Protein AF-B3S723-F1 (afdb_monomer_lite)

Foldseek 3Di:
DQFAEEEECVQFFDDCCCPVNLPVPDCLLNCLCVVQVDCPGLLLCFLLQVDAPVVSQVVSVVSSVVSCVVVVNDDDPPDGSLQSVLVSVVPTDTDVLLLLLLQLCVVLNHQYEYEYSHGHYPDPSHPVVPVVVVLVVVVVSHNHYHRSNVVSHDDPDLVVVVVCCVVVVDDQASYEYEAQDPVRCVSNVVVVHHYHRCVPPVVVSVQSSQWHQDDPRWTKGKDKDADDAEEEEFEAPPDAQCVCVPVRVVVRVVHYTYMYIGFALFFSTDQDPDLQCLALVNRLSVAFAHAYEYEHVSLVNQLLNCLVPVVRHQAYEYEPDDDDQQDPVDQPQVVCVVPPDLCVVLVVLLDPPQPLVQCVVQVLLNCQLVPADPDPVQDQWDVNDRSDPSPPPPPPSHDPRDPPRDRGPVADPVNSVVSSVGC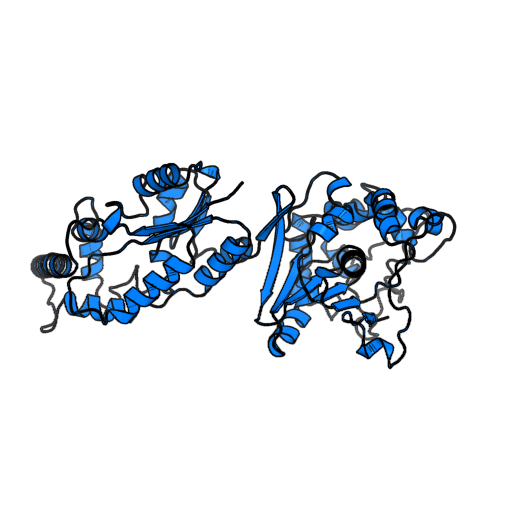VVRGRRSVSSNSNCRVVNSVVSCVSHPPDDPPDDDPVSCVVDSYDYHYDD

Structure (mmCIF, N/CA/C/O backbone):
data_AF-B3S723-F1
#
_entry.id   AF-B3S723-F1
#
loop_
_atom_site.group_PDB
_atom_site.id
_atom_site.type_symbol
_atom_site.label_atom_id
_atom_site.label_alt_id
_atom_site.label_comp_id
_atom_site.label_asym_id
_atom_site.label_entity_id
_atom_site.label_seq_id
_atom_site.pdbx_PDB_ins_code
_atom_site.Cartn_x
_atom_site.Cartn_y
_atom_site.Cartn_z
_atom_site.occupancy
_atom_site.B_iso_or_equiv
_atom_site.auth_seq_id
_atom_site.auth_comp_id
_atom_site.auth_asym_id
_atom_site.auth_atom_id
_atom_site.pdbx_PDB_model_num
ATOM 1 N N . MET A 1 1 ? 1.516 -16.031 5.832 1.00 43.66 1 MET A N 1
ATOM 2 C CA . MET A 1 1 ? 0.854 -16.349 7.128 1.00 43.66 1 MET A CA 1
ATOM 3 C C . MET A 1 1 ? -0.300 -15.375 7.297 1.00 43.66 1 MET A C 1
ATOM 5 O O . MET A 1 1 ? -0.187 -14.269 6.788 1.00 43.66 1 MET A O 1
ATOM 9 N N . SER A 1 2 ? -1.403 -15.735 7.956 1.00 53.44 2 SER A N 1
ATOM 10 C CA . SER A 1 2 ? -2.515 -14.787 8.145 1.00 53.44 2 SER A CA 1
ATOM 11 C C . SER A 1 2 ? -2.236 -13.851 9.320 1.00 53.44 2 SER A C 1
ATOM 13 O O . SER A 1 2 ? -2.659 -14.137 10.436 1.00 53.44 2 SER A O 1
ATOM 15 N N . ILE A 1 3 ? -1.547 -12.738 9.059 1.00 59.44 3 ILE A N 1
ATOM 16 C CA . ILE A 1 3 ? -1.266 -11.717 10.077 1.00 59.44 3 ILE A CA 1
ATOM 17 C C . ILE A 1 3 ? -2.595 -11.164 10.624 1.00 59.44 3 ILE A C 1
ATOM 19 O O . ILE A 1 3 ? -3.522 -10.847 9.866 1.00 59.44 3 ILE A O 1
ATOM 23 N N . LEU A 1 4 ? -2.692 -11.078 11.949 1.00 67.81 4 LEU A N 1
ATOM 24 C CA . LEU A 1 4 ? -3.857 -10.588 12.675 1.00 67.81 4 LEU A CA 1
ATOM 25 C C . LEU A 1 4 ? -3.709 -9.082 12.921 1.00 67.81 4 LEU A C 1
ATOM 27 O O . LEU A 1 4 ? -2.733 -8.652 13.530 1.00 67.81 4 LEU A O 1
ATOM 31 N N . ALA A 1 5 ? -4.682 -8.284 12.486 1.00 67.50 5 ALA A N 1
ATOM 32 C CA . ALA A 1 5 ? -4.771 -6.873 12.854 1.00 67.50 5 ALA A CA 1
ATOM 33 C C . ALA A 1 5 ? -5.721 -6.733 14.052 1.00 67.50 5 ALA A C 1
ATOM 35 O O . ALA A 1 5 ? -6.935 -6.888 13.888 1.00 67.50 5 ALA A O 1
ATOM 36 N N . LEU A 1 6 ? -5.177 -6.481 15.245 1.00 70.62 6 LEU A N 1
ATOM 37 C CA . LEU A 1 6 ? -5.951 -6.264 16.468 1.00 70.62 6 LEU A CA 1
ATOM 38 C C . LEU A 1 6 ? -6.277 -4.779 16.633 1.00 70.62 6 LEU A C 1
ATOM 40 O O . LEU A 1 6 ? -5.402 -3.936 16.465 1.00 70.62 6 LEU A O 1
ATOM 44 N N . ILE A 1 7 ? -7.531 -4.446 16.938 1.00 70.25 7 ILE A N 1
ATOM 45 C CA . ILE A 1 7 ? -7.974 -3.051 17.032 1.00 70.25 7 ILE A CA 1
ATOM 46 C C . ILE A 1 7 ? -8.907 -2.883 18.227 1.00 70.25 7 ILE A C 1
ATOM 48 O O . ILE A 1 7 ? -10.002 -3.451 18.261 1.00 70.25 7 ILE A O 1
ATOM 52 N N . HIS A 1 8 ? -8.497 -2.066 19.196 1.00 61.19 8 HIS A N 1
ATOM 53 C CA . HIS A 1 8 ? -9.355 -1.670 20.310 1.00 61.19 8 HIS A CA 1
ATOM 54 C C . HIS A 1 8 ? -10.360 -0.608 19.857 1.00 61.19 8 HIS A C 1
ATOM 56 O O . HIS A 1 8 ? -9.989 0.360 19.200 1.00 61.19 8 HIS A O 1
ATOM 62 N N . THR A 1 9 ? -11.640 -0.733 20.223 1.00 56.22 9 THR A N 1
ATOM 63 C CA . THR A 1 9 ? -12.676 0.211 19.753 1.00 56.22 9 THR A CA 1
ATOM 64 C C . THR A 1 9 ? -12.446 1.656 20.164 1.00 56.22 9 THR A C 1
ATOM 66 O O . THR A 1 9 ? -13.008 2.534 19.523 1.00 56.22 9 THR A O 1
ATOM 69 N N . ILE A 1 10 ? -11.625 1.922 21.182 1.00 54.22 10 ILE A N 1
ATOM 70 C CA . ILE A 1 10 ? -11.252 3.283 21.583 1.00 54.22 10 ILE A CA 1
ATOM 71 C C . ILE A 1 10 ? -10.525 4.035 20.449 1.00 54.22 10 ILE A C 1
ATOM 73 O O . ILE A 1 10 ? -10.768 5.221 20.246 1.00 54.22 10 ILE A O 1
ATOM 77 N N . THR A 1 11 ? -9.756 3.319 19.614 1.00 48.75 11 THR A N 1
ATOM 78 C CA . THR A 1 11 ?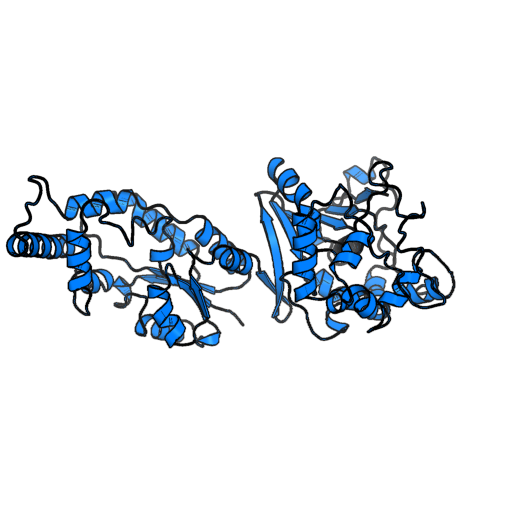 -9.082 3.884 18.433 1.00 48.75 11 THR A CA 1
ATOM 79 C C . THR A 1 11 ? -10.060 4.328 17.347 1.00 48.75 11 THR A C 1
ATOM 81 O O . THR A 1 11 ? -9.776 5.258 16.598 1.00 48.75 11 THR A O 1
ATOM 84 N N . LEU A 1 12 ? -11.238 3.699 17.265 1.00 51.88 12 LEU A N 1
ATOM 85 C CA . LEU A 1 12 ? -12.202 3.887 16.179 1.00 51.88 12 LEU A CA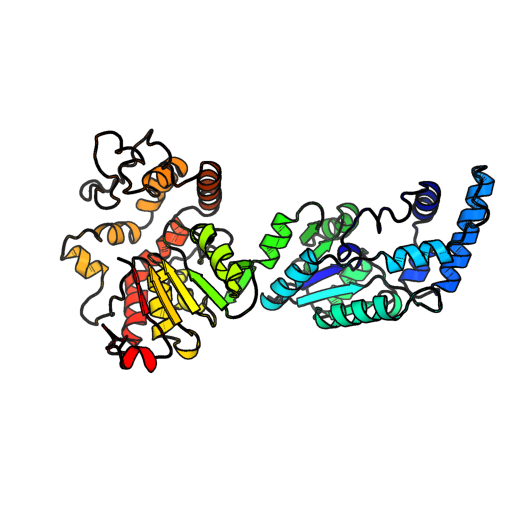 1
ATOM 86 C C . LEU A 1 12 ? -12.990 5.197 16.270 1.00 51.88 12 LEU A C 1
ATOM 88 O O . LEU A 1 12 ? -13.925 5.385 15.492 1.00 51.88 12 LEU A O 1
ATOM 92 N N . TRP A 1 13 ? -12.626 6.109 17.170 1.00 58.78 13 TRP A N 1
ATOM 93 C CA . TRP A 1 13 ? -13.288 7.397 17.366 1.00 58.78 13 TRP A CA 1
ATOM 94 C C . TRP A 1 13 ? -12.357 8.546 16.979 1.00 58.78 13 TRP A C 1
ATOM 96 O O . TRP A 1 13 ? -11.155 8.504 17.225 1.00 58.78 13 TRP A O 1
ATOM 106 N N . SER A 1 14 ? -12.898 9.561 16.304 1.00 46.31 14 SER A N 1
ATOM 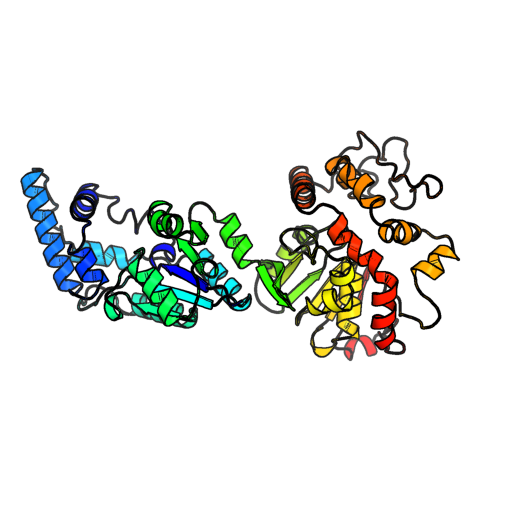107 C CA . SER A 1 14 ? -12.095 10.562 15.585 1.00 46.31 14 SER A CA 1
ATOM 108 C C . SER A 1 14 ? -11.432 11.632 16.459 1.00 46.31 14 SER A C 1
ATOM 110 O O . SER A 1 14 ? -10.780 12.511 15.905 1.00 46.31 14 SER A O 1
ATOM 112 N N . ASP A 1 15 ? -11.625 11.596 17.778 1.00 48.06 15 ASP A N 1
ATOM 113 C CA . ASP A 1 15 ? -11.165 12.629 18.707 1.00 48.06 15 ASP A CA 1
ATOM 114 C C . ASP A 1 15 ? -10.587 12.025 19.992 1.00 48.06 15 ASP A C 1
ATOM 116 O O . ASP A 1 15 ? -11.304 11.480 20.838 1.00 48.06 15 ASP A O 1
ATOM 120 N N . GLU A 1 16 ? -9.283 12.221 20.181 1.00 41.16 16 GLU A N 1
ATOM 121 C CA . GLU A 1 16 ? -8.624 12.105 21.487 1.00 41.16 16 GLU A CA 1
ATOM 122 C C . GLU A 1 16 ? -9.296 13.057 22.495 1.00 41.16 16 GLU A C 1
ATOM 124 O O . GLU A 1 16 ? -9.597 12.675 23.629 1.00 41.16 16 GLU A O 1
ATOM 129 N N . THR A 1 17 ? -9.682 14.240 21.992 1.00 37.03 17 THR A N 1
ATOM 130 C CA . THR A 1 17 ? -10.391 15.346 22.651 1.00 37.03 17 THR A CA 1
ATOM 131 C C . THR A 1 17 ? -11.756 14.990 23.243 1.00 37.03 17 THR A C 1
ATOM 133 O O . THR A 1 17 ? -12.369 15.840 23.888 1.00 37.03 17 THR A O 1
ATOM 136 N N . ARG A 1 18 ? -12.244 13.754 23.052 1.00 41.16 18 ARG A N 1
ATOM 137 C CA . ARG A 1 18 ? -13.484 13.281 23.677 1.00 41.16 18 ARG A CA 1
ATOM 138 C C . ARG A 1 18 ? -13.378 11.941 24.394 1.00 41.16 18 ARG A C 1
ATOM 140 O O . ARG A 1 18 ? -13.948 11.883 25.461 1.00 41.16 18 ARG A O 1
ATOM 147 N N . MET A 1 19 ? -12.626 10.920 23.961 1.00 37.66 19 MET A N 1
ATOM 148 C CA . MET A 1 19 ? -12.507 9.689 24.787 1.00 37.66 19 MET A CA 1
ATOM 149 C C . MET A 1 19 ? -11.405 9.728 25.858 1.00 37.66 19 MET A C 1
ATOM 151 O O . MET A 1 19 ? -11.612 9.197 26.947 1.00 37.66 19 MET A O 1
ATOM 155 N N . GLY A 1 20 ? -10.270 10.385 25.596 1.00 37.00 20 GLY A N 1
ATOM 156 C CA . GLY A 1 20 ? -9.279 10.715 26.635 1.00 37.00 20 GLY A CA 1
ATOM 157 C C . GLY A 1 20 ? -9.605 12.021 27.370 1.00 37.00 20 GLY A C 1
ATOM 158 O O . GLY A 1 20 ? -9.048 12.311 28.421 1.00 37.00 20 GLY A O 1
ATOM 159 N N . LEU A 1 21 ? -10.529 12.802 26.810 1.00 34.56 21 LEU A N 1
ATOM 160 C CA . LEU A 1 21 ? -10.865 14.169 27.201 1.00 34.56 21 LEU A CA 1
ATOM 161 C C . LEU A 1 21 ? -12.393 14.357 27.284 1.00 34.56 21 LEU A C 1
ATOM 163 O O . LEU A 1 21 ? -12.913 15.427 26.964 1.00 34.56 21 LEU A O 1
ATOM 167 N N . TRP A 1 22 ? -13.110 13.344 27.803 1.00 41.38 22 TRP A N 1
ATOM 168 C CA . TRP A 1 22 ? -14.571 13.334 28.075 1.00 41.38 22 TRP A CA 1
ATOM 169 C C . TRP A 1 22 ? -15.052 14.498 28.971 1.00 41.38 22 TRP A C 1
ATOM 171 O O . TRP A 1 22 ? -16.227 14.606 29.302 1.00 41.38 22 TRP A O 1
ATOM 181 N N . LEU A 1 23 ? -14.119 15.335 29.427 1.00 37.00 23 LEU A N 1
ATOM 182 C CA . LEU A 1 23 ? -14.174 16.159 30.622 1.00 37.00 23 LEU A CA 1
ATOM 183 C C . LEU A 1 23 ? -13.536 17.537 30.402 1.00 37.00 23 LEU A C 1
ATOM 185 O O . LEU A 1 23 ? -13.198 18.238 31.349 1.00 37.00 23 LEU A O 1
ATOM 189 N N . THR A 1 24 ? -13.455 17.990 29.150 1.00 34.09 24 THR A N 1
ATOM 190 C CA . THR A 1 24 ? -12.951 19.318 28.738 1.00 34.09 24 THR A CA 1
ATOM 191 C C . THR A 1 24 ? -13.839 20.508 29.148 1.00 34.09 24 THR A C 1
ATOM 193 O O . THR A 1 24 ? -13.714 21.609 28.615 1.00 34.09 24 THR A O 1
ATOM 196 N N . LYS A 1 25 ? -14.700 20.324 30.160 1.00 39.06 25 LYS A N 1
ATOM 197 C CA . LYS A 1 25 ? -15.250 21.413 30.983 1.00 39.06 25 LYS A CA 1
ATOM 198 C C . LYS A 1 25 ? -14.877 21.361 32.470 1.00 39.06 25 LYS A C 1
ATOM 200 O O . LYS A 1 25 ? -15.096 22.370 33.134 1.00 39.06 25 LYS A O 1
ATOM 205 N N . LYS A 1 26 ? -14.335 20.253 32.999 1.00 47.91 26 LYS A N 1
ATOM 206 C CA . LYS A 1 26 ? -13.812 20.139 34.375 1.00 47.91 26 LYS A CA 1
ATOM 207 C C . LYS A 1 26 ? -12.780 19.002 34.503 1.00 47.91 26 LYS A C 1
ATOM 209 O O . LYS A 1 26 ? -13.162 17.834 34.473 1.00 47.91 26 LYS A O 1
ATOM 214 N N . GLU A 1 27 ? -11.523 19.359 34.778 1.00 59.00 27 GLU A N 1
ATOM 215 C CA . GLU A 1 27 ? -10.421 18.446 35.163 1.00 59.00 27 GLU A CA 1
ATOM 216 C C . GLU A 1 27 ? -10.836 17.482 36.295 1.00 59.00 27 GLU A C 1
ATOM 218 O O . GLU A 1 27 ? -10.578 16.287 36.231 1.00 59.00 27 GLU A O 1
ATOM 223 N N . PHE A 1 28 ? -11.629 17.992 37.241 1.00 68.62 28 PHE A N 1
ATOM 224 C CA . PHE A 1 28 ? -12.303 17.293 38.341 1.00 68.62 28 PHE A CA 1
ATOM 225 C C . PHE A 1 28 ? -12.666 15.809 38.107 1.00 68.62 28 PHE A C 1
ATOM 227 O O . PHE A 1 28 ? -12.181 14.929 38.812 1.00 68.62 28 PHE A O 1
ATOM 234 N N . LEU A 1 29 ? -13.513 15.495 37.116 1.00 65.56 29 LEU A N 1
ATOM 235 C CA . LEU A 1 29 ? -13.950 14.108 36.873 1.00 65.56 29 LEU A CA 1
ATOM 236 C C . LEU A 1 29 ? -12.827 13.228 36.294 1.00 65.56 29 LEU A C 1
ATOM 238 O O . LEU A 1 29 ? -12.905 12.003 36.372 1.00 65.56 29 LEU A O 1
ATOM 242 N N . PHE A 1 30 ? -11.803 13.835 35.689 1.00 64.25 30 PHE A N 1
ATOM 243 C CA . PHE A 1 30 ? -10.705 13.126 35.040 1.00 64.25 30 PHE A CA 1
ATOM 244 C C . PHE A 1 30 ? -9.722 12.686 36.108 1.00 64.25 30 PHE A C 1
ATOM 246 O O . PHE A 1 30 ? -9.295 11.535 36.108 1.00 64.25 30 PHE A O 1
ATOM 253 N N . ASP A 1 31 ? -9.470 13.564 37.075 1.00 67.56 31 ASP A N 1
ATOM 254 C CA . ASP A 1 31 ? -8.735 13.240 38.286 1.00 67.56 31 ASP A CA 1
ATOM 255 C C . ASP A 1 31 ? -9.469 12.171 39.107 1.00 67.56 31 ASP A C 1
ATOM 257 O O . ASP A 1 31 ? -8.840 11.177 39.463 1.00 67.56 31 ASP A O 1
ATOM 261 N N . ILE A 1 32 ? -10.795 12.265 39.296 1.00 72.75 32 ILE A N 1
ATOM 262 C CA . ILE A 1 32 ? -11.591 11.200 39.945 1.00 72.75 32 ILE A CA 1
ATOM 263 C C . ILE A 1 32 ? -11.390 9.853 39.243 1.00 72.75 32 ILE A C 1
ATOM 265 O O . ILE A 1 32 ? -11.044 8.862 39.892 1.00 72.75 32 ILE A O 1
ATOM 269 N N . LEU A 1 33 ? -11.592 9.793 37.922 1.00 68.50 33 LEU A N 1
ATOM 270 C CA . LEU A 1 33 ? -11.446 8.549 37.164 1.00 68.50 33 LEU A CA 1
ATOM 271 C C . LEU A 1 33 ? -10.003 8.034 37.197 1.00 68.50 33 LEU A C 1
ATOM 273 O O . LEU A 1 33 ? -9.799 6.840 37.389 1.00 68.50 33 LEU A O 1
ATOM 277 N N . ARG A 1 34 ? -9.004 8.914 37.070 1.00 67.88 34 ARG A N 1
ATOM 278 C CA . ARG A 1 34 ? -7.575 8.570 37.070 1.00 67.88 34 ARG A CA 1
ATOM 279 C C . ARG A 1 34 ? -7.098 8.054 38.426 1.00 67.88 34 ARG A C 1
ATOM 281 O O . ARG A 1 34 ? -6.414 7.035 38.468 1.00 67.88 34 ARG A O 1
ATOM 288 N N . GLN A 1 35 ? -7.464 8.717 39.522 1.00 67.69 35 GLN A N 1
ATOM 289 C CA . GLN A 1 35 ? -7.129 8.290 40.886 1.00 67.69 35 GLN A CA 1
ATOM 290 C C . GLN A 1 35 ? -7.757 6.927 41.222 1.00 67.69 35 GLN A C 1
ATOM 292 O O . GLN A 1 35 ? -7.141 6.099 41.901 1.00 67.69 35 GLN A O 1
ATOM 297 N N . ASN A 1 36 ? -8.959 6.671 40.696 1.00 65.56 36 ASN A N 1
ATOM 298 C CA . ASN A 1 36 ? -9.699 5.428 40.891 1.00 65.56 36 ASN A CA 1
ATOM 299 C C . ASN A 1 36 ? -9.470 4.381 39.783 1.00 65.56 36 ASN A C 1
ATOM 301 O O . ASN A 1 36 ? -10.113 3.335 39.818 1.00 65.56 36 ASN A O 1
ATOM 305 N N . ASN A 1 37 ? -8.558 4.597 38.825 1.00 67.00 37 ASN A N 1
ATOM 306 C CA . ASN A 1 37 ? -8.317 3.664 37.717 1.00 67.00 37 ASN A CA 1
ATOM 307 C C . ASN A 1 37 ? -7.463 2.461 38.162 1.00 67.00 37 ASN A C 1
ATOM 309 O O . ASN A 1 37 ? -6.248 2.426 37.968 1.00 67.00 37 ASN A O 1
ATOM 313 N N . LYS A 1 38 ? -8.108 1.492 38.816 1.00 70.25 38 LYS A N 1
ATOM 314 C CA . LYS A 1 38 ? -7.511 0.239 39.308 1.00 70.25 38 LYS A CA 1
ATOM 315 C C . LYS A 1 38 ? -8.412 -0.954 38.991 1.00 70.25 38 LYS A C 1
ATOM 317 O O . LYS A 1 38 ? -9.604 -0.784 38.709 1.00 70.25 38 LYS A O 1
ATOM 322 N N . ASP A 1 39 ? -7.866 -2.162 39.105 1.00 65.88 39 ASP A N 1
ATOM 323 C CA . ASP A 1 39 ? -8.647 -3.397 39.030 1.00 65.88 39 ASP A CA 1
ATOM 324 C C . ASP A 1 39 ? -9.788 -3.377 40.054 1.00 65.88 39 ASP A C 1
ATOM 326 O O . ASP A 1 39 ? -9.590 -3.132 41.244 1.00 65.88 39 ASP A O 1
ATOM 330 N N . GLY A 1 40 ? -11.008 -3.613 39.573 1.00 72.50 40 GLY A N 1
ATOM 331 C CA . GLY A 1 40 ? -12.221 -3.555 40.397 1.00 72.50 40 GLY A CA 1
ATOM 332 C C . GLY A 1 40 ? -12.842 -2.160 40.557 1.00 72.50 40 GLY A C 1
ATOM 333 O O . GLY A 1 40 ? -13.892 -2.050 41.183 1.00 72.50 40 GLY A O 1
ATOM 334 N N . SER A 1 41 ? -12.275 -1.115 39.950 1.00 80.50 41 SER A N 1
ATOM 335 C CA . SER A 1 41 ? -12.933 0.197 39.823 1.00 80.50 41 SER A CA 1
ATOM 336 C C . SER A 1 41 ? -14.289 0.114 39.098 1.00 80.50 41 SER A C 1
ATOM 338 O O . SER A 1 41 ? -14.493 -0.820 38.317 1.00 80.50 41 SER A O 1
ATOM 340 N N . PRO A 1 42 ? -15.215 1.081 39.276 1.00 80.25 42 PRO A N 1
ATOM 341 C CA . PRO A 1 42 ? -16.511 1.059 38.591 1.00 80.25 42 PRO A CA 1
ATOM 342 C C . PRO A 1 42 ? -16.387 0.970 37.064 1.00 80.25 42 PRO A C 1
ATOM 344 O O . PRO A 1 42 ? -17.116 0.208 36.435 1.00 80.25 42 PRO A O 1
ATOM 347 N N . VAL A 1 43 ? -15.411 1.661 36.459 1.00 78.50 43 VAL A N 1
ATOM 348 C CA . VAL A 1 43 ? -15.162 1.579 35.008 1.00 78.50 43 VAL A CA 1
ATOM 349 C C . VAL A 1 43 ? -14.656 0.192 34.595 1.00 78.50 43 VAL A C 1
ATOM 351 O O . VAL A 1 43 ? -15.152 -0.378 33.626 1.00 78.50 43 VAL A O 1
ATOM 354 N N . HIS A 1 44 ? -13.751 -0.417 35.368 1.00 80.19 44 HIS A N 1
ATOM 355 C CA . HIS A 1 44 ? -13.293 -1.785 35.122 1.00 80.19 44 HIS A CA 1
ATOM 356 C C . HIS A 1 44 ? -14.419 -2.817 35.319 1.00 80.19 44 HIS A C 1
ATOM 358 O O . HIS A 1 44 ? -14.504 -3.801 34.587 1.00 80.19 44 HIS A O 1
ATOM 364 N N . GLN A 1 45 ? -15.316 -2.609 36.285 1.00 84.94 45 GLN A N 1
ATOM 365 C CA . GLN A 1 45 ? -16.488 -3.464 36.479 1.00 84.94 45 GLN A CA 1
ATOM 366 C C . GLN A 1 45 ? -17.494 -3.328 35.327 1.00 84.94 45 GLN A C 1
ATOM 368 O O . GLN A 1 45 ? -17.982 -4.347 34.838 1.00 84.94 45 GLN A O 1
ATOM 373 N N . LEU A 1 46 ? -17.757 -2.105 34.854 1.00 84.44 46 LEU A N 1
ATOM 374 C CA . LEU A 1 46 ? -18.639 -1.831 33.717 1.00 84.44 46 LEU A CA 1
ATOM 375 C C . LEU A 1 46 ? -18.118 -2.494 32.436 1.00 84.44 46 LEU A C 1
ATOM 377 O O . LEU A 1 46 ? -18.850 -3.232 31.776 1.00 84.44 46 LEU A O 1
ATOM 381 N N . LEU A 1 47 ? -16.843 -2.261 32.101 1.00 83.12 47 LEU A N 1
ATOM 382 C CA . LEU A 1 47 ? -16.248 -2.763 30.862 1.00 83.12 47 LEU A CA 1
ATOM 383 C C . LEU A 1 47 ? -16.164 -4.294 30.827 1.00 83.12 47 LEU A C 1
ATOM 385 O O . LEU A 1 47 ? -16.311 -4.888 29.762 1.00 83.12 47 LEU A O 1
ATOM 389 N N . ASN A 1 48 ? -16.001 -4.946 31.979 1.00 85.69 48 ASN A N 1
ATOM 390 C CA . ASN A 1 48 ? -16.025 -6.408 32.095 1.00 85.69 48 ASN A CA 1
ATOM 391 C C . ASN A 1 48 ? -17.435 -6.992 32.310 1.00 85.69 48 ASN A C 1
ATOM 393 O O . ASN A 1 48 ? -17.559 -8.172 32.629 1.00 85.69 48 ASN A O 1
ATOM 397 N N . GLY A 1 49 ? -18.500 -6.192 32.172 1.00 86.06 49 GLY A N 1
ATOM 398 C CA . GLY A 1 49 ? -19.890 -6.659 32.263 1.00 86.06 49 GLY A CA 1
ATOM 399 C C . GLY A 1 49 ? -20.356 -7.063 33.666 1.00 86.06 49 GLY A C 1
ATOM 400 O O . GLY A 1 49 ? -21.374 -7.737 33.793 1.00 86.06 49 GLY A O 1
ATOM 401 N N . LYS A 1 50 ? -19.633 -6.667 34.724 1.00 90.50 50 LYS A N 1
ATOM 402 C CA . LYS A 1 50 ? -19.990 -6.967 36.124 1.00 90.50 50 LYS A CA 1
ATOM 403 C C . LYS A 1 50 ? -21.089 -6.052 36.665 1.00 90.50 50 LYS A C 1
ATOM 405 O O . LYS A 1 50 ? -21.831 -6.464 37.551 1.00 90.50 50 LYS A O 1
ATOM 410 N N . ILE A 1 51 ? -21.187 -4.832 36.135 1.00 90.19 51 ILE A N 1
ATOM 411 C CA . ILE A 1 51 ? -22.246 -3.860 36.436 1.00 90.19 51 ILE A CA 1
ATOM 412 C C . ILE A 1 51 ? -22.816 -3.274 35.139 1.00 90.19 51 ILE A C 1
ATOM 414 O O . ILE A 1 51 ? -22.176 -3.325 34.087 1.00 90.19 51 ILE A O 1
ATOM 418 N N . THR A 1 52 ? -24.024 -2.721 35.215 1.00 89.38 52 THR A N 1
ATOM 419 C CA . THR A 1 52 ? -24.699 -2.058 34.092 1.00 89.38 52 THR A CA 1
ATOM 420 C C . THR A 1 52 ? -24.383 -0.564 34.032 1.00 89.38 52 THR A C 1
ATOM 422 O O . THR A 1 52 ? -23.842 0.006 34.984 1.00 89.38 52 THR A O 1
ATOM 425 N N . MET A 1 53 ? -24.743 0.093 32.925 1.00 84.25 53 MET A N 1
ATOM 426 C CA . MET A 1 53 ? -24.580 1.541 32.771 1.00 84.25 53 MET A CA 1
ATOM 427 C C . MET A 1 53 ? -25.351 2.323 33.850 1.00 84.25 53 MET A C 1
ATOM 429 O O . MET A 1 53 ? -24.786 3.241 34.442 1.00 84.25 53 MET A O 1
ATOM 433 N N . SER A 1 54 ? -26.578 1.915 34.201 1.00 86.69 54 SER A N 1
ATOM 434 C CA . SER A 1 54 ? -27.351 2.543 35.287 1.00 86.69 54 SER A CA 1
ATOM 435 C C . SER A 1 54 ? -26.641 2.470 36.637 1.00 86.69 54 SER A C 1
ATOM 437 O O . SER A 1 54 ? -26.730 3.404 37.435 1.00 86.69 54 SER A O 1
ATOM 439 N N . GLN A 1 55 ? -25.965 1.355 36.925 1.00 90.00 55 GLN A N 1
ATOM 440 C CA . GLN A 1 55 ? -25.223 1.194 38.173 1.00 90.00 55 GLN A CA 1
ATOM 441 C C . GLN A 1 55 ? -23.932 2.019 38.155 1.00 90.00 55 GLN A C 1
ATOM 443 O O . GLN A 1 55 ? -23.662 2.747 39.105 1.00 90.00 55 GLN A O 1
ATOM 448 N N . TYR A 1 56 ? -23.192 1.995 37.043 1.00 86.81 56 TYR A N 1
ATOM 449 C CA . TYR A 1 56 ? -21.985 2.800 36.870 1.00 86.81 56 TYR A CA 1
ATOM 450 C C . TYR A 1 56 ? -22.243 4.307 37.009 1.00 86.81 56 TYR A C 1
ATOM 452 O O . TYR A 1 56 ? -21.471 4.992 37.678 1.00 86.81 56 TYR A O 1
ATOM 460 N N . CYS A 1 57 ? -23.331 4.828 36.426 1.00 85.00 57 CYS A N 1
ATOM 461 C CA . CYS A 1 57 ? -23.687 6.240 36.568 1.00 85.00 57 CYS A CA 1
ATOM 462 C C . CYS A 1 57 ? -23.916 6.623 38.037 1.00 85.00 57 CYS A C 1
ATOM 464 O O . CYS A 1 57 ? -23.364 7.628 38.481 1.00 85.00 57 CYS A O 1
ATOM 466 N N . LYS A 1 58 ? -24.626 5.791 38.814 1.00 88.81 58 LYS A N 1
ATOM 467 C CA . LYS A 1 58 ? -24.832 6.002 40.259 1.00 88.81 58 LYS A CA 1
ATOM 468 C C . LYS A 1 58 ? -23.517 5.981 41.036 1.00 88.81 58 LYS A C 1
ATOM 470 O O . LYS A 1 58 ? -23.265 6.895 41.820 1.00 88.81 58 LYS A O 1
ATOM 475 N N . ASP A 1 59 ? -22.682 4.970 40.800 1.00 87.69 59 ASP A N 1
ATOM 476 C CA . ASP A 1 59 ? -21.405 4.794 41.497 1.00 87.69 59 ASP A CA 1
ATOM 477 C C . ASP A 1 59 ? -20.464 5.981 41.226 1.00 87.69 59 ASP A C 1
ATOM 479 O O . ASP A 1 59 ? -19.886 6.555 42.151 1.00 87.69 59 ASP A O 1
ATOM 483 N N . LEU A 1 60 ? -20.356 6.410 39.962 1.00 84.00 60 LEU A N 1
ATOM 484 C CA . LEU A 1 60 ? -19.541 7.561 39.573 1.00 84.00 60 LEU A CA 1
ATOM 485 C C . LEU A 1 60 ? -20.135 8.891 40.063 1.00 84.00 60 LEU A C 1
ATOM 487 O O . LEU A 1 60 ? -19.379 9.785 40.436 1.00 84.00 60 LEU A O 1
ATOM 491 N N . ASN A 1 61 ? -21.463 9.028 40.114 1.00 86.94 61 ASN A N 1
ATOM 492 C CA . ASN A 1 61 ? -22.109 10.218 40.667 1.00 86.94 61 ASN A CA 1
ATOM 493 C C . ASN A 1 61 ? -21.828 10.346 42.172 1.00 86.94 61 ASN A C 1
ATOM 495 O O . ASN A 1 61 ? -21.530 11.440 42.644 1.00 86.94 61 ASN A O 1
ATOM 499 N N . GLN A 1 62 ? -21.823 9.233 42.913 1.00 87.88 62 GLN A N 1
ATOM 500 C CA . GLN A 1 62 ? -21.430 9.233 44.323 1.00 87.88 62 GLN A CA 1
ATOM 501 C C . GLN A 1 62 ? -19.944 9.575 44.511 1.00 87.88 62 GLN A C 1
ATOM 503 O O . GLN A 1 62 ? -19.617 10.372 45.387 1.00 87.88 62 GLN A O 1
ATOM 508 N N . LEU A 1 63 ? -19.043 9.039 43.676 1.00 85.94 63 LEU A N 1
ATOM 509 C CA . LEU A 1 63 ? -17.623 9.423 43.698 1.00 85.94 63 LEU A CA 1
ATOM 510 C C . LEU A 1 63 ? -17.433 10.922 43.420 1.00 85.94 63 LEU A C 1
ATOM 512 O O . LEU A 1 63 ? -16.663 11.579 44.117 1.00 85.94 63 LEU A O 1
ATOM 516 N N . ALA A 1 64 ? -18.170 11.476 42.454 1.00 83.69 64 ALA A N 1
ATOM 517 C CA . ALA A 1 64 ? -18.133 12.899 42.133 1.00 83.69 64 ALA A CA 1
ATOM 518 C C . ALA A 1 64 ? -18.658 13.787 43.272 1.00 83.69 64 ALA A C 1
ATOM 520 O O . ALA A 1 64 ? -18.091 14.847 43.519 1.00 83.69 64 ALA A O 1
ATOM 521 N N . LEU A 1 65 ? -19.700 13.363 43.992 1.00 86.31 65 LEU A N 1
ATOM 522 C CA . LEU A 1 65 ? -20.187 14.078 45.177 1.00 86.31 65 LEU A CA 1
ATOM 523 C C . LEU A 1 65 ? -19.161 14.040 46.322 1.00 86.31 65 LEU A C 1
ATOM 525 O O . LEU A 1 65 ? -18.879 15.077 46.919 1.00 86.31 65 LEU A O 1
ATOM 529 N N . ASN A 1 66 ? -18.551 12.879 46.578 1.00 87.44 66 ASN A N 1
ATOM 530 C CA . ASN A 1 66 ? -17.551 12.714 47.636 1.00 87.44 66 ASN A CA 1
ATOM 531 C C . ASN A 1 66 ? -16.286 13.558 47.374 1.00 87.44 66 ASN A C 1
ATOM 533 O O . ASN A 1 66 ? -15.781 14.211 48.284 1.00 87.44 66 ASN A O 1
ATOM 537 N N . GLU A 1 67 ? -15.778 13.573 46.138 1.00 85.25 67 GLU A N 1
ATOM 538 C CA . GLU A 1 67 ? -14.620 14.400 45.766 1.00 85.25 67 GLU A CA 1
ATOM 539 C C . GLU A 1 67 ? -14.963 15.895 45.816 1.00 85.25 67 GLU A C 1
ATOM 541 O O . GLU A 1 67 ? -14.132 16.712 46.207 1.00 85.25 67 GLU A O 1
ATOM 546 N N . ALA A 1 68 ? -16.189 16.280 45.448 1.00 84.50 68 ALA A N 1
ATOM 547 C CA . ALA A 1 68 ? -16.640 17.668 45.520 1.00 84.50 68 ALA A CA 1
ATOM 548 C C . ALA A 1 68 ? -16.641 18.173 46.969 1.00 84.50 68 ALA A C 1
ATOM 550 O O . ALA A 1 68 ? -16.172 19.279 47.231 1.00 84.50 68 ALA A O 1
ATOM 551 N N . GLU A 1 69 ? -17.086 17.338 47.910 1.00 86.31 69 GLU A N 1
ATOM 552 C CA . GLU A 1 69 ? -17.031 17.624 49.345 1.00 86.31 69 GLU A CA 1
ATOM 553 C C . GLU A 1 69 ? -15.579 17.723 49.850 1.00 86.31 69 GLU A C 1
ATOM 555 O O . GLU A 1 69 ? -15.218 18.710 50.489 1.00 86.31 69 GLU A O 1
ATOM 560 N N . GLN A 1 70 ? -14.713 16.763 49.498 1.00 85.12 70 GLN A N 1
ATOM 561 C CA . GLN A 1 70 ? -13.305 16.746 49.935 1.00 85.12 70 GLN A CA 1
ATOM 562 C C . GLN A 1 70 ? -12.465 17.894 49.356 1.00 85.12 70 GLN A C 1
ATOM 564 O O . GLN A 1 70 ? -11.629 18.465 50.056 1.00 85.12 70 GLN A O 1
ATOM 569 N N . SER A 1 71 ? -12.693 18.259 48.094 1.00 81.62 71 SER A N 1
ATOM 570 C CA . SER A 1 71 ? -12.005 19.367 47.417 1.00 81.62 71 SER A CA 1
ATOM 571 C C . SER A 1 71 ? -12.645 20.740 47.670 1.00 81.62 71 SER A C 1
ATOM 573 O O . SER A 1 71 ? -12.123 21.748 47.193 1.00 81.62 71 SER A O 1
ATOM 575 N N . ASN A 1 72 ? -13.770 20.799 48.399 1.00 81.62 72 ASN A N 1
ATOM 576 C CA . ASN A 1 72 ? -14.605 21.994 48.577 1.00 81.62 72 ASN A CA 1
ATOM 577 C C . ASN A 1 72 ? -15.041 22.633 47.232 1.00 81.62 72 ASN A C 1
ATOM 579 O O . ASN A 1 72 ? -15.130 23.856 47.088 1.00 81.62 72 ASN A O 1
ATOM 583 N N . THR A 1 73 ? -15.296 21.792 46.223 1.00 80.25 73 THR A N 1
ATOM 584 C CA . THR A 1 73 ? -15.679 22.186 44.860 1.00 80.25 73 THR A CA 1
ATOM 585 C C . THR A 1 73 ? -17.196 22.207 44.703 1.00 80.25 73 THR A C 1
ATOM 587 O O . THR A 1 73 ? -17.859 21.179 44.801 1.00 80.25 73 THR A O 1
ATOM 590 N N . MET A 1 74 ? -17.767 23.355 44.334 1.00 80.25 74 MET A N 1
ATOM 591 C CA . MET A 1 74 ? -19.196 23.442 44.006 1.00 80.25 74 MET A CA 1
ATOM 592 C C . MET A 1 74 ? -19.519 22.760 42.661 1.00 80.25 74 MET A C 1
ATOM 594 O O . MET A 1 74 ? -18.979 23.101 41.595 1.00 80.25 74 MET A O 1
ATOM 598 N N . LEU A 1 75 ? -20.446 21.801 42.698 1.00 79.69 75 LEU A N 1
ATOM 599 C CA . LEU A 1 75 ? -21.067 21.218 41.508 1.00 79.69 75 LEU A CA 1
ATOM 600 C C . LEU A 1 75 ? -22.272 22.070 41.056 1.00 79.69 75 LEU A C 1
ATOM 602 O O . LEU A 1 75 ? -22.938 22.669 41.898 1.00 79.69 75 LEU A O 1
ATOM 606 N N . PRO A 1 76 ? -22.560 22.162 39.742 1.00 81.94 76 PRO A N 1
ATOM 607 C CA . PRO A 1 76 ? -23.764 22.834 39.248 1.00 81.94 76 PRO A CA 1
ATOM 608 C C . PRO A 1 76 ? -25.053 22.184 39.768 1.00 81.94 76 PRO A C 1
ATOM 610 O O . PRO A 1 76 ? -25.115 20.964 39.891 1.00 81.94 76 PRO A O 1
ATOM 613 N N . GLU A 1 77 ? -26.116 22.971 39.960 1.00 79.31 77 GLU A N 1
ATOM 614 C CA . GLU A 1 77 ? -27.437 22.476 40.403 1.00 79.31 77 GLU A CA 1
ATOM 615 C C . GLU A 1 77 ? -28.041 21.404 39.476 1.00 79.31 77 GLU A C 1
ATOM 617 O O . GLU A 1 77 ? -28.856 20.592 39.900 1.00 79.31 77 GLU A O 1
ATOM 622 N N . ASN A 1 78 ? -27.636 21.391 38.203 1.00 81.38 78 ASN A N 1
ATOM 623 C CA . ASN A 1 78 ? -28.070 20.439 37.181 1.00 81.38 78 ASN A CA 1
ATOM 624 C C . ASN A 1 78 ? -27.029 19.342 36.876 1.00 81.38 78 ASN A C 1
ATOM 626 O O . ASN A 1 78 ? -27.073 18.740 35.799 1.00 81.38 78 ASN A O 1
ATOM 630 N N . PHE A 1 79 ? -26.072 19.107 37.779 1.00 81.56 79 PHE A N 1
ATOM 631 C CA . PHE A 1 79 ? -25.069 18.057 37.630 1.00 81.56 79 PHE A CA 1
ATOM 632 C C . PHE A 1 79 ? -25.710 16.660 37.655 1.00 81.56 79 PHE A C 1
ATOM 634 O O . PHE A 1 79 ? -26.421 16.304 38.590 1.00 81.56 79 PHE A O 1
ATOM 641 N N . SER A 1 80 ? -25.434 15.864 36.624 1.00 83.19 80 SER A N 1
ATOM 642 C CA . SER A 1 80 ? -25.824 14.456 36.525 1.00 83.19 80 SER A CA 1
ATOM 643 C C . SER A 1 80 ? -24.826 13.734 35.628 1.00 83.19 80 SER A C 1
ATOM 645 O O . SER A 1 80 ? -24.577 14.158 34.494 1.00 83.19 80 SER A O 1
ATOM 647 N N . ILE A 1 81 ? -24.265 12.633 36.129 1.00 81.88 81 ILE A N 1
ATOM 648 C CA . ILE A 1 81 ? -23.388 11.757 35.345 1.00 81.88 81 ILE A CA 1
ATOM 649 C C . ILE A 1 81 ? -24.162 11.115 34.191 1.00 81.88 81 ILE A C 1
ATOM 651 O O . ILE A 1 81 ? -23.633 11.031 33.089 1.00 81.88 81 ILE A O 1
ATOM 655 N N . GLU A 1 82 ? -25.419 10.724 34.409 1.00 80.88 82 GLU A N 1
ATOM 656 C CA . GLU A 1 82 ? -26.311 10.157 33.391 1.00 80.88 82 GLU A CA 1
ATOM 657 C C . GLU A 1 82 ? -26.415 11.078 32.173 1.00 80.88 82 GLU A C 1
ATOM 659 O O . GLU A 1 82 ? -26.238 10.639 31.038 1.00 80.88 82 GLU A O 1
ATOM 664 N N . ARG A 1 83 ? -26.651 12.375 32.413 1.00 77.62 83 ARG A N 1
ATOM 665 C CA . ARG A 1 83 ? -26.749 13.382 31.355 1.00 77.62 83 ARG A CA 1
ATOM 666 C C . ARG A 1 83 ? -25.419 13.593 30.634 1.00 77.62 83 ARG A C 1
ATOM 668 O O . ARG A 1 83 ? -25.413 13.666 29.409 1.00 77.62 83 ARG A O 1
ATOM 675 N N . ILE A 1 84 ? -24.315 13.688 31.377 1.00 76.31 84 ILE A N 1
ATOM 676 C CA . ILE A 1 84 ? -22.975 13.844 30.791 1.00 76.31 84 ILE A CA 1
ATOM 677 C C . ILE A 1 84 ? -22.677 12.644 29.883 1.00 76.31 84 ILE A C 1
ATOM 679 O O . ILE A 1 84 ? -22.350 12.833 28.718 1.00 76.31 84 ILE A O 1
ATOM 683 N N . VAL A 1 85 ? -22.892 11.417 30.368 1.00 74.44 85 VAL A N 1
ATOM 684 C CA . VAL A 1 85 ? -22.708 10.177 29.595 1.00 74.44 85 VAL A CA 1
ATOM 685 C C . VAL A 1 85 ? -23.614 10.130 28.354 1.00 74.44 85 VAL A C 1
ATOM 687 O O . VAL A 1 85 ? -23.161 9.675 27.304 1.00 74.44 85 VAL A O 1
ATOM 690 N N . ALA A 1 86 ? -24.848 10.642 28.426 1.00 74.06 86 ALA A N 1
ATOM 691 C CA . ALA A 1 86 ? -25.748 10.752 27.273 1.00 74.06 86 ALA A CA 1
ATOM 692 C C . ALA A 1 86 ? -25.174 11.654 26.168 1.00 74.06 86 ALA A C 1
ATOM 694 O O . ALA A 1 86 ? -24.973 11.207 25.038 1.00 74.06 86 ALA A O 1
ATOM 695 N N . GLU A 1 87 ? -24.862 12.908 26.524 1.00 72.44 87 GLU A N 1
ATOM 696 C CA . GLU A 1 87 ? -24.302 13.916 25.614 1.00 72.44 87 GLU A CA 1
ATOM 697 C C . GLU A 1 87 ? -22.978 13.415 25.007 1.00 72.44 87 GLU A C 1
ATOM 699 O O . GLU A 1 87 ? -22.735 13.567 23.811 1.00 72.44 87 GLU A O 1
ATOM 704 N N . CYS A 1 88 ? -22.166 12.724 25.811 1.00 70.06 88 CYS A N 1
ATOM 705 C CA . CYS A 1 88 ? -20.940 12.053 25.398 1.00 70.06 88 CYS A CA 1
ATOM 706 C C . CYS A 1 88 ? -21.159 10.963 24.330 1.00 70.06 88 CYS A C 1
ATOM 708 O O . CYS A 1 88 ? -20.439 10.934 23.330 1.00 70.06 88 CYS A O 1
ATOM 710 N N . ILE A 1 89 ? -22.134 10.065 24.514 1.00 69.75 89 ILE A N 1
ATOM 711 C CA . ILE A 1 89 ? -22.392 8.955 23.581 1.00 69.75 89 ILE A CA 1
ATOM 712 C C . ILE A 1 89 ? -22.968 9.459 22.249 1.00 69.75 89 ILE A C 1
ATOM 714 O O . ILE A 1 89 ? -22.566 8.961 21.195 1.00 69.75 89 ILE A O 1
ATOM 718 N N . ASP A 1 90 ? -23.852 10.459 22.273 1.00 69.25 90 ASP A N 1
ATOM 719 C CA . ASP A 1 90 ? -24.425 11.053 21.055 1.00 69.25 90 ASP A CA 1
ATOM 720 C C . ASP A 1 90 ? -23.369 11.794 20.203 1.00 69.25 90 ASP A C 1
ATOM 722 O O . ASP A 1 90 ? -23.488 11.866 18.977 1.00 69.25 90 ASP A O 1
ATOM 726 N N . ASP A 1 91 ? -22.297 12.292 20.828 1.00 67.88 91 ASP A N 1
ATOM 727 C CA . ASP A 1 91 ? -21.189 12.990 20.165 1.00 67.88 91 ASP A CA 1
ATOM 728 C C . ASP A 1 91 ? -20.124 12.056 19.530 1.00 67.88 91 ASP A C 1
ATOM 730 O O . ASP A 1 91 ? -19.178 12.537 18.889 1.00 67.88 91 ASP A O 1
ATOM 734 N N . LEU A 1 92 ? -20.259 10.727 19.670 1.00 68.12 92 LEU A N 1
ATOM 735 C CA . LEU A 1 92 ? -19.303 9.739 19.150 1.00 68.12 92 LEU A CA 1
ATOM 736 C C . LEU A 1 92 ? -19.269 9.689 17.611 1.00 68.12 92 LEU A C 1
ATOM 738 O O . LEU A 1 92 ? -20.205 9.245 16.942 1.00 68.12 92 LEU A O 1
ATOM 742 N N . LYS A 1 93 ? -18.122 10.063 17.030 1.00 70.19 93 LYS A N 1
ATOM 743 C CA . LYS A 1 93 ? -17.879 10.039 15.578 1.00 70.19 93 LYS A CA 1
ATOM 744 C C . LYS A 1 93 ? -16.834 8.999 15.205 1.00 70.19 93 LYS A C 1
ATOM 746 O O . LYS A 1 93 ? -15.692 9.053 15.651 1.00 70.19 93 LYS A O 1
ATOM 751 N N . MET A 1 94 ? -17.234 8.059 14.354 1.00 73.56 94 MET A N 1
ATOM 752 C CA . MET A 1 94 ? -16.369 6.978 13.888 1.00 73.56 94 MET A CA 1
ATOM 753 C C . MET A 1 94 ? -15.222 7.514 13.016 1.00 73.56 94 MET A C 1
ATOM 755 O O . MET A 1 94 ? -15.446 8.256 12.054 1.00 73.56 94 MET A O 1
ATOM 759 N N . ASN A 1 95 ? -13.998 7.092 13.322 1.00 74.88 95 ASN A N 1
ATOM 760 C CA . ASN A 1 95 ? -12.791 7.419 12.582 1.00 74.88 95 ASN A CA 1
ATOM 761 C C . ASN A 1 95 ? -12.790 6.699 11.220 1.00 74.88 95 ASN A C 1
ATOM 763 O O . ASN A 1 95 ? -12.411 5.533 11.090 1.00 74.88 95 ASN A O 1
ATOM 767 N N . LYS A 1 96 ? -13.230 7.424 10.185 1.00 77.31 96 LYS A N 1
ATOM 768 C CA . LYS A 1 96 ? -13.322 6.931 8.801 1.00 77.31 96 LYS A CA 1
ATOM 769 C C . LYS A 1 96 ? -11.971 6.492 8.223 1.00 77.31 96 LYS A C 1
ATOM 771 O O . LYS A 1 96 ? -11.954 5.668 7.314 1.00 77.31 96 LYS A O 1
ATOM 776 N N . GLU A 1 97 ? -10.865 7.038 8.725 1.00 75.31 97 GLU A N 1
ATOM 777 C CA . GLU A 1 97 ? -9.507 6.759 8.252 1.00 75.31 97 GLU A CA 1
ATOM 778 C C . GLU A 1 97 ? -9.068 5.353 8.690 1.00 75.31 97 GLU A C 1
ATOM 780 O O . GLU A 1 97 ? -8.741 4.522 7.843 1.00 75.31 97 GLU A O 1
ATOM 785 N N . ILE A 1 98 ? -9.218 5.026 9.980 1.00 77.81 98 ILE A N 1
ATOM 786 C CA . ILE A 1 98 ? -8.948 3.676 10.509 1.00 77.81 98 ILE A CA 1
ATOM 787 C C . ILE A 1 98 ? -9.909 2.648 9.897 1.00 77.81 98 ILE A C 1
ATOM 789 O O . ILE A 1 98 ? -9.474 1.584 9.469 1.00 77.81 98 ILE A O 1
ATOM 793 N N . VAL A 1 99 ? -11.197 2.979 9.758 1.00 80.69 99 VAL A N 1
ATOM 794 C CA . VAL A 1 99 ? -12.185 2.108 9.090 1.00 80.69 99 VAL A CA 1
ATOM 795 C C . VAL A 1 99 ? -11.817 1.819 7.628 1.00 80.69 99 VAL A C 1
ATOM 797 O O . VAL A 1 99 ? -11.982 0.691 7.159 1.00 80.69 99 VAL A O 1
ATOM 800 N N . SER A 1 100 ? -11.283 2.809 6.907 1.00 79.75 100 SER A N 1
ATOM 801 C CA . SER A 1 100 ? -10.756 2.620 5.551 1.00 79.75 100 SER A CA 1
ATOM 802 C C . SER A 1 100 ? -9.556 1.670 5.558 1.00 79.75 100 SER A C 1
ATOM 804 O O . SER A 1 100 ? -9.543 0.692 4.811 1.00 79.75 100 SER A O 1
ATOM 806 N N . VAL A 1 101 ? -8.591 1.887 6.457 1.00 80.81 101 VAL A N 1
ATOM 807 C CA . VAL A 1 101 ? -7.398 1.035 6.606 1.00 80.81 101 VAL A CA 1
ATOM 808 C C . VAL A 1 101 ? -7.769 -0.404 6.973 1.00 80.81 101 VAL A C 1
ATOM 810 O O . VAL A 1 101 ? -7.258 -1.327 6.349 1.00 80.81 101 VAL A O 1
ATOM 813 N N . MET A 1 102 ? -8.726 -0.619 7.880 1.00 82.06 102 MET A N 1
ATOM 814 C CA . MET A 1 102 ? -9.293 -1.940 8.191 1.00 82.06 102 MET A CA 1
ATOM 815 C C . MET A 1 102 ? -9.876 -2.630 6.960 1.00 82.06 102 MET A C 1
ATOM 817 O O . MET A 1 102 ? -9.608 -3.805 6.711 1.00 82.06 102 MET A O 1
ATOM 821 N N . ALA A 1 103 ? -10.681 -1.901 6.182 1.00 80.75 103 ALA A N 1
ATOM 822 C CA . ALA A 1 103 ? -11.298 -2.435 4.977 1.00 80.75 103 ALA A CA 1
ATOM 823 C C . ALA A 1 103 ? -10.252 -2.794 3.912 1.00 80.75 103 ALA A C 1
ATOM 825 O O . ALA A 1 103 ? -10.450 -3.770 3.188 1.00 80.75 103 ALA A O 1
ATOM 826 N N . LYS A 1 104 ? -9.141 -2.050 3.822 1.00 78.88 104 LYS A N 1
ATOM 827 C CA . LYS A 1 104 ? -8.020 -2.408 2.948 1.00 78.88 104 LYS A CA 1
ATOM 828 C C . LYS A 1 104 ? -7.237 -3.607 3.484 1.00 78.88 104 LYS A C 1
ATOM 830 O O . LYS A 1 104 ? -7.153 -4.594 2.768 1.00 78.88 104 LYS A O 1
ATOM 835 N N . LEU A 1 105 ? -6.802 -3.595 4.747 1.00 80.31 105 LEU A N 1
ATOM 836 C CA . LEU A 1 105 ? -6.117 -4.718 5.409 1.00 80.31 105 LEU A CA 1
ATOM 837 C C . LEU A 1 105 ? -6.873 -6.048 5.235 1.00 80.31 105 LEU A C 1
ATOM 839 O O . LEU A 1 105 ? -6.270 -7.067 4.900 1.00 80.31 105 LEU A O 1
ATOM 843 N N . LYS A 1 106 ? -8.205 -6.036 5.374 1.00 80.88 106 LYS A N 1
ATOM 844 C CA . LYS A 1 106 ? -9.050 -7.221 5.147 1.00 80.88 106 LYS A CA 1
ATOM 845 C C . LYS A 1 106 ? -8.990 -7.730 3.702 1.00 80.88 106 LYS A C 1
ATOM 847 O O . LYS A 1 106 ? -8.962 -8.938 3.484 1.00 80.88 106 LYS A O 1
ATOM 852 N N . ARG A 1 107 ? -8.964 -6.828 2.710 1.00 73.69 107 ARG A N 1
ATOM 853 C CA . ARG A 1 107 ? -8.757 -7.181 1.287 1.00 73.69 107 ARG A CA 1
ATOM 854 C C . ARG A 1 107 ? -7.336 -7.696 1.044 1.00 73.69 107 ARG A C 1
ATOM 856 O O . ARG A 1 107 ? -7.157 -8.593 0.235 1.00 73.69 107 ARG A O 1
ATOM 863 N N . SER A 1 108 ? -6.363 -7.174 1.787 1.00 69.44 108 SER A N 1
ATOM 864 C CA . SER A 1 108 ? -4.955 -7.579 1.783 1.00 69.44 108 SER A CA 1
ATOM 865 C C . SER A 1 108 ? -4.664 -8.935 2.437 1.00 69.44 108 SER A C 1
ATOM 867 O O . SER A 1 108 ? -3.497 -9.294 2.579 1.00 69.44 108 SER A O 1
ATOM 869 N N . GLY A 1 109 ? -5.692 -9.675 2.870 1.00 73.25 109 GLY A N 1
ATOM 870 C CA . GLY A 1 109 ? -5.560 -10.999 3.484 1.00 73.25 109 GLY A CA 1
ATOM 871 C C . GLY A 1 109 ? -5.331 -11.003 5.001 1.00 73.25 109 GLY A C 1
ATOM 872 O O . GLY A 1 109 ? -5.236 -12.082 5.590 1.00 73.25 109 GLY A O 1
ATOM 873 N N . TYR A 1 110 ? -5.283 -9.836 5.654 1.00 82.56 110 TYR A N 1
ATOM 874 C CA . TYR A 1 110 ? -5.191 -9.763 7.114 1.00 82.56 110 TYR A CA 1
ATOM 875 C C . TYR A 1 110 ? -6.518 -10.185 7.750 1.00 82.56 110 TYR A C 1
ATOM 877 O O . TYR A 1 110 ? -7.602 -9.794 7.307 1.00 82.56 110 TYR A O 1
ATOM 885 N N . LYS A 1 111 ? -6.437 -10.942 8.846 1.00 87.19 111 LYS A N 1
ATOM 886 C CA . LYS A 1 111 ? -7.599 -11.226 9.694 1.00 87.19 111 LYS A CA 1
ATOM 887 C C . LYS A 1 111 ? -7.816 -10.019 10.610 1.00 87.19 111 LYS A C 1
ATOM 889 O O . LYS A 1 111 ? -6.952 -9.705 11.423 1.00 87.19 111 LYS A O 1
ATOM 894 N N . ILE A 1 112 ? -8.951 -9.332 10.484 1.00 90.25 112 ILE A N 1
ATOM 895 C CA . ILE A 1 112 ? -9.287 -8.181 11.335 1.00 90.25 112 ILE A CA 1
ATOM 896 C C . ILE A 1 112 ? -9.960 -8.670 12.619 1.00 90.25 112 ILE A C 1
ATOM 898 O O . ILE A 1 112 ? -11.047 -9.251 12.558 1.00 90.25 112 ILE A O 1
ATOM 902 N N . THR A 1 113 ? -9.365 -8.380 13.772 1.00 90.31 113 THR A N 1
ATOM 903 C CA . THR A 1 113 ? -9.950 -8.663 15.086 1.00 90.31 113 THR A CA 1
ATOM 904 C C . THR A 1 113 ? -10.231 -7.360 15.818 1.00 90.31 113 THR A C 1
ATOM 906 O O . THR A 1 113 ? -9.326 -6.567 16.066 1.00 90.31 113 THR A O 1
ATOM 909 N N . ILE A 1 114 ? -11.492 -7.135 16.182 1.00 88.81 114 ILE A N 1
ATOM 910 C CA . ILE A 1 114 ? -11.910 -5.953 16.942 1.00 88.81 114 ILE A CA 1
ATOM 911 C C . ILE A 1 114 ? -12.175 -6.362 18.389 1.00 88.81 114 ILE A C 1
ATOM 913 O O . ILE A 1 114 ? -13.019 -7.225 18.643 1.00 88.81 114 ILE A O 1
ATOM 917 N N . ILE A 1 115 ? -11.503 -5.698 19.329 1.00 85.62 115 ILE A N 1
ATOM 918 C CA . ILE A 1 115 ? -11.839 -5.750 20.754 1.00 85.62 115 ILE A CA 1
ATOM 919 C C . ILE A 1 115 ? -12.727 -4.555 21.072 1.00 85.62 115 ILE A C 1
ATOM 921 O O . ILE A 1 115 ? -12.266 -3.413 21.141 1.00 85.62 115 ILE A O 1
ATOM 925 N N . CYS A 1 116 ? -14.012 -4.821 21.275 1.00 83.38 116 CYS A N 1
ATOM 926 C CA . CYS A 1 116 ? -14.958 -3.827 21.738 1.00 83.38 116 CYS A CA 1
ATOM 927 C C . CYS A 1 116 ? -14.987 -3.784 23.261 1.00 83.38 116 CYS A C 1
ATOM 929 O O . CYS A 1 116 ? -15.701 -4.561 23.894 1.00 83.38 116 CYS A O 1
ATOM 931 N N . ASN A 1 117 ? -14.269 -2.815 23.832 1.00 79.94 117 ASN A N 1
ATOM 932 C CA . ASN A 1 117 ? -14.585 -2.339 25.173 1.00 79.94 117 ASN A CA 1
ATOM 933 C C . ASN A 1 117 ? -16.002 -1.757 25.122 1.00 79.94 117 ASN A C 1
ATOM 935 O O . ASN A 1 117 ? -16.244 -0.757 24.440 1.00 79.94 117 ASN A O 1
ATOM 939 N N . SER A 1 118 ? -16.941 -2.425 25.781 1.00 76.44 118 SER A N 1
ATOM 940 C CA . SER A 1 118 ? -18.362 -2.092 25.752 1.00 76.44 118 SER A CA 1
ATOM 941 C C . SER A 1 118 ? -18.971 -2.152 27.148 1.00 76.44 118 SER A C 1
ATOM 943 O O . SER A 1 118 ? -18.277 -2.414 28.122 1.00 76.44 118 SER A O 1
ATOM 945 N N . TRP A 1 119 ? -20.271 -1.902 27.242 1.00 80.25 119 TRP A N 1
ATOM 946 C CA . TRP A 1 119 ? -21.034 -1.911 28.485 1.00 80.25 119 TRP A CA 1
ATOM 947 C C . TRP A 1 119 ? -22.388 -2.593 28.278 1.00 80.25 119 TRP A C 1
ATOM 949 O O . TRP A 1 119 ? -22.857 -2.751 27.146 1.00 80.25 119 TRP A O 1
ATOM 959 N N . ILE A 1 120 ? -23.009 -3.000 29.384 1.00 82.94 120 ILE A N 1
ATOM 960 C CA . ILE A 1 120 ? -24.404 -3.442 29.405 1.00 82.94 120 ILE A CA 1
ATOM 961 C C . ILE A 1 120 ? -25.264 -2.185 29.548 1.00 82.94 120 ILE A C 1
ATOM 963 O O . ILE A 1 120 ? -25.268 -1.547 30.600 1.00 82.94 120 ILE A O 1
ATOM 967 N N . ASP A 1 121 ? -25.937 -1.809 28.464 1.00 77.56 121 ASP A N 1
ATOM 968 C CA . ASP A 1 121 ? -26.811 -0.639 28.408 1.00 77.56 121 ASP A CA 1
ATOM 969 C C . ASP A 1 121 ? -28.231 -1.035 28.837 1.00 77.56 121 ASP A C 1
ATOM 971 O O . ASP A 1 121 ? -28.975 -1.651 28.073 1.00 77.56 121 ASP A O 1
ATOM 975 N N . ASP A 1 122 ? -28.573 -0.744 30.091 1.00 82.38 122 ASP A N 1
ATOM 976 C CA . ASP A 1 122 ? -29.907 -0.923 30.680 1.00 82.38 122 ASP A CA 1
ATOM 977 C C . ASP A 1 122 ? -30.679 0.406 30.786 1.00 82.38 122 ASP A C 1
ATOM 979 O O . ASP A 1 122 ? -31.745 0.480 31.399 1.00 82.38 122 ASP A O 1
ATOM 983 N N . CYS A 1 123 ? -30.143 1.461 30.172 1.00 67.56 123 CYS A N 1
ATOM 984 C CA . CYS A 1 123 ? -30.632 2.821 30.276 1.00 67.56 123 CYS A CA 1
ATOM 985 C C . CYS A 1 123 ? -31.470 3.220 29.053 1.00 67.56 123 CYS A C 1
ATOM 987 O O . CYS A 1 123 ? -31.029 3.088 27.915 1.00 67.56 123 CYS A O 1
ATOM 989 N N . ASN A 1 124 ? -32.587 3.924 29.265 1.00 62.25 124 ASN A N 1
ATOM 990 C CA . ASN A 1 124 ? -33.225 4.731 28.205 1.00 62.25 124 ASN A CA 1
ATOM 991 C C . ASN A 1 124 ? -32.458 6.048 27.914 1.00 62.25 124 ASN A C 1
ATOM 993 O O . ASN A 1 124 ? -33.020 6.981 27.348 1.00 62.25 124 ASN A O 1
ATOM 997 N N . ILE A 1 125 ? -31.198 6.149 28.353 1.00 54.28 125 ILE A N 1
ATOM 998 C CA . ILE A 1 125 ? -30.356 7.352 28.257 1.00 54.28 125 ILE A CA 1
ATOM 999 C C . ILE A 1 125 ? -29.799 7.516 26.839 1.00 54.28 125 ILE A C 1
ATOM 1001 O O . ILE A 1 125 ? -29.703 8.633 26.339 1.00 54.28 125 ILE A O 1
ATOM 1005 N N . VAL A 1 126 ? -29.444 6.409 26.183 1.00 52.50 126 VAL A N 1
ATOM 1006 C CA . VAL A 1 126 ? -28.888 6.422 24.828 1.00 52.50 126 VAL A CA 1
ATOM 1007 C C . VAL A 1 126 ? -30.017 6.308 23.812 1.00 52.50 126 VAL A C 1
ATOM 1009 O O . VAL A 1 126 ? -30.899 5.454 23.934 1.00 52.50 126 VAL A O 1
ATOM 1012 N N . ASN A 1 127 ? -29.949 7.096 22.737 1.00 53.34 127 ASN A N 1
ATOM 1013 C CA . ASN A 1 127 ? -30.793 6.898 21.563 1.00 53.34 127 ASN A CA 1
ATOM 1014 C C . ASN A 1 127 ? -30.330 5.624 20.817 1.00 53.34 127 ASN A C 1
ATOM 1016 O O . ASN A 1 127 ? -29.576 5.673 19.838 1.00 53.34 127 ASN A O 1
ATOM 1020 N N . SER A 1 128 ? -30.748 4.467 21.349 1.00 51.72 128 SER A N 1
ATOM 1021 C CA . SER A 1 128 ? -30.164 3.114 21.205 1.00 51.72 128 SER A CA 1
ATOM 1022 C C . SER A 1 128 ? -29.902 2.626 19.777 1.00 51.72 128 SER A C 1
ATOM 1024 O O . SER A 1 128 ? -29.143 1.676 19.554 1.00 51.72 128 SER A O 1
ATOM 1026 N N . SER A 1 129 ? -30.485 3.299 18.785 1.00 53.69 129 SER A N 1
ATOM 1027 C CA . SER A 1 129 ? -30.234 3.043 17.375 1.00 53.69 129 SER A CA 1
ATOM 1028 C C . SER A 1 129 ? -28.787 3.332 16.943 1.00 53.69 129 SER A C 1
ATOM 1030 O O . SER A 1 129 ? -28.301 2.630 16.061 1.00 53.69 129 SER A O 1
ATOM 1032 N N . ILE A 1 130 ? -28.084 4.322 17.516 1.00 53.75 130 ILE A N 1
ATOM 1033 C CA . ILE A 1 130 ? -26.744 4.719 17.032 1.00 53.75 130 ILE A CA 1
ATOM 1034 C C . ILE A 1 130 ? -25.678 3.697 17.447 1.00 53.75 130 ILE A C 1
ATOM 1036 O O . ILE A 1 130 ? -25.001 3.137 16.580 1.00 53.75 130 ILE A O 1
ATOM 1040 N N . SER A 1 131 ? -25.575 3.387 18.743 1.00 62.19 131 SER A N 1
ATOM 1041 C CA . SER A 1 131 ? -24.601 2.417 19.268 1.00 62.19 131 SER A CA 1
ATOM 1042 C C . SER A 1 131 ? -24.784 1.035 18.628 1.00 62.19 131 SER A C 1
ATOM 1044 O O . SER A 1 131 ? -23.816 0.411 18.193 1.00 62.19 131 SER A O 1
ATOM 1046 N N . SER A 1 132 ? -26.036 0.601 18.460 1.00 68.50 132 SER A N 1
ATOM 1047 C CA . SER A 1 132 ? -26.390 -0.683 17.849 1.00 68.50 132 SER A CA 1
ATOM 1048 C C . SER A 1 132 ? -26.065 -0.744 16.348 1.00 68.50 132 SER A C 1
ATOM 1050 O O . SER A 1 132 ? -25.525 -1.750 15.884 1.00 68.50 132 SER A O 1
ATOM 1052 N N . LYS A 1 133 ? -26.306 0.334 15.581 1.00 69.94 133 LYS A N 1
ATOM 1053 C CA . LYS A 1 133 ? -25.897 0.429 14.163 1.00 69.94 133 LYS A CA 1
ATOM 1054 C C . LYS A 1 133 ? -24.377 0.368 14.009 1.00 69.94 133 LYS A C 1
ATOM 1056 O O . LYS A 1 133 ? -23.894 -0.338 13.125 1.00 69.94 133 LYS A O 1
ATOM 1061 N N . ILE A 1 134 ? -23.623 1.055 14.872 1.00 70.00 134 ILE A N 1
ATOM 1062 C CA . ILE A 1 134 ? -22.153 1.037 14.823 1.00 70.00 134 ILE A CA 1
ATOM 1063 C C . ILE A 1 134 ? -21.617 -0.347 15.214 1.00 70.00 134 ILE A C 1
ATOM 1065 O O . ILE A 1 134 ? -20.795 -0.893 14.482 1.00 70.00 134 ILE A O 1
ATOM 1069 N N . LYS A 1 135 ? -22.129 -0.976 16.285 1.00 74.31 135 LYS A N 1
ATOM 1070 C CA . LYS A 1 135 ? -21.773 -2.364 16.641 1.00 74.31 135 LYS A CA 1
ATOM 1071 C C . LYS A 1 135 ? -22.012 -3.332 15.477 1.00 74.31 135 LYS A C 1
ATOM 1073 O O . LYS A 1 135 ? -21.132 -4.129 15.159 1.00 74.31 135 LYS A O 1
ATOM 1078 N N . LEU A 1 136 ? -23.168 -3.246 14.811 1.00 79.69 136 LEU A N 1
ATOM 1079 C CA . LEU A 1 136 ? -23.499 -4.097 13.662 1.00 79.69 136 LEU A CA 1
ATOM 1080 C C . LEU A 1 136 ? -22.555 -3.855 12.470 1.00 79.69 136 LEU A C 1
ATOM 1082 O O . LEU A 1 136 ? -22.078 -4.808 11.856 1.00 79.69 136 LEU A O 1
ATOM 1086 N N . TYR A 1 137 ? -22.237 -2.591 12.180 1.00 81.25 137 TYR A N 1
ATOM 1087 C CA . TYR A 1 137 ? -21.291 -2.211 11.129 1.00 81.25 137 TYR A CA 1
ATOM 1088 C C . TYR A 1 137 ? -19.874 -2.747 11.400 1.00 81.25 137 TYR A C 1
ATOM 1090 O O . TYR A 1 137 ? -19.267 -3.367 10.525 1.00 81.25 137 TYR A O 1
ATOM 1098 N N . LEU A 1 138 ? -19.371 -2.590 12.629 1.00 80.25 138 LEU A N 1
ATOM 1099 C CA . LEU A 1 138 ? -18.058 -3.101 13.029 1.00 80.25 138 LEU A CA 1
ATOM 1100 C C . LEU A 1 138 ? -17.998 -4.636 13.013 1.00 80.25 138 LEU A C 1
ATOM 1102 O O . LEU A 1 138 ? -16.997 -5.190 12.562 1.00 80.25 138 LEU A O 1
ATOM 1106 N N . LYS A 1 139 ? -19.077 -5.330 13.406 1.00 84.31 139 LYS A N 1
ATOM 1107 C CA . LYS A 1 139 ? -19.193 -6.794 13.264 1.00 84.31 139 LYS A CA 1
ATOM 1108 C C . LYS A 1 139 ? -19.099 -7.251 11.803 1.00 84.31 139 LYS A C 1
ATOM 1110 O O . LYS A 1 139 ? -18.469 -8.268 11.540 1.00 84.31 139 LYS A O 1
ATOM 1115 N N . GLY A 1 140 ? -19.654 -6.494 10.851 1.00 82.44 140 GLY A N 1
ATOM 1116 C CA . GLY A 1 140 ? -19.506 -6.777 9.415 1.00 82.44 140 GLY A CA 1
ATOM 1117 C C . GLY A 1 140 ? -18.093 -6.515 8.867 1.00 82.44 140 GLY A C 1
ATOM 1118 O O . GLY A 1 140 ? -17.624 -7.215 7.963 1.00 82.44 140 GLY A O 1
ATOM 1119 N N . LEU A 1 141 ? -17.383 -5.527 9.422 1.00 81.06 141 LEU A N 1
ATOM 1120 C CA . LEU A 1 141 ? -15.996 -5.233 9.050 1.00 81.06 141 LEU A CA 1
ATOM 1121 C C . LEU A 1 141 ? -14.992 -6.221 9.641 1.00 81.06 141 LEU A C 1
ATOM 1123 O O . LEU A 1 141 ? -14.023 -6.555 8.965 1.00 81.06 141 LEU A O 1
ATOM 1127 N N . ALA A 1 142 ? -15.214 -6.735 10.845 1.00 87.31 142 ALA A N 1
ATOM 1128 C CA . ALA A 1 142 ? -14.321 -7.704 11.467 1.00 87.31 142 ALA A CA 1
ATOM 1129 C C . ALA A 1 142 ? -14.309 -9.073 10.753 1.00 87.31 142 ALA A C 1
ATOM 1131 O O . ALA A 1 142 ? -15.229 -9.438 10.019 1.00 87.31 142 ALA A O 1
ATOM 1132 N N . ASN A 1 143 ? -13.250 -9.849 10.973 1.00 90.44 143 ASN A N 1
ATOM 1133 C CA . ASN A 1 143 ? -13.285 -11.310 10.888 1.00 90.44 143 ASN A CA 1
ATOM 1134 C C . ASN A 1 143 ? -13.695 -11.897 12.247 1.00 90.44 143 ASN A C 1
ATOM 1136 O O . ASN A 1 143 ? -14.458 -12.857 12.285 1.00 90.44 143 ASN A O 1
ATOM 1140 N N . TYR A 1 144 ? -13.236 -11.279 13.341 1.00 89.94 144 TYR A N 1
ATOM 1141 C CA . TYR A 1 144 ? -13.555 -11.662 14.715 1.00 89.94 144 TYR A CA 1
ATOM 1142 C C . TYR A 1 144 ? -13.870 -10.422 15.553 1.00 89.94 144 TYR A C 1
ATOM 1144 O O . TYR A 1 144 ? -13.158 -9.420 15.493 1.00 89.94 144 TYR A O 1
ATOM 1152 N N . TYR A 1 145 ? -14.949 -10.473 16.325 1.00 89.06 145 TYR A N 1
ATOM 1153 C CA . TYR A 1 145 ? -15.426 -9.342 17.114 1.00 89.06 145 TYR A CA 1
ATOM 1154 C C . TYR A 1 145 ? -15.716 -9.814 18.533 1.00 89.06 145 TYR A C 1
ATOM 1156 O O . TYR A 1 145 ? -16.621 -10.623 18.739 1.00 89.06 145 TYR A O 1
ATOM 1164 N N . PHE A 1 146 ? -14.955 -9.306 19.497 1.00 88.50 146 PHE A N 1
ATOM 1165 C CA . PHE A 1 146 ? -15.071 -9.676 20.902 1.00 88.50 146 PHE A CA 1
ATOM 1166 C C . PHE A 1 146 ? -15.599 -8.486 21.708 1.00 88.50 146 PHE A C 1
ATOM 1168 O O . PHE A 1 146 ? -15.023 -7.402 21.655 1.00 88.50 146 PHE A O 1
ATOM 1175 N N . GLU A 1 147 ? -16.696 -8.670 22.445 1.00 87.06 147 GLU A N 1
ATOM 1176 C CA . GLU A 1 147 ? -17.221 -7.662 23.378 1.00 87.06 147 GLU A CA 1
ATOM 1177 C C . GLU A 1 147 ? -16.692 -7.951 24.784 1.00 87.06 147 GLU A C 1
ATOM 1179 O O . GLU A 1 147 ? -16.903 -9.046 25.306 1.00 87.06 147 GLU A O 1
ATOM 1184 N N . SER A 1 148 ? -16.039 -6.971 25.412 1.00 87.19 148 SER A N 1
ATOM 1185 C CA . SER A 1 148 ? -15.412 -7.107 26.736 1.00 87.19 148 SER A CA 1
ATOM 1186 C C . SER A 1 148 ? -16.387 -7.581 27.820 1.00 87.19 148 SER A C 1
ATOM 1188 O O . SER A 1 148 ? -16.014 -8.357 28.694 1.00 87.19 148 SER A O 1
ATOM 1190 N N . THR A 1 149 ? -17.660 -7.192 27.712 1.00 85.06 149 THR A N 1
ATOM 1191 C CA . THR A 1 149 ? -18.755 -7.609 28.602 1.00 85.06 149 THR A CA 1
ATOM 1192 C C . THR A 1 149 ? -19.193 -9.061 28.420 1.00 85.06 149 THR A C 1
ATOM 1194 O O . THR A 1 149 ? -19.786 -9.625 29.332 1.00 85.06 149 THR A O 1
ATOM 1197 N N . GLN A 1 150 ? -18.927 -9.670 27.260 1.00 87.38 150 GLN A N 1
ATOM 1198 C CA . GLN A 1 150 ? -19.258 -11.072 26.974 1.00 87.38 150 GLN A CA 1
ATOM 1199 C C . GLN A 1 150 ? -18.115 -12.010 27.371 1.00 87.38 150 GLN A C 1
ATOM 1201 O O . GLN A 1 150 ? -18.368 -13.117 27.835 1.00 87.38 150 GLN A O 1
ATOM 1206 N N . ILE A 1 151 ? -16.864 -11.567 27.199 1.00 90.00 151 ILE A N 1
ATOM 1207 C CA . ILE A 1 151 ? -15.669 -12.356 27.545 1.00 90.00 151 ILE A CA 1
ATOM 1208 C C . ILE A 1 151 ? -15.158 -12.094 28.972 1.00 90.00 151 ILE A C 1
ATOM 1210 O O . ILE A 1 151 ? -14.347 -12.865 29.472 1.00 90.00 151 ILE A O 1
ATOM 1214 N N . GLY A 1 152 ? -15.616 -11.021 29.627 1.00 87.12 152 GL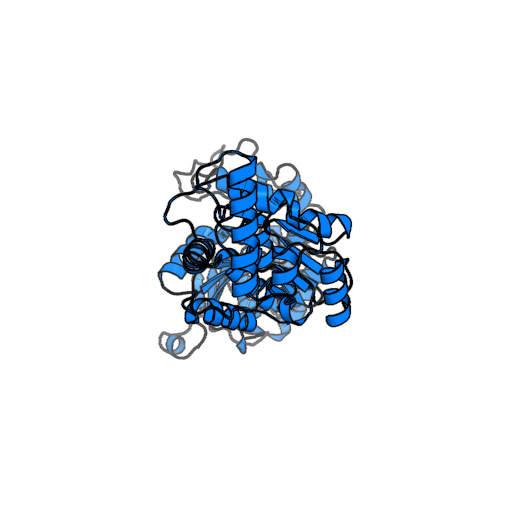Y A N 1
ATOM 1215 C CA . GLY A 1 152 ? -15.181 -10.613 30.968 1.00 87.12 152 GLY A CA 1
ATOM 1216 C C . GLY A 1 152 ? -13.772 -10.006 31.027 1.00 87.12 152 GLY A C 1
ATOM 1217 O O . GLY A 1 152 ? -13.170 -10.007 32.100 1.00 87.12 152 GLY A O 1
ATOM 1218 N N . ILE A 1 153 ? -13.246 -9.537 29.887 1.00 86.38 153 ILE A N 1
ATOM 1219 C CA . ILE A 1 153 ? -11.884 -9.006 29.720 1.00 86.38 153 ILE A CA 1
ATOM 1220 C C . ILE A 1 153 ? -11.929 -7.716 28.885 1.00 86.38 153 ILE A C 1
ATOM 1222 O O . ILE A 1 153 ? -12.259 -7.734 27.698 1.00 86.38 153 ILE A O 1
ATOM 1226 N N . SER A 1 154 ? -11.553 -6.593 29.492 1.00 81.56 154 SER A N 1
ATOM 1227 C CA . SER A 1 154 ? -11.328 -5.300 28.843 1.00 81.56 154 SER A CA 1
ATOM 1228 C C . SER A 1 154 ? -9.869 -5.139 28.416 1.00 81.56 154 SER A C 1
ATOM 1230 O O . SER A 1 154 ? -8.965 -5.626 29.096 1.00 81.56 154 SER A O 1
ATOM 1232 N N . GLY A 1 155 ? -9.631 -4.431 27.310 1.00 74.19 155 GLY A N 1
ATOM 1233 C CA . GLY A 1 155 ? -8.284 -4.114 26.822 1.00 74.19 155 GLY A CA 1
ATOM 1234 C C . GLY A 1 155 ? -7.950 -2.612 26.826 1.00 74.19 155 GLY A C 1
ATOM 1235 O O . GLY A 1 155 ? -8.847 -1.798 27.046 1.00 74.19 155 GLY A O 1
ATOM 1236 N N . PRO A 1 156 ? -6.697 -2.228 26.535 1.00 74.94 156 PRO A N 1
ATOM 1237 C CA . PRO A 1 156 ? -5.542 -3.112 26.383 1.00 74.94 156 PRO A CA 1
ATOM 1238 C C . PRO A 1 156 ? -5.135 -3.711 27.742 1.00 74.94 156 PRO A C 1
ATOM 1240 O O . PRO A 1 156 ? -5.170 -3.043 28.770 1.00 74.94 156 PRO A O 1
ATOM 1243 N N . SER A 1 157 ? -4.804 -5.000 27.752 1.00 81.81 157 SER A N 1
ATOM 1244 C CA . SER A 1 157 ? -4.448 -5.792 28.942 1.00 81.81 157 SER A CA 1
ATOM 1245 C C . SER A 1 157 ? -3.616 -6.997 28.501 1.00 81.81 157 SER A C 1
ATOM 1247 O O . SER A 1 157 ? -3.643 -7.362 27.327 1.00 81.81 157 SER A O 1
ATOM 1249 N N . LYS A 1 158 ? -2.854 -7.647 29.382 1.00 86.62 158 LYS A N 1
ATOM 1250 C CA . LYS A 1 158 ? -2.088 -8.842 28.971 1.00 86.62 158 LYS A CA 1
ATOM 1251 C C . LYS A 1 158 ? -3.026 -10.011 28.649 1.00 86.62 158 LYS A C 1
ATOM 1253 O O . LYS A 1 158 ? -2.782 -10.803 27.739 1.00 86.62 158 LYS A O 1
ATOM 1258 N N . GLU A 1 159 ? -4.122 -10.061 29.386 1.00 89.25 159 GLU A N 1
ATOM 1259 C CA . GLU A 1 159 ? -5.169 -11.065 29.380 1.00 89.25 159 GLU A CA 1
ATOM 1260 C C . GLU A 1 159 ? -5.910 -11.068 28.037 1.00 89.25 159 GLU A C 1
ATOM 1262 O O . GLU A 1 159 ? -6.148 -12.141 27.483 1.00 89.25 159 GLU A O 1
ATOM 1267 N N . ILE A 1 160 ? -6.204 -9.893 27.452 1.00 87.50 160 ILE A N 1
ATOM 1268 C CA . ILE A 1 160 ? -6.865 -9.837 26.139 1.00 87.50 160 ILE A CA 1
ATOM 1269 C C . ILE A 1 160 ? -5.954 -10.337 25.013 1.00 87.50 160 ILE A C 1
ATOM 1271 O O . ILE A 1 160 ? -6.423 -11.059 24.134 1.00 87.50 160 ILE A O 1
ATOM 1275 N N . TYR A 1 161 ? -4.649 -10.041 25.061 1.00 86.44 161 TYR A N 1
ATOM 1276 C CA . TYR A 1 161 ? -3.687 -10.571 24.089 1.00 86.44 161 TYR A CA 1
ATOM 1277 C C . TYR A 1 161 ? -3.581 -12.098 24.180 1.00 86.44 161 TYR A C 1
ATOM 1279 O O . TYR A 1 161 ? -3.662 -12.781 23.160 1.00 86.44 161 TYR A O 1
ATOM 1287 N N . GLN A 1 162 ? -3.488 -12.649 25.395 1.00 89.06 162 GLN A N 1
ATOM 1288 C CA . GLN A 1 162 ? -3.475 -14.099 25.617 1.00 89.06 162 GLN A CA 1
ATOM 1289 C C . GLN A 1 162 ? -4.771 -14.775 25.146 1.00 89.06 162 GLN A C 1
ATOM 1291 O O . GLN A 1 162 ? -4.714 -15.816 24.490 1.00 89.06 162 GLN A O 1
ATOM 1296 N N . TYR A 1 163 ? -5.929 -14.171 25.429 1.00 90.62 163 TYR A N 1
ATOM 1297 C CA . TYR A 1 163 ? -7.227 -14.655 24.964 1.00 90.62 163 TYR A CA 1
ATOM 1298 C C . TYR A 1 163 ? -7.297 -14.691 23.430 1.00 90.62 163 TYR A C 1
ATOM 1300 O O . TYR A 1 163 ? -7.647 -15.717 22.850 1.00 90.62 163 TYR A O 1
ATOM 1308 N N . VAL A 1 164 ? -6.893 -13.608 22.756 1.00 88.56 164 VAL A N 1
ATOM 1309 C CA . VAL A 1 164 ? -6.868 -13.532 21.287 1.00 88.56 164 VAL A CA 1
ATOM 1310 C C . VAL A 1 164 ? -5.932 -14.581 20.683 1.00 88.56 164 VAL A C 1
ATOM 1312 O O . VAL A 1 164 ? -6.341 -15.274 19.755 1.00 88.56 164 VAL A O 1
ATOM 1315 N N . MET A 1 165 ? -4.719 -14.756 21.220 1.00 87.94 165 MET A N 1
ATOM 1316 C CA . MET A 1 165 ? -3.787 -15.793 20.752 1.00 87.94 165 MET A CA 1
ATOM 1317 C C . MET A 1 165 ? -4.403 -17.196 20.824 1.00 87.94 165 MET A C 1
ATOM 1319 O O . MET A 1 165 ? -4.331 -17.945 19.852 1.00 87.94 165 MET A O 1
ATOM 1323 N N . GLN A 1 166 ? -5.049 -17.533 21.946 1.00 89.81 166 GLN A N 1
ATOM 1324 C CA . GLN A 1 166 ? -5.686 -18.839 22.149 1.00 89.81 166 GLN A CA 1
ATOM 1325 C C . GLN A 1 166 ? -6.896 -19.062 21.237 1.00 89.81 166 GLN A C 1
ATOM 1327 O O . GLN A 1 166 ? -7.055 -20.151 20.696 1.00 89.81 166 GLN A O 1
ATOM 1332 N N . GLN A 1 167 ? -7.756 -18.054 21.060 1.00 89.06 167 GLN A N 1
ATOM 1333 C CA . GLN A 1 167 ? -8.950 -18.192 20.218 1.00 89.06 167 GLN A CA 1
ATOM 1334 C C . GLN A 1 167 ? -8.616 -18.253 18.720 1.00 89.06 167 GLN A C 1
ATOM 1336 O O . GLN A 1 167 ? -9.368 -18.852 17.953 1.00 89.06 167 GLN A O 1
ATOM 1341 N N . MET A 1 168 ? -7.530 -17.603 18.289 1.00 86.06 168 MET A N 1
ATOM 1342 C CA . MET A 1 168 ? -7.173 -17.450 16.871 1.00 86.06 168 MET A CA 1
ATOM 1343 C C . MET A 1 168 ? -6.092 -18.425 16.381 1.00 86.06 168 MET A C 1
ATOM 1345 O O . MET A 1 168 ? -5.886 -18.490 15.168 1.00 86.06 168 MET A O 1
ATOM 1349 N N . ASP A 1 169 ? -5.432 -19.144 17.296 1.00 85.88 169 ASP A N 1
ATOM 1350 C CA . ASP A 1 169 ? -4.253 -19.992 17.054 1.00 85.88 169 ASP A CA 1
ATOM 1351 C C . ASP A 1 169 ? -3.117 -19.228 16.344 1.00 85.88 169 ASP A C 1
ATOM 1353 O O . ASP A 1 169 ? -2.688 -19.570 15.244 1.00 85.88 169 ASP A O 1
ATOM 1357 N N . VAL A 1 170 ? -2.676 -18.120 16.960 1.00 84.06 170 VAL A N 1
ATOM 1358 C CA . VAL A 1 170 ? -1.611 -17.241 16.433 1.00 84.06 170 VAL A CA 1
ATOM 1359 C C . VAL A 1 170 ? -0.550 -16.916 17.482 1.00 84.06 170 VAL A C 1
ATOM 1361 O O . VAL A 1 170 ? -0.827 -16.843 18.682 1.00 84.06 170 VAL A O 1
ATOM 1364 N N . GLN A 1 171 ? 0.673 -16.664 17.019 1.00 80.88 171 GLN A N 1
ATOM 1365 C CA . GLN A 1 171 ? 1.798 -16.244 17.857 1.00 80.88 171 GLN A CA 1
ATOM 1366 C C . GLN A 1 171 ? 1.904 -14.713 17.967 1.00 80.88 171 GLN A C 1
ATOM 1368 O O . GLN A 1 171 ? 1.426 -13.980 17.105 1.00 80.88 171 GLN A O 1
ATOM 1373 N N . LEU A 1 172 ? 2.597 -14.208 18.999 1.00 76.69 172 LEU A N 1
ATOM 1374 C CA . LEU A 1 172 ? 2.775 -12.760 19.244 1.00 76.69 172 LEU A CA 1
ATOM 1375 C C . LEU A 1 172 ? 3.335 -11.995 18.029 1.00 76.69 172 LEU A C 1
ATOM 1377 O O . LEU A 1 172 ? 2.913 -10.877 17.756 1.00 76.69 172 LEU A O 1
ATOM 1381 N N . HIS A 1 173 ? 4.254 -12.613 17.279 1.00 77.31 173 HIS A N 1
ATOM 1382 C CA . HIS A 1 173 ? 4.881 -12.019 16.092 1.00 77.31 173 HIS A CA 1
ATOM 1383 C C . HIS A 1 173 ? 3.976 -12.011 14.844 1.00 77.31 173 HIS A C 1
ATOM 1385 O O . HIS A 1 173 ? 4.325 -11.398 13.838 1.00 77.31 173 HIS A O 1
ATOM 1391 N N . GLU A 1 174 ? 2.826 -12.687 14.894 1.00 79.19 174 GLU A N 1
ATOM 1392 C CA . GLU A 1 174 ? 1.802 -12.684 13.842 1.00 79.19 174 GLU A CA 1
ATOM 1393 C C . GLU A 1 174 ? 0.690 -11.658 14.120 1.00 79.19 174 GLU A C 1
ATOM 1395 O O . GLU A 1 174 ? -0.252 -11.545 13.335 1.00 79.19 174 GLU A O 1
ATOM 1400 N N . ILE A 1 175 ? 0.786 -10.905 15.222 1.00 82.12 175 ILE A N 1
ATOM 1401 C CA . ILE A 1 175 ? -0.164 -9.861 15.610 1.00 82.12 175 ILE A CA 1
ATOM 1402 C C . ILE A 1 175 ? 0.452 -8.484 15.335 1.00 82.12 175 ILE A C 1
ATOM 1404 O O . ILE A 1 175 ? 1.569 -8.188 15.759 1.00 82.12 175 ILE A O 1
ATOM 1408 N N . ILE A 1 176 ? -0.319 -7.621 14.673 1.00 85.88 176 ILE A N 1
ATOM 1409 C CA . ILE A 1 176 ? -0.112 -6.172 14.667 1.00 85.88 176 ILE A CA 1
ATOM 1410 C C . ILE A 1 176 ? -1.299 -5.545 15.398 1.00 85.88 176 ILE A C 1
ATOM 1412 O O . ILE A 1 176 ? -2.435 -5.703 14.950 1.00 85.88 176 ILE A O 1
ATOM 1416 N N . THR A 1 177 ? -1.068 -4.838 16.505 1.00 86.31 177 THR A N 1
ATOM 1417 C CA . THR A 1 177 ? -2.121 -4.040 17.155 1.00 86.31 177 THR A CA 1
ATOM 1418 C C . THR A 1 177 ? -2.143 -2.609 16.612 1.00 86.31 177 THR A C 1
ATOM 1420 O O . THR A 1 177 ? -1.106 -2.029 16.283 1.00 86.31 177 THR A O 1
ATOM 1423 N N . ILE A 1 178 ? -3.332 -2.027 16.501 1.00 85.31 178 ILE A N 1
ATOM 1424 C CA . ILE A 1 178 ? -3.537 -0.613 16.193 1.00 85.31 178 ILE A CA 1
ATOM 1425 C C . ILE A 1 178 ? -4.136 0.018 17.447 1.00 85.31 178 ILE A C 1
ATOM 1427 O O . ILE A 1 178 ? -5.263 -0.300 17.836 1.00 85.31 178 ILE A O 1
ATOM 1431 N N . GLU A 1 179 ? -3.362 0.908 18.060 1.00 80.88 179 GLU A N 1
ATOM 1432 C CA . GLU A 1 179 ? -3.635 1.557 19.344 1.00 80.88 179 GLU A CA 1
ATOM 1433 C C . GLU A 1 179 ? -3.867 3.058 19.149 1.00 80.88 179 GLU A C 1
ATOM 1435 O O . GLU A 1 179 ? -3.480 3.630 18.127 1.00 80.88 179 GLU A O 1
ATOM 1440 N N . GLN A 1 180 ? -4.530 3.719 20.101 1.00 72.62 180 GLN A N 1
ATOM 1441 C CA . GLN A 1 180 ? -4.864 5.140 19.944 1.00 72.62 180 GLN A CA 1
ATOM 1442 C C . GLN A 1 180 ? -3.705 6.042 20.364 1.00 72.62 180 GLN A C 1
ATOM 1444 O O . GLN A 1 180 ? -3.388 6.992 19.652 1.00 72.62 180 GLN A O 1
ATOM 1449 N N . SER A 1 181 ? -3.076 5.713 21.494 1.00 70.81 181 SER A N 1
ATOM 1450 C CA . SER A 1 181 ? -1.987 6.468 22.112 1.00 70.81 181 SER A CA 1
ATOM 1451 C C . SER A 1 181 ? -0.842 5.556 22.556 1.00 70.81 181 SER A C 1
ATOM 1453 O O . SER A 1 181 ? -1.004 4.340 22.721 1.00 70.81 181 SER A O 1
ATOM 1455 N N . GLU A 1 182 ? 0.314 6.159 22.815 1.00 77.50 182 GLU A N 1
ATOM 1456 C CA . GLU A 1 182 ? 1.489 5.460 23.339 1.00 77.50 182 GLU A CA 1
ATOM 1457 C C . GLU A 1 182 ? 1.252 4.755 24.689 1.00 77.50 182 GLU A C 1
ATOM 1459 O O . GLU A 1 182 ? 1.785 3.670 24.926 1.00 77.50 182 GLU A O 1
ATOM 1464 N N . LEU A 1 183 ? 0.370 5.296 25.539 1.00 72.44 183 LEU A N 1
ATOM 1465 C CA . LEU A 1 183 ? -0.014 4.664 26.808 1.00 72.44 183 LEU A CA 1
ATOM 1466 C C . LEU A 1 183 ? -0.751 3.330 26.587 1.00 72.44 183 LEU A C 1
ATOM 1468 O O . LEU A 1 183 ? -0.482 2.352 27.279 1.00 72.44 183 LEU A O 1
ATOM 1472 N N . SER A 1 184 ? -1.654 3.261 25.601 1.00 71.69 184 SER A N 1
ATOM 1473 C CA . SER A 1 184 ? -2.304 1.994 25.222 1.00 71.69 184 SER A CA 1
ATOM 1474 C C . SER A 1 184 ? -1.327 0.995 24.585 1.00 71.69 184 SER A C 1
ATOM 1476 O O . SER A 1 184 ? -1.439 -0.211 24.809 1.00 71.69 184 SER A O 1
ATOM 1478 N N . ALA A 1 185 ? -0.333 1.491 23.842 1.00 80.12 185 ALA A N 1
ATOM 1479 C CA . ALA A 1 185 ? 0.665 0.669 23.161 1.00 80.12 185 ALA A CA 1
ATOM 1480 C C . ALA A 1 185 ? 1.748 0.083 24.083 1.00 80.12 185 ALA A C 1
ATOM 1482 O O . ALA A 1 185 ? 2.404 -0.890 23.705 1.00 80.12 185 ALA A O 1
ATOM 1483 N N . GLU A 1 186 ? 1.928 0.613 25.297 1.00 81.81 186 GLU A N 1
ATOM 1484 C CA . GLU A 1 186 ? 2.951 0.146 26.241 1.00 81.81 186 GLU A CA 1
ATOM 1485 C C . GLU A 1 186 ? 2.833 -1.358 26.553 1.00 81.81 186 GLU A C 1
ATOM 1487 O O . GLU A 1 186 ? 3.838 -2.067 26.614 1.00 81.81 186 GLU A O 1
ATOM 1492 N N . ILE A 1 187 ? 1.608 -1.881 26.663 1.00 84.00 187 ILE A N 1
ATOM 1493 C CA . ILE A 1 187 ? 1.363 -3.309 26.919 1.00 84.00 187 ILE A CA 1
ATOM 1494 C C . ILE A 1 187 ? 1.809 -4.162 25.722 1.00 84.00 187 ILE A C 1
ATOM 1496 O O . ILE A 1 187 ? 2.483 -5.175 25.909 1.00 84.00 187 ILE A O 1
ATOM 1500 N N . ALA A 1 188 ? 1.496 -3.738 24.495 1.00 81.31 188 ALA A N 1
ATOM 1501 C CA . ALA A 1 188 ? 1.919 -4.426 23.276 1.00 81.31 188 ALA A CA 1
ATOM 1502 C C . ALA A 1 188 ? 3.449 -4.415 23.121 1.00 81.31 188 ALA A C 1
ATOM 1504 O O . ALA A 1 188 ? 4.056 -5.463 22.891 1.00 81.31 188 ALA A O 1
ATOM 1505 N N . ARG A 1 189 ? 4.075 -3.253 23.354 1.00 83.81 189 ARG A N 1
ATOM 1506 C CA . ARG A 1 189 ? 5.533 -3.065 23.398 1.00 83.81 189 ARG A CA 1
ATOM 1507 C C . ARG A 1 189 ? 6.196 -4.017 24.396 1.00 83.81 189 ARG A C 1
ATOM 1509 O O . ARG A 1 189 ? 7.131 -4.723 24.027 1.00 83.81 189 ARG A O 1
ATOM 1516 N N . ASN A 1 190 ? 5.693 -4.080 25.629 1.00 84.38 190 ASN A N 1
ATOM 1517 C CA . ASN A 1 190 ? 6.236 -4.937 26.690 1.00 84.38 190 ASN A CA 1
ATOM 1518 C C . ASN A 1 190 ? 6.062 -6.442 26.403 1.00 84.38 190 ASN A C 1
ATOM 1520 O O . ASN A 1 190 ? 6.808 -7.261 26.938 1.00 84.38 190 ASN A O 1
ATOM 1524 N N . LEU A 1 191 ? 5.105 -6.812 25.546 1.00 81.12 191 LEU A N 1
ATOM 1525 C CA . LEU A 1 191 ? 4.898 -8.181 25.059 1.00 81.12 191 LEU A CA 1
ATOM 1526 C C . LEU A 1 191 ? 5.656 -8.493 23.753 1.00 81.12 191 LEU A C 1
ATOM 1528 O O . LEU A 1 191 ? 5.591 -9.626 23.279 1.00 81.12 191 LEU A O 1
ATOM 1532 N N . GLY A 1 192 ? 6.369 -7.526 23.164 1.00 77.94 192 GLY A N 1
ATOM 1533 C CA . GLY A 1 192 ? 7.061 -7.692 21.880 1.00 77.94 192 GLY A CA 1
ATOM 1534 C C . GLY A 1 192 ? 6.125 -7.803 20.669 1.00 77.94 192 GLY A C 1
ATOM 1535 O O . GLY A 1 192 ? 6.531 -8.320 19.629 1.00 77.94 192 GLY A O 1
ATOM 1536 N N . ILE A 1 193 ? 4.878 -7.343 20.799 1.00 81.38 193 ILE A N 1
ATOM 1537 C CA . ILE A 1 193 ? 3.883 -7.301 19.721 1.00 81.38 193 ILE A CA 1
ATOM 1538 C C . ILE A 1 193 ? 4.152 -6.063 18.858 1.00 81.38 193 ILE A C 1
ATOM 1540 O O . ILE A 1 193 ? 4.432 -4.983 19.381 1.00 81.38 193 ILE A O 1
ATOM 1544 N N . ALA A 1 194 ? 4.043 -6.193 17.535 1.00 81.44 194 ALA A N 1
ATOM 1545 C CA . ALA A 1 194 ? 4.127 -5.041 16.642 1.00 81.44 194 ALA A CA 1
ATOM 1546 C C . ALA A 1 194 ? 2.903 -4.129 16.843 1.00 81.44 194 ALA A C 1
ATOM 1548 O O . ALA A 1 194 ? 1.769 -4.604 16.850 1.00 81.44 194 ALA A O 1
ATOM 1549 N N . TYR A 1 195 ? 3.108 -2.821 16.988 1.00 84.75 195 TYR A N 1
ATOM 1550 C CA . TYR A 1 195 ? 2.026 -1.866 17.237 1.00 84.75 195 TYR A CA 1
ATOM 1551 C C . TYR A 1 195 ? 2.133 -0.631 16.335 1.00 84.75 195 TYR A C 1
ATOM 1553 O O . TYR A 1 195 ? 3.222 -0.249 15.906 1.00 84.75 195 TYR A O 1
ATOM 1561 N N . ILE A 1 196 ? 0.993 0.007 16.061 1.00 83.62 196 ILE A N 1
ATOM 1562 C CA . ILE A 1 196 ? 0.904 1.317 15.405 1.00 83.62 196 ILE A CA 1
ATOM 1563 C C . ILE A 1 196 ? 0.027 2.229 16.260 1.00 83.62 196 ILE A C 1
ATOM 1565 O O . ILE A 1 196 ? -1.134 1.910 16.508 1.00 83.62 196 ILE A O 1
ATOM 1569 N N . VAL A 1 197 ? 0.561 3.384 16.661 1.00 82.75 197 VAL A N 1
ATOM 1570 C CA . VAL A 1 197 ? -0.205 4.445 17.334 1.00 82.75 197 VAL A CA 1
ATOM 1571 C C . VAL A 1 197 ? -0.881 5.315 16.275 1.00 82.75 197 VAL A C 1
ATOM 1573 O O . VAL A 1 197 ? -0.214 6.062 15.557 1.00 82.75 197 VAL A O 1
ATOM 1576 N N . ALA A 1 198 ? -2.201 5.195 16.143 1.00 75.00 198 ALA A N 1
ATOM 1577 C CA . ALA A 1 198 ? -2.967 5.739 15.021 1.00 75.00 198 ALA A CA 1
ATOM 1578 C C . ALA A 1 198 ? -2.996 7.277 14.959 1.00 75.00 198 ALA A C 1
ATOM 1580 O O . ALA A 1 198 ? -3.051 7.834 13.862 1.00 75.00 198 ALA A O 1
ATOM 1581 N N . ASN A 1 199 ? -2.949 7.965 16.106 1.00 69.56 199 ASN A N 1
ATOM 1582 C CA . ASN A 1 199 ? -2.955 9.431 16.152 1.00 69.56 199 ASN A CA 1
ATOM 1583 C C . ASN A 1 199 ? -1.616 10.030 15.693 1.00 69.56 199 ASN A C 1
ATOM 1585 O O . ASN A 1 199 ? -1.605 11.015 14.956 1.00 69.56 199 ASN A O 1
ATOM 1589 N N . GLU A 1 200 ? -0.504 9.404 16.081 1.00 75.75 200 GLU A N 1
ATOM 1590 C CA . GLU A 1 200 ? 0.859 9.886 15.824 1.00 75.75 200 GLU A CA 1
ATOM 1591 C C . GLU A 1 200 ? 1.406 9.411 14.467 1.00 75.75 200 GLU A C 1
ATOM 1593 O O . GLU A 1 200 ? 2.067 10.163 13.757 1.00 75.75 200 GLU A O 1
ATOM 1598 N N . ASN A 1 201 ? 1.092 8.175 14.063 1.00 75.44 201 ASN A N 1
ATOM 1599 C CA . ASN A 1 201 ? 1.706 7.496 12.916 1.00 75.44 201 ASN A CA 1
ATOM 1600 C C . ASN A 1 201 ? 0.714 7.249 11.767 1.00 75.44 201 ASN A C 1
ATOM 1602 O O . ASN A 1 201 ? 0.668 6.166 11.177 1.00 75.44 201 ASN A O 1
ATOM 1606 N N . LYS A 1 202 ? -0.082 8.270 11.418 1.00 73.31 202 LYS A N 1
ATOM 1607 C CA . LYS A 1 202 ? -1.083 8.199 10.335 1.00 73.31 202 LYS A CA 1
ATOM 1608 C C . LYS A 1 202 ? -0.508 7.745 8.995 1.00 73.31 202 LYS A C 1
ATOM 1610 O O . LYS A 1 202 ? -1.141 6.958 8.297 1.00 73.31 202 LYS A O 1
ATOM 1615 N N . GLU A 1 203 ? 0.690 8.213 8.641 1.00 72.44 203 GLU A N 1
ATOM 1616 C CA . GLU A 1 203 ? 1.342 7.825 7.388 1.00 72.44 203 GLU A CA 1
ATOM 1617 C C . GLU A 1 203 ? 1.628 6.315 7.362 1.00 72.44 203 GLU A C 1
ATOM 1619 O O . GLU A 1 203 ? 1.220 5.637 6.423 1.00 72.44 203 GLU A O 1
ATOM 1624 N N . LEU A 1 204 ? 2.217 5.764 8.430 1.00 72.75 204 LEU A N 1
ATOM 1625 C CA . LEU A 1 204 ? 2.493 4.329 8.565 1.00 72.75 204 LEU A CA 1
ATOM 1626 C C . LEU A 1 204 ? 1.206 3.488 8.551 1.00 72.75 204 LEU A C 1
ATOM 1628 O O . LEU A 1 204 ? 1.164 2.424 7.937 1.00 72.75 204 LEU A O 1
ATOM 1632 N N . LEU A 1 205 ? 0.141 3.975 9.192 1.00 73.12 205 LEU A N 1
ATOM 1633 C CA . LEU A 1 205 ? -1.170 3.326 9.193 1.00 73.12 205 LEU A CA 1
ATOM 1634 C C . LEU A 1 205 ? -1.769 3.249 7.774 1.00 73.12 205 LEU A C 1
ATOM 1636 O O . LEU A 1 205 ? -2.284 2.203 7.368 1.00 73.12 205 LEU A O 1
ATOM 1640 N N . ILE A 1 206 ? -1.669 4.335 6.999 1.00 73.25 206 ILE A N 1
ATOM 1641 C CA . ILE A 1 206 ? -2.096 4.381 5.593 1.00 73.25 206 ILE A CA 1
ATOM 1642 C C . ILE A 1 206 ? -1.219 3.462 4.735 1.00 73.25 206 ILE A C 1
ATOM 1644 O O . ILE A 1 206 ? -1.759 2.691 3.944 1.00 73.25 206 ILE A O 1
ATOM 1648 N N . GLN A 1 207 ? 0.106 3.493 4.914 1.00 73.06 207 GLN A N 1
ATOM 1649 C CA . GLN A 1 207 ? 1.052 2.616 4.215 1.00 73.06 207 GLN A CA 1
ATOM 1650 C C . GLN A 1 207 ? 0.746 1.134 4.476 1.00 73.06 207 GLN A C 1
ATOM 1652 O O . GLN A 1 207 ? 0.683 0.357 3.527 1.00 73.06 207 GLN A O 1
ATOM 1657 N N . LEU A 1 208 ? 0.469 0.744 5.728 1.00 71.94 208 LEU A N 1
ATOM 1658 C CA . LEU A 1 208 ? 0.082 -0.626 6.077 1.00 71.94 208 LEU A CA 1
ATOM 1659 C C . LEU A 1 208 ? -1.220 -1.041 5.375 1.00 71.94 208 LEU A C 1
ATOM 1661 O O . LEU A 1 208 ? -1.276 -2.111 4.771 1.00 71.94 208 LEU A O 1
ATOM 1665 N N . GLY A 1 209 ? -2.252 -0.191 5.409 1.00 67.75 209 GLY A N 1
ATOM 1666 C CA . GLY A 1 209 ? -3.498 -0.434 4.673 1.00 67.75 209 GLY A CA 1
ATOM 1667 C C . GLY A 1 209 ? -3.303 -0.502 3.155 1.00 67.75 209 GLY A C 1
ATOM 1668 O O . GLY A 1 209 ? -4.070 -1.160 2.463 1.00 67.75 209 GLY A O 1
ATOM 1669 N N . ASN A 1 210 ? -2.269 0.144 2.632 1.00 75.62 210 ASN A N 1
ATOM 1670 C CA . ASN A 1 210 ? -1.924 0.159 1.218 1.00 75.62 210 ASN A CA 1
ATOM 1671 C C . ASN A 1 210 ? -1.037 -1.027 0.781 1.00 75.62 210 ASN A C 1
ATOM 1673 O O . ASN A 1 210 ? -0.589 -1.027 -0.358 1.00 75.62 210 ASN A O 1
ATOM 1677 N N . LEU A 1 211 ? -0.770 -2.032 1.623 1.00 73.06 211 LEU A N 1
ATOM 1678 C CA . LEU A 1 211 ? -0.031 -3.248 1.242 1.00 73.06 211 LEU A CA 1
ATOM 1679 C C . LEU A 1 211 ? -0.983 -4.435 1.067 1.00 73.06 211 LEU A C 1
ATOM 1681 O O . LEU A 1 211 ? -1.714 -4.754 2.000 1.00 73.06 211 LEU A O 1
ATOM 1685 N N . ILE A 1 212 ? -0.941 -5.133 -0.073 1.00 67.56 212 ILE A N 1
ATOM 1686 C CA . ILE A 1 212 ? -1.628 -6.422 -0.305 1.00 67.56 212 ILE A CA 1
ATOM 1687 C C . ILE A 1 212 ? -0.587 -7.541 -0.331 1.00 67.56 212 ILE A C 1
ATOM 1689 O O . ILE A 1 212 ? 0.364 -7.459 -1.105 1.00 67.56 212 ILE A O 1
ATOM 1693 N N . GLU A 1 213 ? -0.760 -8.593 0.480 1.00 70.19 213 GLU A N 1
ATOM 1694 C CA . GLU A 1 213 ? 0.021 -9.826 0.319 1.00 70.19 213 GLU A CA 1
ATOM 1695 C C . GLU A 1 213 ? -0.541 -10.644 -0.850 1.00 70.19 213 GLU A C 1
ATOM 1697 O O . GLU A 1 213 ? -1.719 -10.997 -0.888 1.00 70.19 213 GLU A O 1
ATOM 1702 N N . ILE A 1 214 ? 0.332 -10.951 -1.799 1.00 65.25 214 ILE A N 1
ATOM 1703 C CA . ILE A 1 214 ? 0.085 -11.765 -2.982 1.00 65.25 214 ILE A CA 1
ATOM 1704 C C . ILE A 1 214 ? 1.139 -12.880 -3.077 1.00 65.25 214 ILE A C 1
ATOM 1706 O O . ILE A 1 214 ? 2.146 -12.877 -2.365 1.00 65.25 214 ILE A O 1
ATOM 1710 N N . ASN A 1 215 ? 0.870 -13.868 -3.935 1.00 57.06 215 ASN A N 1
ATOM 1711 C CA . ASN A 1 215 ? 1.695 -15.034 -4.281 1.00 57.06 215 ASN A CA 1
ATOM 1712 C C . ASN A 1 215 ? 3.028 -15.193 -3.522 1.00 57.06 215 ASN A C 1
ATOM 1714 O O . ASN A 1 215 ? 4.038 -14.584 -3.867 1.00 57.06 215 ASN A O 1
ATOM 1718 N N . LYS A 1 216 ? 3.047 -16.127 -2.558 1.00 64.81 216 LYS A N 1
ATOM 1719 C CA . LYS A 1 216 ? 4.239 -16.550 -1.789 1.00 64.81 216 LYS A CA 1
ATOM 1720 C C . LYS A 1 216 ? 4.825 -15.479 -0.848 1.00 64.81 216 LYS A C 1
ATOM 1722 O O . LYS A 1 216 ? 6.017 -15.516 -0.560 1.00 64.81 216 LYS A O 1
ATOM 1727 N N . GLY A 1 217 ? 3.996 -14.570 -0.330 1.00 70.75 217 GLY A N 1
ATOM 1728 C CA . GLY A 1 217 ? 4.408 -13.586 0.681 1.00 70.75 217 GLY A CA 1
ATOM 1729 C C . GLY A 1 217 ? 4.995 -12.294 0.107 1.00 70.75 217 GLY A C 1
ATOM 1730 O O . GLY A 1 217 ? 5.600 -11.516 0.842 1.00 70.75 217 GLY A O 1
ATOM 1731 N N . ILE A 1 218 ? 4.822 -12.052 -1.195 1.00 83.25 218 ILE A N 1
ATOM 1732 C CA . ILE A 1 218 ? 5.172 -10.782 -1.832 1.00 83.25 218 ILE A CA 1
ATOM 1733 C C . ILE A 1 218 ? 4.122 -9.750 -1.434 1.00 83.25 218 ILE A C 1
ATOM 1735 O O . ILE A 1 218 ? 2.936 -9.963 -1.652 1.00 83.25 218 ILE A O 1
ATOM 1739 N N . LYS A 1 219 ? 4.534 -8.620 -0.862 1.00 85.81 219 LYS A N 1
ATOM 1740 C CA . LYS A 1 219 ? 3.623 -7.502 -0.584 1.00 85.81 219 LYS A CA 1
ATOM 1741 C C . LYS A 1 219 ? 3.729 -6.458 -1.683 1.00 85.81 219 LYS A C 1
ATOM 1743 O O . LYS A 1 219 ? 4.835 -5.996 -1.959 1.00 85.81 219 LYS A O 1
ATOM 1748 N N . ILE A 1 220 ? 2.602 -6.086 -2.282 1.00 88.56 220 ILE A N 1
ATOM 1749 C CA . ILE A 1 220 ? 2.510 -4.995 -3.255 1.00 88.56 220 ILE A CA 1
ATOM 1750 C C . ILE A 1 220 ? 1.847 -3.790 -2.603 1.00 88.56 220 ILE A C 1
ATOM 1752 O O . ILE A 1 220 ? 0.735 -3.888 -2.080 1.00 88.56 220 ILE A O 1
ATOM 1756 N N . HIS A 1 221 ? 2.547 -2.661 -2.632 1.00 87.81 221 HIS A N 1
ATOM 1757 C CA . HIS A 1 221 ? 2.014 -1.370 -2.237 1.00 87.81 221 HIS A CA 1
ATOM 1758 C C . HIS A 1 221 ? 1.135 -0.780 -3.346 1.00 87.81 221 HIS A C 1
ATOM 1760 O O . HIS A 1 221 ? 1.442 -0.906 -4.532 1.00 87.81 221 HIS A O 1
ATOM 1766 N N . PHE A 1 222 ? 0.048 -0.115 -2.958 1.00 89.56 222 PHE A N 1
ATOM 1767 C CA . PHE A 1 222 ? -0.844 0.591 -3.866 1.00 89.56 222 PHE A CA 1
ATOM 1768 C C . PHE A 1 222 ? -1.425 1.863 -3.239 1.00 89.56 222 PHE A C 1
ATOM 1770 O O . PHE A 1 222 ? -1.931 1.854 -2.119 1.00 89.56 222 PHE A O 1
ATOM 1777 N N . VAL A 1 223 ? -1.470 2.954 -3.999 1.00 84.62 223 VAL A N 1
ATOM 1778 C CA . VAL A 1 223 ? -2.289 4.121 -3.656 1.00 84.62 223 VAL A CA 1
ATOM 1779 C C . VAL A 1 223 ? -3.636 4.010 -4.357 1.00 84.62 223 VAL A C 1
ATOM 1781 O O . VAL A 1 223 ? -3.714 3.782 -5.560 1.00 84.62 223 VAL A O 1
ATOM 1784 N N . GLU A 1 224 ? -4.712 4.179 -3.592 1.00 87.25 224 GLU A N 1
ATOM 1785 C CA . GLU A 1 224 ? -6.100 4.074 -4.049 1.00 87.25 224 GLU A CA 1
ATOM 1786 C C . GLU A 1 224 ? -6.866 5.354 -3.720 1.00 87.25 224 GLU A C 1
ATOM 1788 O O . GLU A 1 224 ? -6.796 5.854 -2.593 1.00 87.25 224 GLU A O 1
ATOM 1793 N N . LYS A 1 225 ? -7.671 5.831 -4.673 1.00 81.81 225 LYS A N 1
ATOM 1794 C CA . LYS A 1 225 ? -8.639 6.910 -4.465 1.00 81.81 225 LYS A CA 1
ATOM 1795 C C . LYS A 1 225 ? -9.907 6.664 -5.297 1.00 81.81 225 LYS A C 1
ATOM 1797 O O . LYS A 1 225 ? -9.873 6.013 -6.340 1.00 81.81 225 LYS A O 1
ATOM 1802 N N . GLY A 1 226 ? -11.030 7.225 -4.851 1.00 84.62 226 GLY A N 1
ATOM 1803 C CA . GLY A 1 226 ? -12.315 7.164 -5.556 1.00 84.62 226 GLY A CA 1
ATOM 1804 C C . GLY A 1 226 ? -13.059 5.834 -5.416 1.00 84.62 226 GLY A C 1
ATOM 1805 O O . GLY A 1 226 ? -12.739 4.989 -4.582 1.00 84.62 226 GLY A O 1
ATOM 1806 N N . SER A 1 227 ? -14.100 5.677 -6.226 1.00 80.06 227 SER A N 1
ATOM 1807 C CA . SER A 1 227 ? -15.055 4.566 -6.174 1.00 80.06 227 SER A CA 1
ATOM 1808 C C . SER A 1 227 ? -15.684 4.370 -7.549 1.00 80.06 227 SER A C 1
ATOM 1810 O O . SER A 1 227 ? -15.883 5.351 -8.257 1.00 80.06 227 SER A O 1
ATOM 1812 N N . GLY A 1 228 ? -16.040 3.135 -7.902 1.00 89.06 228 GLY A N 1
ATOM 1813 C CA . GLY A 1 228 ? -16.581 2.790 -9.218 1.00 89.06 228 GLY A CA 1
ATOM 1814 C C . GLY A 1 228 ? -15.732 1.726 -9.909 1.00 89.06 228 GLY A C 1
ATOM 1815 O O . GLY A 1 228 ? -15.118 0.886 -9.247 1.00 89.06 228 GLY A O 1
ATOM 1816 N N . GLN A 1 229 ? -15.695 1.762 -11.242 1.00 89.00 229 GLN A N 1
ATOM 1817 C CA . GLN A 1 229 ? -14.890 0.842 -12.049 1.00 89.00 229 GLN A CA 1
ATOM 1818 C C . GLN A 1 229 ? -13.398 1.016 -11.728 1.00 89.00 229 GLN A C 1
ATOM 1820 O O . GLN A 1 229 ? -12.896 2.140 -11.707 1.00 89.00 229 GLN A O 1
ATOM 1825 N N . VAL A 1 230 ? -12.689 -0.093 -11.490 1.00 91.38 230 VAL A N 1
ATOM 1826 C CA . VAL A 1 230 ? -11.242 -0.072 -11.223 1.00 91.38 230 VAL A CA 1
ATOM 1827 C C . VAL A 1 230 ? -10.475 0.297 -12.489 1.00 91.38 230 VAL A C 1
ATOM 1829 O O . VAL A 1 230 ? -10.640 -0.359 -13.524 1.00 91.38 230 VAL A O 1
ATOM 1832 N N . ILE A 1 231 ? -9.617 1.309 -12.362 1.00 94.94 231 ILE A N 1
ATOM 1833 C CA . ILE A 1 231 ? -8.531 1.629 -13.288 1.00 94.94 231 ILE A CA 1
ATOM 1834 C C . ILE A 1 231 ? -7.206 1.510 -12.528 1.00 94.94 231 ILE A C 1
ATOM 1836 O O . ILE A 1 231 ? -7.045 2.101 -11.459 1.00 94.94 231 ILE A O 1
ATOM 1840 N N . LEU A 1 232 ? -6.305 0.681 -13.049 1.00 96.06 232 LEU A N 1
ATOM 1841 C CA . LEU A 1 232 ? -5.053 0.282 -12.421 1.00 96.06 232 LEU A CA 1
ATOM 1842 C C . LEU A 1 232 ? -3.870 0.792 -13.247 1.00 96.06 232 LEU A C 1
ATOM 1844 O O . LEU A 1 232 ? -3.731 0.457 -14.425 1.00 96.06 232 LEU A O 1
ATOM 1848 N N . PHE A 1 233 ? -3.029 1.594 -12.607 1.00 97.25 233 PHE A N 1
ATOM 1849 C CA . PHE A 1 233 ? -1.871 2.247 -13.194 1.00 97.25 233 PHE A CA 1
ATOM 1850 C C . PHE A 1 233 ? -0.577 1.480 -12.892 1.00 97.25 233 PHE A C 1
ATOM 1852 O O . PHE A 1 233 ? -0.294 1.158 -11.735 1.00 97.25 233 PHE A O 1
ATOM 1859 N N . LEU A 1 234 ? 0.199 1.206 -13.944 1.00 97.00 234 LEU A N 1
ATOM 1860 C CA . LEU A 1 234 ? 1.439 0.425 -13.934 1.00 97.00 234 LEU A CA 1
ATOM 1861 C C . LEU A 1 234 ? 2.589 1.324 -14.421 1.00 97.00 234 LEU A C 1
ATOM 1863 O O . LEU A 1 234 ? 2.577 1.787 -15.562 1.00 97.00 234 LEU A O 1
ATOM 1867 N N . HIS A 1 235 ? 3.548 1.634 -13.552 1.00 96.25 235 HIS A N 1
ATOM 1868 C CA . HIS A 1 235 ? 4.609 2.615 -13.823 1.00 96.25 235 HIS A CA 1
ATOM 1869 C C . HIS A 1 235 ? 5.791 2.048 -14.639 1.00 96.25 235 HIS A C 1
ATOM 1871 O O . HIS A 1 235 ? 5.920 0.837 -14.830 1.00 96.25 235 HIS A O 1
ATOM 1877 N N . GLY A 1 236 ? 6.664 2.948 -15.102 1.00 94.12 236 GLY A N 1
ATOM 1878 C CA . GLY A 1 236 ? 7.879 2.628 -15.863 1.00 94.12 236 GLY A CA 1
ATOM 1879 C C . GLY A 1 236 ? 9.113 2.365 -14.993 1.00 94.12 236 GLY A C 1
ATOM 1880 O O . GLY A 1 236 ? 9.003 2.103 -13.793 1.00 94.12 236 GLY A O 1
ATOM 1881 N N . PHE A 1 237 ? 10.305 2.473 -15.582 1.00 91.25 237 PHE A N 1
ATOM 1882 C CA . PHE A 1 237 ? 11.576 2.476 -14.850 1.00 91.25 237 PHE A CA 1
ATOM 1883 C C . PHE A 1 237 ? 12.475 3.675 -15.221 1.00 91.25 237 PHE A C 1
ATOM 1885 O O . PHE A 1 237 ? 12.656 3.933 -16.410 1.00 91.25 237 PHE A O 1
ATOM 1892 N N . PRO A 1 238 ? 13.140 4.334 -14.246 1.00 90.88 238 PRO A N 1
ATOM 1893 C CA . PRO A 1 238 ? 12.969 4.212 -12.796 1.00 90.88 238 PRO A CA 1
ATOM 1894 C C . PRO A 1 238 ? 11.801 5.081 -12.308 1.00 90.88 238 PRO A C 1
ATOM 1896 O O . PRO A 1 238 ? 11.933 6.292 -12.198 1.00 90.88 238 PRO A O 1
ATOM 1899 N N . ASP A 1 239 ? 10.670 4.457 -11.984 1.00 93.88 239 ASP A N 1
ATOM 1900 C CA . ASP A 1 239 ? 9.459 5.133 -11.506 1.00 93.88 239 ASP A CA 1
ATOM 1901 C C . ASP A 1 239 ? 8.777 4.286 -10.415 1.00 93.88 239 ASP A C 1
ATOM 1903 O O . ASP A 1 239 ? 9.231 3.178 -10.121 1.00 93.88 239 ASP A O 1
ATOM 1907 N N . PHE A 1 240 ? 7.706 4.801 -9.814 1.00 94.25 240 PHE A N 1
ATOM 1908 C CA . PHE A 1 240 ? 6.859 4.102 -8.839 1.00 94.25 240 PHE A CA 1
ATOM 1909 C C . PHE A 1 240 ? 5.421 4.669 -8.889 1.00 94.25 240 PHE A C 1
ATOM 1911 O O . PHE A 1 240 ? 5.101 5.413 -9.820 1.00 94.25 240 PHE A O 1
ATOM 1918 N N . TRP A 1 241 ? 4.521 4.350 -7.945 1.00 94.25 241 TRP A N 1
ATOM 1919 C CA . TRP A 1 241 ? 3.103 4.776 -7.997 1.00 94.25 241 TRP A CA 1
ATOM 1920 C C . TRP A 1 241 ? 2.918 6.287 -8.251 1.00 94.25 241 TRP A C 1
ATOM 1922 O O . TRP A 1 241 ? 1.938 6.714 -8.869 1.00 94.25 241 TRP A O 1
ATOM 1932 N N . TYR A 1 242 ? 3.877 7.095 -7.787 1.00 94.69 242 TYR A N 1
ATOM 1933 C CA . TYR A 1 242 ? 3.865 8.554 -7.822 1.00 94.69 242 TYR A CA 1
ATOM 1934 C C . TYR A 1 242 ? 3.999 9.170 -9.226 1.00 94.69 242 TYR A C 1
ATOM 1936 O O . TYR A 1 242 ? 3.623 10.332 -9.422 1.00 94.69 242 TYR A O 1
ATOM 1944 N N . GLY A 1 243 ? 4.432 8.400 -10.232 1.00 92.56 243 GLY A N 1
ATOM 1945 C CA . GLY A 1 243 ? 4.359 8.819 -11.637 1.00 92.56 243 GLY A CA 1
ATOM 1946 C C . GLY A 1 243 ? 2.928 9.163 -12.072 1.00 92.56 243 GLY A C 1
ATOM 1947 O O . GLY A 1 243 ? 2.714 10.063 -12.880 1.00 92.56 243 GLY A O 1
ATOM 1948 N N . TRP A 1 244 ? 1.926 8.538 -11.443 1.00 96.12 244 TRP A N 1
ATOM 1949 C CA . TRP A 1 244 ? 0.502 8.690 -11.760 1.00 96.12 244 TRP A CA 1
ATOM 1950 C C . TRP A 1 244 ? -0.236 9.741 -10.917 1.00 96.12 244 TRP A C 1
ATOM 1952 O O . TRP A 1 244 ? -1.470 9.821 -10.947 1.00 96.12 244 TRP A O 1
ATOM 1962 N N . ARG A 1 245 ? 0.491 10.563 -10.148 1.00 93.44 245 ARG A N 1
ATOM 1963 C CA . ARG A 1 245 ? -0.072 11.524 -9.178 1.00 93.44 245 ARG A CA 1
ATOM 1964 C C . ARG A 1 245 ? -1.067 12.536 -9.754 1.00 93.44 245 ARG A C 1
ATOM 1966 O O . ARG A 1 245 ? -1.935 12.992 -9.013 1.00 93.44 245 ARG A O 1
ATOM 1973 N N . TYR A 1 246 ? -0.998 12.851 -11.051 1.00 93.25 246 TYR A N 1
ATOM 1974 C CA . TYR A 1 246 ? -1.969 13.723 -11.729 1.00 93.25 246 TYR A CA 1
ATOM 1975 C C . TYR A 1 246 ? -3.163 12.948 -12.314 1.00 93.25 246 TYR A C 1
ATOM 1977 O O . TYR A 1 246 ? -4.290 13.445 -12.328 1.00 93.25 246 TYR A O 1
ATOM 1985 N N . GLN A 1 247 ? -2.955 11.703 -12.746 1.00 95.25 247 GLN A N 1
ATOM 1986 C CA . GLN A 1 247 ? -3.994 10.845 -13.316 1.00 95.25 247 GLN A CA 1
ATOM 1987 C C . GLN A 1 247 ? -4.937 10.318 -12.230 1.00 95.25 247 GLN A C 1
ATOM 1989 O O . GLN A 1 247 ? -6.149 10.312 -12.439 1.00 95.25 247 GLN A O 1
ATOM 1994 N N . ILE A 1 248 ? -4.418 9.951 -11.051 1.00 90.75 248 ILE A N 1
ATOM 1995 C CA . ILE A 1 248 ? -5.228 9.500 -9.907 1.00 90.75 248 ILE A CA 1
ATOM 1996 C C . ILE A 1 248 ? -6.376 10.487 -9.597 1.00 90.75 248 ILE A C 1
ATOM 1998 O O . ILE A 1 248 ? -7.534 10.076 -9.690 1.00 90.75 248 ILE A O 1
ATOM 2002 N N . PRO A 1 249 ? -6.144 11.780 -9.272 1.00 84.12 249 PRO A N 1
ATOM 2003 C CA . PRO A 1 249 ? -7.234 12.708 -8.982 1.00 84.12 249 PRO A CA 1
ATOM 2004 C C . PRO A 1 249 ? -8.171 12.906 -10.181 1.00 84.12 249 PRO A C 1
ATOM 2006 O O . PRO A 1 249 ? -9.385 12.879 -9.976 1.00 84.12 249 PRO A O 1
ATOM 2009 N N . TYR A 1 250 ? -7.644 13.017 -11.408 1.00 95.38 250 TYR A N 1
ATOM 2010 C CA . TYR A 1 250 ? -8.453 13.173 -12.622 1.00 95.38 250 TYR A CA 1
ATOM 2011 C C . TYR A 1 250 ? -9.460 12.027 -12.800 1.00 95.38 250 TYR A C 1
ATOM 2013 O O . TYR A 1 250 ? -10.666 12.269 -12.847 1.00 95.38 250 TYR A O 1
ATOM 2021 N N . PHE A 1 251 ? -8.994 10.774 -12.814 1.00 92.94 251 PHE A N 1
ATOM 2022 C CA . PHE A 1 251 ? -9.868 9.615 -13.015 1.00 92.94 251 PHE A CA 1
ATOM 2023 C C . PHE A 1 251 ? -10.878 9.434 -11.873 1.00 92.94 251 PHE A C 1
ATOM 2025 O O . PHE A 1 251 ? -12.009 9.010 -12.117 1.00 92.94 251 PHE A O 1
ATOM 2032 N N . THR A 1 252 ? -10.534 9.830 -10.642 1.00 90.69 252 THR A N 1
ATOM 2033 C CA . THR A 1 252 ? -11.509 9.819 -9.536 1.00 90.69 252 THR A CA 1
ATOM 2034 C C . THR A 1 252 ? -12.588 10.885 -9.661 1.00 90.69 252 THR A C 1
ATOM 2036 O O . THR A 1 252 ? -13.734 10.615 -9.308 1.00 90.69 252 THR A O 1
ATOM 2039 N N . ALA A 1 253 ? -12.267 12.064 -10.206 1.00 88.50 253 ALA A N 1
ATOM 2040 C CA . ALA A 1 253 ? -13.245 13.126 -10.431 1.00 88.50 253 ALA A CA 1
ATOM 2041 C C . ALA A 1 253 ? -14.299 12.736 -11.484 1.00 88.50 253 ALA A C 1
ATOM 2043 O O . ALA A 1 253 ? -15.447 13.159 -11.384 1.00 88.50 253 ALA A O 1
ATOM 2044 N N . ILE A 1 254 ? -13.932 11.880 -12.447 1.00 94.75 254 ILE A N 1
ATOM 2045 C CA . ILE A 1 254 ? -14.842 11.325 -13.465 1.00 94.75 254 ILE A CA 1
ATOM 2046 C C . ILE A 1 254 ? -15.416 9.938 -13.101 1.00 94.75 254 ILE A C 1
ATOM 2048 O O . ILE A 1 254 ? -15.932 9.236 -13.968 1.00 94.75 254 ILE A O 1
ATOM 2052 N N . GLY A 1 255 ? -15.364 9.538 -11.822 1.00 89.12 255 GLY A N 1
ATOM 2053 C CA . GLY A 1 255 ? -16.119 8.387 -11.299 1.00 89.12 255 GLY A CA 1
ATOM 2054 C C . GLY A 1 255 ? -15.443 7.012 -11.386 1.00 89.12 255 GLY A C 1
ATOM 2055 O O . GLY A 1 255 ? -16.132 5.993 -11.298 1.00 89.12 255 GLY A O 1
ATOM 2056 N N . PHE A 1 256 ? -14.118 6.949 -11.547 1.00 93.19 256 PHE A N 1
ATOM 2057 C CA . PHE A 1 256 ? -13.364 5.694 -11.438 1.00 93.19 256 PHE A CA 1
ATOM 2058 C C . PHE A 1 256 ? -12.790 5.483 -10.031 1.00 93.19 256 PHE A C 1
ATOM 2060 O O . PHE A 1 256 ? -12.525 6.419 -9.272 1.00 93.19 256 PHE A O 1
ATOM 2067 N N . ARG A 1 257 ? -12.530 4.213 -9.709 1.00 90.94 257 ARG A N 1
ATOM 2068 C CA . ARG A 1 257 ? -11.686 3.793 -8.588 1.00 90.94 257 ARG A CA 1
ATOM 2069 C C . ARG A 1 257 ? -10.251 3.685 -9.104 1.00 90.94 257 ARG A C 1
ATOM 2071 O O . ARG A 1 257 ? -9.891 2.681 -9.716 1.00 90.94 257 ARG A O 1
ATOM 2078 N N . ALA A 1 258 ? -9.472 4.746 -8.916 1.00 93.19 258 ALA A N 1
ATOM 2079 C CA . ALA A 1 258 ? -8.088 4.828 -9.367 1.00 93.19 258 ALA A CA 1
ATOM 2080 C C . ALA A 1 258 ? -7.160 4.118 -8.379 1.00 93.19 258 ALA A C 1
ATOM 2082 O O . ALA A 1 258 ? -7.179 4.423 -7.186 1.00 93.19 258 ALA A O 1
ATOM 2083 N N . ILE A 1 259 ? -6.347 3.194 -8.886 1.00 94.00 259 ILE A N 1
ATOM 2084 C CA . ILE A 1 259 ? -5.329 2.462 -8.132 1.00 94.00 259 ILE A CA 1
ATOM 2085 C C . ILE A 1 259 ? -4.001 2.597 -8.879 1.00 94.00 259 ILE A C 1
ATOM 2087 O O . ILE A 1 259 ? -3.952 2.311 -10.067 1.00 94.00 259 ILE A O 1
ATOM 2091 N N . ALA A 1 260 ? -2.928 3.006 -8.210 1.00 95.00 260 ALA A N 1
ATOM 2092 C CA . ALA A 1 260 ? -1.568 2.966 -8.747 1.00 95.00 260 ALA A CA 1
ATOM 2093 C C . ALA A 1 260 ? -0.710 2.095 -7.832 1.00 95.00 260 ALA A C 1
ATOM 2095 O O . ALA A 1 260 ? -0.676 2.345 -6.628 1.00 95.00 260 ALA A O 1
ATOM 2096 N N . ILE A 1 261 ? -0.066 1.065 -8.379 1.00 94.19 261 ILE A N 1
ATOM 2097 C CA . ILE A 1 261 ? 0.800 0.166 -7.601 1.00 94.19 261 ILE A CA 1
ATOM 2098 C C . ILE A 1 261 ? 2.256 0.620 -7.645 1.00 94.19 261 ILE A C 1
ATOM 2100 O O . ILE A 1 261 ? 2.666 1.282 -8.594 1.00 94.19 261 ILE A O 1
ATOM 2104 N N . ASP A 1 262 ? 3.038 0.183 -6.664 1.00 93.50 262 ASP A N 1
ATOM 2105 C CA . ASP A 1 262 ? 4.475 -0.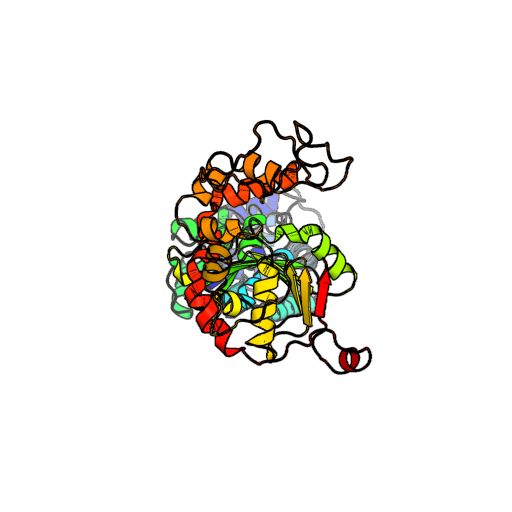015 -6.831 1.00 93.50 262 ASP A CA 1
ATOM 2106 C C . ASP A 1 262 ? 4.699 -1.449 -7.323 1.00 93.50 262 ASP A C 1
ATOM 2108 O O . ASP A 1 262 ? 4.264 -2.406 -6.679 1.00 93.50 262 ASP A O 1
ATOM 2112 N N . HIS A 1 263 ? 5.392 -1.646 -8.441 1.00 93.19 263 HIS A N 1
ATOM 2113 C CA . HIS A 1 263 ? 5.812 -2.986 -8.849 1.00 93.19 263 HIS A CA 1
ATOM 2114 C C . HIS A 1 263 ? 6.761 -3.612 -7.807 1.00 93.19 263 HIS A C 1
ATOM 2116 O O . HIS A 1 263 ? 7.445 -2.914 -7.055 1.00 93.19 263 HIS A O 1
ATOM 2122 N N . ARG A 1 264 ? 6.844 -4.950 -7.769 1.00 92.38 264 ARG A N 1
ATOM 2123 C CA . ARG A 1 264 ? 7.872 -5.652 -6.978 1.00 92.38 264 ARG A CA 1
ATOM 2124 C C . ARG A 1 264 ? 9.263 -5.074 -7.286 1.00 92.38 264 ARG A C 1
ATOM 2126 O O . ARG A 1 264 ? 9.633 -4.946 -8.453 1.00 92.38 264 ARG A O 1
ATOM 2133 N N . GLY A 1 265 ? 10.038 -4.744 -6.253 1.00 90.75 265 GLY A N 1
ATOM 2134 C CA . GLY A 1 265 ? 11.363 -4.131 -6.409 1.00 90.75 265 GLY A CA 1
ATOM 2135 C C . GLY A 1 265 ? 11.421 -2.599 -6.440 1.00 90.75 265 GLY A C 1
ATOM 2136 O O . GLY A 1 265 ? 12.449 -2.067 -6.868 1.00 90.75 265 GLY A O 1
ATOM 2137 N N . VAL A 1 266 ? 10.364 -1.887 -6.035 1.00 90.62 266 VAL A N 1
ATOM 2138 C CA . VAL A 1 266 ? 10.394 -0.423 -5.873 1.00 90.62 266 VAL A CA 1
ATOM 2139 C C . VAL A 1 266 ? 9.431 0.063 -4.784 1.00 90.62 266 VAL A C 1
ATOM 2141 O O . VAL A 1 266 ? 8.502 -0.647 -4.397 1.00 90.62 266 VAL A O 1
ATOM 2144 N N . GLY A 1 267 ? 9.647 1.292 -4.307 1.00 88.31 267 GLY A N 1
ATOM 2145 C CA . GLY A 1 267 ? 8.743 1.987 -3.392 1.00 88.31 267 GLY A CA 1
ATOM 2146 C C . GLY A 1 267 ? 8.548 1.236 -2.076 1.00 88.31 267 GLY A C 1
ATOM 2147 O O . GLY A 1 267 ? 9.518 0.890 -1.405 1.00 88.31 267 GLY A O 1
ATOM 2148 N N . LEU A 1 268 ? 7.289 0.997 -1.705 1.00 85.69 268 LEU A N 1
ATOM 2149 C CA . LEU A 1 268 ? 6.934 0.243 -0.494 1.00 85.69 268 LEU A CA 1
ATOM 2150 C C . LEU A 1 268 ? 6.592 -1.232 -0.783 1.00 85.69 268 LEU A C 1
ATOM 2152 O O . LEU A 1 268 ? 6.257 -1.982 0.135 1.00 85.69 268 LEU A O 1
ATOM 2156 N N . SER A 1 269 ? 6.690 -1.667 -2.042 1.00 88.88 269 SER A N 1
ATOM 2157 C CA . SER A 1 269 ? 6.540 -3.074 -2.417 1.00 88.88 269 SER A CA 1
ATOM 2158 C C . SER A 1 269 ? 7.748 -3.911 -1.997 1.00 88.88 269 SER A C 1
ATOM 2160 O O . SER A 1 269 ? 8.883 -3.444 -1.888 1.00 88.88 269 SER A O 1
ATOM 2162 N N . SER A 1 270 ? 7.513 -5.206 -1.800 1.00 89.06 270 SER A N 1
ATOM 2163 C CA . SER A 1 270 ? 8.568 -6.171 -1.500 1.00 89.06 270 SER A CA 1
ATOM 2164 C C . SER A 1 270 ? 9.645 -6.176 -2.584 1.00 89.06 270 SER A C 1
ATOM 2166 O O . SER A 1 270 ? 9.352 -6.162 -3.782 1.00 89.06 270 SER A O 1
ATOM 2168 N N . CYS A 1 271 ? 10.898 -6.273 -2.142 1.00 90.81 271 CYS A N 1
ATOM 2169 C CA . CYS A 1 271 ? 12.077 -6.404 -2.991 1.00 90.81 271 CYS A CA 1
ATOM 2170 C C . CYS A 1 271 ? 12.720 -7.792 -2.781 1.00 90.81 271 CYS A C 1
ATOM 2172 O O . CYS A 1 271 ? 13.681 -7.898 -2.017 1.00 90.81 271 CYS A O 1
ATOM 2174 N N . PRO A 1 272 ? 12.202 -8.874 -3.403 1.00 90.06 272 PRO A N 1
ATOM 2175 C CA . PRO A 1 272 ? 12.841 -10.191 -3.375 1.00 90.06 272 PRO A CA 1
ATOM 2176 C C . PRO A 1 272 ? 14.336 -10.151 -3.729 1.00 90.06 272 PRO A C 1
ATOM 2178 O O . PRO A 1 272 ? 14.730 -9.387 -4.615 1.00 90.06 272 PRO A O 1
ATOM 2181 N N . PRO A 1 273 ? 15.185 -10.971 -3.089 1.00 86.75 273 PRO A N 1
ATOM 2182 C CA . PRO A 1 273 ? 16.625 -10.931 -3.326 1.00 86.75 273 PRO A CA 1
ATOM 2183 C C . PRO A 1 273 ? 17.045 -11.612 -4.638 1.00 86.75 273 PRO A C 1
ATOM 2185 O O . PRO A 1 273 ? 18.075 -11.247 -5.204 1.00 86.75 273 PRO A O 1
ATOM 2188 N N . ASN A 1 274 ? 16.279 -12.594 -5.129 1.00 90.75 274 ASN A N 1
ATOM 2189 C CA . ASN A 1 274 ? 16.667 -13.390 -6.295 1.00 90.75 274 ASN A CA 1
ATOM 2190 C C . ASN A 1 274 ? 16.272 -12.690 -7.597 1.00 90.75 274 ASN A C 1
ATOM 2192 O O . ASN A 1 274 ? 15.250 -12.008 -7.672 1.00 90.75 274 ASN A O 1
ATOM 2196 N N . VAL A 1 275 ? 17.049 -12.901 -8.659 1.00 92.75 275 VAL A N 1
ATOM 2197 C CA . VAL A 1 275 ? 16.758 -12.308 -9.970 1.00 92.75 275 VAL A CA 1
ATOM 2198 C C . VAL A 1 275 ? 15.470 -12.895 -10.545 1.00 92.75 275 VAL A C 1
ATOM 2200 O O . VAL A 1 275 ? 14.637 -12.169 -11.079 1.00 92.75 275 VAL A O 1
ATOM 2203 N N . GLU A 1 276 ? 15.278 -14.199 -10.394 1.00 92.69 276 GLU A N 1
ATOM 2204 C CA . GLU A 1 276 ? 14.193 -14.999 -10.965 1.00 92.69 276 GLU A CA 1
ATOM 2205 C C . GLU A 1 276 ? 12.805 -14.548 -10.485 1.00 92.69 276 GLU A C 1
ATOM 2207 O O . GLU A 1 276 ? 11.813 -14.724 -11.200 1.00 92.69 276 GLU A O 1
ATOM 2212 N N . ASP A 1 277 ? 12.741 -13.903 -9.317 1.00 91.94 277 ASP A N 1
ATOM 2213 C CA . ASP A 1 277 ? 11.524 -13.357 -8.716 1.00 91.94 277 ASP A CA 1
ATOM 2214 C C . ASP A 1 277 ? 10.981 -12.114 -9.458 1.00 91.94 277 ASP A C 1
ATOM 2216 O O . ASP A 1 277 ? 9.884 -11.657 -9.158 1.00 91.94 277 ASP A O 1
ATOM 2220 N N . TYR A 1 278 ? 11.690 -11.585 -10.463 1.00 93.62 278 TYR A N 1
ATOM 2221 C CA . TYR A 1 278 ? 11.283 -10.414 -11.269 1.00 93.62 278 TYR A CA 1
ATOM 2222 C C . TYR A 1 278 ? 10.872 -10.769 -12.705 1.00 93.62 278 TYR A C 1
ATOM 2224 O O . TYR A 1 278 ? 10.851 -9.930 -13.607 1.00 93.62 278 TYR A O 1
ATOM 2232 N N . SER A 1 279 ? 10.575 -12.040 -12.935 1.00 94.19 279 SER A N 1
ATOM 2233 C CA . SER A 1 279 ? 10.159 -12.565 -14.231 1.00 94.19 279 SER A CA 1
ATOM 2234 C C . SER A 1 279 ? 8.700 -12.234 -14.566 1.00 94.19 279 SER A C 1
ATOM 2236 O O . SER A 1 279 ? 7.857 -12.095 -13.683 1.00 94.19 279 SER A O 1
ATOM 2238 N N . MET A 1 280 ? 8.399 -12.101 -15.863 1.00 93.56 280 MET A N 1
ATOM 2239 C CA . MET A 1 280 ? 7.098 -11.625 -16.358 1.00 93.56 280 MET A CA 1
ATOM 2240 C C . MET A 1 280 ? 5.915 -12.484 -15.895 1.00 93.56 280 MET A C 1
ATOM 2242 O O . MET A 1 280 ? 4.838 -11.954 -15.636 1.00 93.56 280 MET A O 1
ATOM 2246 N N . ASP A 1 281 ? 6.114 -13.796 -15.756 1.00 92.62 281 ASP A N 1
ATOM 2247 C CA . ASP A 1 281 ? 5.114 -14.704 -15.197 1.00 92.62 281 ASP A CA 1
ATOM 2248 C C . ASP A 1 281 ? 4.683 -14.276 -13.791 1.00 92.62 281 ASP A C 1
ATOM 2250 O O . ASP A 1 281 ? 3.493 -14.142 -13.535 1.00 92.62 281 ASP A O 1
ATOM 2254 N N . LEU A 1 282 ? 5.639 -13.950 -12.923 1.00 92.44 282 LEU A N 1
ATOM 2255 C CA . LEU A 1 282 ? 5.354 -13.518 -11.556 1.00 92.44 282 LEU A CA 1
ATOM 2256 C C . LEU A 1 282 ? 4.844 -12.069 -11.506 1.00 92.44 282 LEU A C 1
ATOM 2258 O O . LEU A 1 282 ? 3.899 -11.782 -10.786 1.00 92.44 282 LEU A O 1
ATOM 2262 N N . VAL A 1 283 ? 5.412 -11.162 -12.307 1.00 92.62 283 VAL A N 1
ATOM 2263 C CA . VAL A 1 283 ? 4.980 -9.748 -12.354 1.00 92.62 283 VAL A CA 1
ATOM 2264 C C . VAL A 1 283 ? 3.542 -9.597 -12.870 1.00 92.62 283 VAL A C 1
ATOM 2266 O O . VAL A 1 283 ? 2.841 -8.678 -12.460 1.00 92.62 283 VAL A O 1
ATOM 2269 N N . THR A 1 284 ? 3.080 -10.480 -13.761 1.00 91.31 284 THR A N 1
ATOM 2270 C CA . THR A 1 284 ? 1.686 -10.465 -14.252 1.00 91.31 284 THR A CA 1
ATOM 2271 C C . THR A 1 284 ? 0.716 -11.223 -13.345 1.00 91.31 284 THR A C 1
ATOM 2273 O O . THR A 1 284 ? -0.477 -10.929 -13.360 1.00 91.31 284 THR A O 1
ATOM 2276 N N . GLU A 1 285 ? 1.203 -12.150 -12.515 1.00 88.94 285 GLU A N 1
ATOM 2277 C CA . GLU A 1 285 ? 0.416 -12.742 -11.427 1.00 88.94 285 GLU A CA 1
ATOM 2278 C C . GLU A 1 285 ? 0.041 -11.719 -10.341 1.00 88.94 285 GLU A C 1
ATOM 2280 O O . GLU A 1 285 ? -1.001 -11.885 -9.710 1.00 88.94 285 GLU A O 1
ATOM 2285 N N . ASP A 1 286 ? 0.827 -10.647 -10.183 1.00 86.94 286 ASP A N 1
ATOM 2286 C CA . ASP A 1 286 ? 0.575 -9.549 -9.234 1.00 86.94 286 ASP A CA 1
ATOM 2287 C C . ASP A 1 286 ? -0.637 -8.676 -9.597 1.00 86.94 286 ASP A C 1
ATOM 2289 O O . ASP A 1 286 ? -1.055 -7.824 -8.810 1.00 86.94 286 ASP A O 1
ATOM 2293 N N . ILE A 1 287 ? -1.183 -8.855 -10.803 1.00 87.75 287 ILE A N 1
ATOM 2294 C CA . ILE A 1 287 ? -2.203 -7.992 -11.392 1.00 87.75 287 ILE A CA 1
ATOM 2295 C C . ILE A 1 287 ? -3.563 -8.706 -11.403 1.00 87.75 287 ILE A C 1
ATOM 2297 O O . ILE A 1 287 ? -3.757 -9.738 -12.059 1.00 87.75 287 ILE A O 1
ATOM 2301 N N . ASP A 1 288 ? -4.519 -8.122 -10.680 1.00 78.75 288 ASP A N 1
ATOM 2302 C CA . ASP A 1 288 ? -5.905 -8.590 -10.576 1.00 78.75 288 ASP A CA 1
ATOM 2303 C C . ASP A 1 288 ? -6.868 -7.797 -11.495 1.00 78.75 288 ASP A C 1
ATOM 2305 O O . ASP A 1 288 ? -6.447 -6.922 -12.259 1.00 78.75 288 ASP A O 1
ATOM 2309 N N . GLN A 1 289 ? -8.163 -8.132 -11.480 1.00 76.44 289 GLN A N 1
ATOM 2310 C CA . GLN A 1 289 ? -9.126 -7.710 -12.498 1.00 76.44 289 GLN A CA 1
ATOM 2311 C C . GLN A 1 289 ? -9.350 -6.184 -12.570 1.00 76.44 289 GLN A C 1
ATOM 2313 O O . GLN A 1 289 ? -9.936 -5.578 -11.668 1.00 76.44 289 GLN A O 1
ATOM 2318 N N . ALA A 1 290 ? -8.957 -5.553 -13.683 1.00 83.88 290 ALA A N 1
ATOM 2319 C CA . ALA A 1 290 ? -9.004 -4.096 -13.845 1.00 83.88 290 ALA A CA 1
ATOM 2320 C C . ALA A 1 290 ? -9.039 -3.622 -15.314 1.00 83.88 290 ALA A C 1
ATOM 2322 O O . ALA A 1 290 ? -8.837 -4.386 -16.261 1.00 83.88 290 ALA A O 1
ATOM 2323 N N . ILE A 1 291 ? -9.280 -2.320 -15.508 1.00 92.06 291 ILE A N 1
ATOM 2324 C CA . ILE A 1 291 ? -8.779 -1.592 -16.684 1.00 92.06 291 ILE A CA 1
ATOM 2325 C C . ILE A 1 291 ? -7.304 -1.286 -16.415 1.00 92.06 291 ILE A C 1
ATOM 2327 O O . ILE A 1 291 ? -7.008 -0.682 -15.389 1.00 92.06 291 ILE A O 1
ATOM 2331 N N . LEU A 1 292 ? -6.397 -1.680 -17.307 1.00 93.88 292 LEU A N 1
ATOM 2332 C CA . LEU A 1 292 ? -4.957 -1.477 -17.134 1.00 93.88 292 LEU A CA 1
ATOM 2333 C C . LEU A 1 292 ? -4.472 -0.263 -17.932 1.00 93.88 292 LEU A C 1
ATOM 2335 O O . LEU A 1 292 ? -4.794 -0.126 -19.112 1.00 93.88 292 LEU A O 1
ATOM 2339 N N . VAL A 1 293 ? -3.661 0.586 -17.305 1.00 95.31 293 VAL A N 1
ATOM 2340 C CA . VAL A 1 293 ? -2.942 1.686 -17.958 1.00 95.31 293 VAL A CA 1
ATOM 2341 C C . VAL A 1 293 ? -1.471 1.577 -17.582 1.00 95.31 293 VAL A C 1
ATOM 2343 O O . VAL A 1 293 ? -1.117 1.738 -16.418 1.00 95.31 293 VAL A O 1
ATOM 2346 N N . GLY A 1 294 ? -0.616 1.274 -18.554 1.00 94.62 294 GLY A N 1
ATOM 2347 C CA . GLY A 1 294 ? 0.821 1.133 -18.342 1.00 94.62 294 GLY A CA 1
ATOM 2348 C C . GLY A 1 294 ? 1.633 2.238 -19.009 1.00 94.62 294 GLY A C 1
ATOM 2349 O O . GLY A 1 294 ? 1.255 2.711 -20.075 1.00 94.62 294 GLY A O 1
ATOM 2350 N N . HIS A 1 295 ? 2.757 2.621 -18.409 1.00 94.31 295 HIS A N 1
ATOM 2351 C CA . HIS A 1 295 ? 3.773 3.495 -19.007 1.00 94.31 295 HIS A CA 1
ATOM 2352 C C . HIS A 1 295 ? 5.115 2.756 -19.064 1.00 94.31 295 HIS A C 1
ATOM 2354 O O . HIS A 1 295 ? 5.452 2.059 -18.106 1.00 94.31 295 HIS A O 1
ATOM 2360 N N . ASP A 1 296 ? 5.861 2.882 -20.169 1.00 90.50 296 ASP A N 1
ATOM 2361 C CA . ASP A 1 296 ? 7.161 2.214 -20.360 1.00 90.50 296 ASP A CA 1
ATOM 2362 C C . ASP A 1 296 ? 7.054 0.701 -20.022 1.00 90.50 296 ASP A C 1
ATOM 2364 O O . ASP A 1 296 ? 6.169 0.021 -20.554 1.00 90.50 296 ASP A O 1
ATOM 2368 N N . ILE A 1 297 ? 7.861 0.137 -19.118 1.00 90.50 297 ILE A N 1
ATOM 2369 C CA . ILE A 1 297 ? 7.779 -1.278 -18.753 1.00 90.50 297 ILE A CA 1
ATOM 2370 C C . ILE A 1 297 ? 6.444 -1.646 -18.085 1.00 90.50 297 ILE A C 1
ATOM 2372 O O . ILE A 1 297 ? 6.049 -2.811 -18.126 1.00 90.50 297 ILE A O 1
ATOM 2376 N N . GLY A 1 298 ? 5.701 -0.703 -17.509 1.00 93.50 298 GLY A N 1
ATOM 2377 C CA . GLY A 1 298 ? 4.326 -0.929 -17.061 1.00 93.50 298 GLY A CA 1
ATOM 2378 C C . GLY A 1 298 ? 3.381 -1.230 -18.230 1.00 93.50 298 GLY A C 1
ATOM 2379 O O . GLY A 1 298 ? 2.478 -2.057 -18.101 1.00 93.50 298 GLY A O 1
ATOM 2380 N N . GLY A 1 299 ? 3.634 -0.642 -19.405 1.00 91.19 299 GLY A N 1
ATOM 2381 C CA . GLY A 1 299 ? 2.938 -0.948 -20.660 1.00 91.19 299 GLY A CA 1
ATOM 2382 C C . GLY A 1 299 ? 3.188 -2.382 -21.132 1.00 91.19 299 GLY A C 1
ATOM 2383 O O . GLY A 1 299 ? 2.249 -3.099 -21.477 1.00 91.19 299 GLY A O 1
ATOM 2384 N N . ASP A 1 300 ? 4.434 -2.855 -21.044 1.00 90.50 300 ASP A N 1
ATOM 2385 C CA . ASP A 1 300 ? 4.784 -4.264 -21.277 1.00 90.50 300 ASP A CA 1
ATOM 2386 C C . ASP A 1 300 ? 4.037 -5.207 -20.304 1.00 90.50 300 ASP A C 1
ATOM 2388 O O . ASP A 1 300 ? 3.452 -6.196 -20.749 1.00 90.50 300 ASP A O 1
ATOM 2392 N N . VAL A 1 301 ? 3.921 -4.886 -19.004 1.00 93.81 301 VAL A N 1
ATOM 2393 C CA . VAL A 1 301 ? 3.084 -5.691 -18.076 1.00 93.81 301 VAL A CA 1
ATOM 2394 C C . VAL A 1 301 ? 1.626 -5.712 -18.533 1.00 93.81 301 VAL A C 1
ATOM 2396 O O . VAL A 1 301 ? 1.020 -6.784 -18.595 1.00 93.81 301 VAL A O 1
ATOM 2399 N N . ALA A 1 302 ? 1.072 -4.550 -18.891 1.00 91.94 302 ALA A N 1
ATOM 2400 C CA . ALA A 1 302 ? -0.316 -4.408 -19.318 1.00 91.94 302 ALA A CA 1
ATOM 2401 C C . ALA A 1 302 ? -0.633 -5.278 -20.553 1.00 91.94 302 ALA A C 1
ATOM 2403 O O . ALA A 1 302 ? -1.641 -5.993 -20.571 1.00 91.94 302 ALA A O 1
ATOM 2404 N N . TRP A 1 303 ? 0.263 -5.294 -21.548 1.00 89.69 303 TRP A N 1
ATOM 2405 C CA . TRP A 1 303 ? 0.154 -6.158 -22.729 1.00 89.69 303 TRP A CA 1
ATOM 2406 C C . TRP A 1 303 ? 0.178 -7.646 -22.386 1.00 89.69 303 TRP A C 1
ATOM 2408 O O . TRP A 1 303 ? -0.646 -8.414 -22.890 1.00 89.69 303 TRP A O 1
ATOM 2418 N N . ASN A 1 304 ? 1.103 -8.063 -21.521 1.00 90.50 304 ASN A N 1
ATOM 2419 C CA . ASN A 1 304 ? 1.233 -9.467 -21.145 1.00 90.50 304 ASN A CA 1
ATOM 2420 C C . ASN A 1 304 ? 0.039 -9.946 -20.303 1.00 90.50 304 ASN A C 1
ATOM 2422 O O . ASN A 1 304 ? -0.479 -11.030 -20.573 1.00 90.50 304 ASN A O 1
ATOM 2426 N N . CYS A 1 305 ? -0.468 -9.127 -19.373 1.00 90.00 305 CYS A N 1
ATOM 2427 C CA . CYS A 1 305 ? -1.705 -9.417 -18.638 1.00 90.00 305 CYS A CA 1
ATOM 2428 C C . CYS A 1 305 ? -2.887 -9.619 -19.595 1.00 90.00 305 CYS A C 1
ATOM 2430 O O . CYS A 1 305 ? -3.583 -10.627 -19.512 1.00 90.00 305 CYS A O 1
ATOM 2432 N N . CYS A 1 306 ? -3.065 -8.703 -20.552 1.00 88.06 306 CYS A N 1
ATOM 2433 C CA . CYS A 1 306 ? -4.143 -8.743 -21.542 1.00 88.06 306 CYS A CA 1
ATOM 2434 C C . CYS A 1 306 ? -4.139 -10.032 -22.391 1.00 88.06 306 CYS A C 1
ATOM 2436 O O . CYS A 1 306 ? -5.189 -10.608 -22.667 1.00 88.06 306 CYS A O 1
ATOM 2438 N N . LEU A 1 307 ? -2.956 -10.521 -22.782 1.00 86.56 307 LEU A N 1
ATOM 2439 C CA . LEU A 1 307 ? -2.808 -11.688 -23.665 1.00 86.56 307 LEU A CA 1
ATOM 2440 C C . LEU A 1 307 ? -2.820 -13.049 -22.956 1.00 86.56 307 LEU A C 1
ATOM 2442 O O . LEU A 1 307 ? -3.136 -14.075 -23.579 1.00 86.56 307 LEU A O 1
ATOM 2446 N N . GLN A 1 308 ? -2.415 -13.078 -21.688 1.00 86.75 308 GLN A N 1
ATOM 2447 C CA . GLN A 1 308 ? -2.297 -14.302 -20.891 1.00 86.75 308 GLN A CA 1
ATOM 2448 C C . GLN A 1 308 ? -3.537 -14.520 -20.019 1.00 86.75 308 GLN A C 1
ATOM 2450 O O . GLN A 1 308 ? -3.971 -15.660 -19.864 1.00 86.75 308 GLN A O 1
ATOM 2455 N N . TYR A 1 309 ? -4.134 -13.435 -19.519 1.00 85.69 309 TYR A N 1
ATOM 2456 C CA . TYR A 1 309 ? -5.269 -13.432 -18.597 1.00 85.69 309 TYR A CA 1
ATOM 2457 C C . TYR A 1 309 ? -6.387 -12.483 -19.087 1.00 85.69 309 TYR A C 1
ATOM 2459 O O . TYR A 1 309 ? -6.751 -11.549 -18.369 1.00 85.69 309 TYR A O 1
ATOM 2467 N N . PRO A 1 310 ? -6.953 -12.690 -20.296 1.00 83.38 310 PRO A N 1
ATOM 2468 C CA . PRO A 1 310 ? -7.970 -11.796 -20.863 1.00 83.38 310 PRO A CA 1
ATOM 2469 C C . PRO A 1 310 ? -9.196 -11.642 -19.951 1.00 83.38 310 PRO A C 1
ATOM 2471 O O . PRO A 1 310 ? -9.721 -10.542 -19.821 1.00 83.38 310 PRO A O 1
ATOM 2474 N N . ASP A 1 311 ? -9.575 -12.697 -19.221 1.00 81.62 311 ASP A N 1
ATOM 2475 C CA . ASP A 1 311 ? -10.680 -12.682 -18.249 1.00 81.62 311 ASP A CA 1
ATOM 2476 C C . ASP A 1 311 ? -10.441 -11.735 -17.056 1.00 81.62 311 ASP A C 1
ATOM 2478 O O . ASP A 1 311 ? -11.358 -11.466 -16.281 1.00 81.62 311 ASP A O 1
ATOM 2482 N N . ARG A 1 312 ? -9.214 -11.223 -16.876 1.00 83.75 312 ARG A N 1
ATOM 2483 C CA . ARG A 1 312 ? -8.875 -10.206 -15.867 1.00 83.75 312 ARG A CA 1
ATOM 2484 C C . ARG A 1 312 ? -8.812 -8.788 -16.438 1.00 83.75 312 ARG A C 1
ATOM 2486 O O . ARG A 1 312 ? -8.893 -7.828 -15.678 1.00 83.75 312 ARG A O 1
ATOM 2493 N N . VAL A 1 313 ? -8.674 -8.612 -17.750 1.00 86.00 313 VAL A N 1
ATOM 2494 C CA . VAL A 1 313 ? -8.369 -7.299 -18.339 1.00 86.00 313 VAL A CA 1
ATOM 2495 C C . VAL A 1 313 ? -9.585 -6.732 -19.058 1.00 86.00 313 VAL A C 1
ATOM 2497 O O . VAL A 1 313 ? -9.911 -7.117 -20.177 1.00 86.00 313 VAL A O 1
ATOM 2500 N N . ARG A 1 314 ? -10.243 -5.753 -18.425 1.00 85.62 314 ARG A N 1
ATOM 2501 C CA . ARG A 1 314 ? -11.435 -5.101 -18.991 1.00 85.62 314 ARG A CA 1
ATOM 2502 C C . ARG A 1 314 ? -11.099 -4.188 -20.174 1.00 85.62 314 ARG A C 1
ATOM 2504 O O . ARG A 1 314 ? -11.898 -4.078 -21.092 1.00 85.62 314 ARG A O 1
ATOM 2511 N N . ALA A 1 315 ? -9.955 -3.509 -20.137 1.00 86.56 315 ALA A N 1
ATOM 2512 C CA . ALA A 1 315 ? -9.391 -2.722 -21.238 1.00 86.56 315 ALA A CA 1
ATOM 2513 C C . ALA A 1 315 ? -7.898 -2.458 -20.969 1.00 86.56 315 ALA A C 1
ATOM 2515 O O . ALA A 1 315 ? -7.454 -2.626 -19.831 1.00 86.56 315 ALA A O 1
ATOM 2516 N N . VAL A 1 316 ? -7.133 -2.050 -21.992 1.00 87.12 316 VAL A N 1
ATOM 2517 C CA . VAL A 1 316 ? -5.678 -1.846 -21.878 1.00 87.12 316 VAL A CA 1
ATOM 2518 C C . VAL A 1 316 ? -5.204 -0.598 -22.631 1.00 87.12 316 VAL A C 1
ATOM 2520 O O . VAL A 1 316 ? -5.407 -0.462 -23.835 1.00 87.12 316 VAL A O 1
ATOM 2523 N N . ALA A 1 317 ? -4.530 0.308 -21.933 1.00 89.44 317 ALA A N 1
ATOM 2524 C CA . ALA A 1 317 ? -3.811 1.430 -22.529 1.00 89.44 317 ALA A CA 1
ATOM 2525 C C . ALA A 1 317 ? -2.312 1.298 -22.240 1.00 89.44 317 ALA A C 1
ATOM 2527 O O . ALA A 1 317 ? -1.924 0.902 -21.140 1.00 89.44 317 ALA A O 1
ATOM 2528 N N . SER A 1 318 ? -1.480 1.644 -23.220 1.00 86.38 318 SER A N 1
ATOM 2529 C CA . SER A 1 318 ? -0.028 1.690 -23.072 1.00 86.38 318 SER A CA 1
ATOM 2530 C C . SER A 1 318 ? 0.490 3.043 -23.537 1.00 86.38 318 SER A C 1
ATOM 2532 O O . SER A 1 318 ? 0.255 3.447 -24.676 1.00 86.38 318 SER A O 1
ATOM 2534 N N . LEU A 1 319 ? 1.190 3.745 -22.656 1.00 88.31 319 LEU A N 1
ATOM 2535 C CA . LEU A 1 319 ? 1.879 4.988 -22.959 1.00 88.31 319 LEU A CA 1
ATOM 2536 C C . LEU A 1 319 ? 3.322 4.647 -23.334 1.00 88.31 319 LEU A C 1
ATOM 2538 O O . LEU A 1 319 ? 4.036 4.010 -22.554 1.00 88.31 319 LEU A O 1
ATOM 2542 N N . ASN A 1 320 ? 3.725 5.045 -24.541 1.00 81.25 320 ASN A N 1
ATOM 2543 C CA . ASN A 1 320 ? 5.096 5.011 -25.058 1.00 81.25 320 ASN A CA 1
ATOM 2544 C C . ASN A 1 320 ? 5.678 3.598 -25.310 1.00 81.25 320 ASN A C 1
ATOM 2546 O O . ASN A 1 320 ? 6.635 3.466 -26.069 1.00 81.25 320 ASN A O 1
ATOM 2550 N N . PHE A 1 321 ? 5.083 2.524 -24.767 1.00 80.19 321 PHE A N 1
ATOM 2551 C CA . PHE A 1 321 ? 5.516 1.141 -25.009 1.00 80.19 321 PHE A CA 1
ATOM 2552 C C . PHE A 1 321 ? 4.605 0.410 -26.022 1.00 80.19 321 PHE A C 1
ATOM 2554 O O . PHE A 1 321 ? 3.481 0.010 -25.676 1.00 80.19 321 PHE A O 1
ATOM 2561 N N . PRO A 1 322 ? 5.043 0.196 -27.279 1.00 80.69 322 PRO A N 1
ATOM 2562 C CA . PRO A 1 322 ? 4.247 -0.506 -28.282 1.00 80.69 322 PRO A CA 1
ATOM 2563 C C . PRO A 1 322 ? 4.157 -2.007 -27.981 1.00 80.69 322 PRO A C 1
ATOM 2565 O O . PRO A 1 322 ? 5.079 -2.606 -27.430 1.00 80.69 322 PRO A O 1
ATOM 2568 N N . TYR A 1 323 ? 3.072 -2.658 -28.408 1.00 82.25 323 TYR A N 1
ATOM 2569 C CA . TYR A 1 323 ? 3.006 -4.118 -28.343 1.00 82.25 323 TYR A CA 1
ATOM 2570 C C . TYR A 1 323 ? 3.958 -4.756 -29.366 1.00 82.25 323 TYR A C 1
ATOM 2572 O O . TYR A 1 323 ? 3.736 -4.680 -30.580 1.00 82.25 323 TYR A O 1
ATOM 2580 N N . ILE A 1 324 ? 4.987 -5.440 -28.864 1.00 77.81 324 ILE A N 1
ATOM 2581 C CA . ILE A 1 324 ? 5.923 -6.243 -29.653 1.00 77.81 324 ILE A CA 1
ATOM 2582 C C . ILE A 1 324 ? 5.539 -7.723 -29.481 1.00 77.81 324 ILE A C 1
ATOM 2584 O O . ILE A 1 324 ? 5.716 -8.270 -28.391 1.00 77.81 324 ILE A O 1
ATOM 2588 N N . PRO A 1 325 ? 5.012 -8.402 -30.521 1.00 80.94 325 PRO A N 1
ATOM 2589 C CA . PRO A 1 325 ? 4.697 -9.821 -30.425 1.00 80.94 325 PRO A CA 1
ATOM 2590 C C . PRO A 1 325 ? 5.962 -10.659 -30.177 1.00 80.94 325 PRO A C 1
ATOM 2592 O O . PRO A 1 325 ? 6.964 -10.447 -30.865 1.00 80.94 325 PRO A O 1
ATOM 2595 N N . PRO A 1 326 ? 5.931 -11.645 -29.263 1.00 84.69 326 PRO A N 1
ATOM 2596 C CA . PRO A 1 326 ? 7.032 -12.591 -29.111 1.00 84.69 326 PRO A CA 1
ATOM 2597 C C . PRO A 1 326 ? 7.157 -13.438 -30.382 1.00 84.69 326 PRO A C 1
ATOM 2599 O O . PRO A 1 326 ? 6.156 -13.725 -31.033 1.00 84.69 326 PRO A O 1
ATOM 2602 N N . HIS A 1 327 ? 8.368 -13.868 -30.742 1.00 86.44 327 HIS A N 1
ATOM 2603 C CA . HIS A 1 327 ? 8.591 -14.667 -31.950 1.00 86.44 327 HIS A CA 1
ATOM 2604 C C . HIS A 1 327 ? 9.618 -15.791 -31.699 1.00 86.44 327 HIS A C 1
ATOM 2606 O O . HIS A 1 327 ? 10.678 -15.502 -31.134 1.00 86.44 327 HIS A O 1
ATOM 2612 N N . PRO A 1 328 ? 9.368 -17.053 -32.122 1.00 87.56 328 PRO A N 1
ATOM 2613 C CA . PRO A 1 328 ? 10.230 -18.205 -31.802 1.00 87.56 328 PRO A CA 1
ATOM 2614 C C . PRO A 1 328 ? 11.691 -18.074 -32.246 1.00 87.56 328 PRO A C 1
ATOM 2616 O O . PRO A 1 328 ? 12.576 -18.668 -31.638 1.00 87.56 328 PRO A O 1
ATOM 2619 N N . ASN A 1 329 ? 11.943 -17.267 -33.280 1.00 84.88 329 ASN A N 1
ATOM 2620 C CA . ASN A 1 329 ? 13.277 -17.055 -33.850 1.00 84.88 329 ASN A CA 1
ATOM 2621 C C . ASN A 1 329 ? 13.892 -15.689 -33.479 1.00 84.88 329 ASN A C 1
ATOM 2623 O O . ASN A 1 329 ? 14.932 -15.331 -34.018 1.00 84.88 329 ASN A O 1
ATOM 2627 N N . MET A 1 330 ? 13.252 -14.895 -32.609 1.00 80.94 330 MET A N 1
ATOM 2628 C CA . MET A 1 330 ? 13.715 -13.545 -32.256 1.00 80.94 330 MET A CA 1
ATOM 2629 C C . MET A 1 330 ? 13.584 -13.314 -30.748 1.00 80.94 330 MET A C 1
ATOM 2631 O O . MET A 1 330 ? 12.495 -13.076 -30.228 1.00 80.94 330 MET A O 1
ATOM 2635 N N . ASN A 1 331 ? 14.718 -13.364 -30.049 1.00 83.31 331 ASN A N 1
ATOM 2636 C CA . ASN A 1 331 ? 14.860 -12.847 -28.690 1.00 83.31 331 ASN A CA 1
ATOM 2637 C C . ASN A 1 331 ? 15.341 -11.387 -28.768 1.00 83.31 331 ASN A C 1
ATOM 2639 O O . ASN A 1 331 ? 16.265 -11.094 -29.528 1.00 83.31 331 ASN A O 1
ATOM 2643 N N . LEU A 1 332 ? 14.751 -10.484 -27.978 1.00 79.94 332 LEU A N 1
ATOM 2644 C CA . LEU A 1 332 ? 15.049 -9.047 -28.034 1.00 79.94 332 LEU A CA 1
ATOM 2645 C C . LEU A 1 332 ? 16.532 -8.723 -27.768 1.00 79.94 332 LEU A C 1
ATOM 2647 O O . LEU A 1 332 ? 17.127 -7.963 -28.526 1.00 79.94 332 LEU A O 1
ATOM 2651 N N . LEU A 1 333 ? 17.162 -9.334 -26.757 1.00 81.25 333 LEU A N 1
ATOM 2652 C CA . LEU A 1 333 ? 18.582 -9.096 -26.461 1.00 81.25 333 LEU A CA 1
ATOM 2653 C C . LEU A 1 333 ? 19.493 -9.632 -27.573 1.00 81.25 333 LEU A C 1
ATOM 2655 O O . LEU A 1 333 ? 20.487 -8.992 -27.910 1.00 81.25 333 LEU A O 1
ATOM 2659 N N . THR A 1 334 ? 19.161 -10.782 -28.165 1.00 82.75 334 THR A N 1
ATOM 2660 C CA . THR A 1 334 ? 19.893 -11.316 -29.327 1.00 82.75 334 THR A CA 1
ATOM 2661 C C . THR A 1 334 ? 19.754 -10.390 -30.534 1.00 82.75 334 THR A C 1
ATOM 2663 O O . THR A 1 334 ? 20.748 -10.101 -31.194 1.00 82.75 334 THR A O 1
ATOM 2666 N N . TYR A 1 335 ? 18.546 -9.879 -30.784 1.00 83.00 335 TYR A N 1
ATOM 2667 C CA . TYR A 1 335 ? 18.270 -8.968 -31.889 1.00 83.00 335 TYR A CA 1
ATOM 2668 C C . TYR A 1 335 ? 19.023 -7.639 -31.747 1.00 83.00 335 TYR A C 1
ATOM 2670 O O . TYR A 1 335 ? 19.688 -7.236 -32.695 1.00 83.00 335 TYR A O 1
ATOM 2678 N N . ILE A 1 336 ? 18.997 -7.003 -30.569 1.00 81.56 336 ILE A N 1
ATOM 2679 C CA . ILE A 1 336 ? 19.712 -5.738 -30.301 1.00 81.56 336 ILE A CA 1
ATOM 2680 C C . ILE A 1 336 ? 21.236 -5.928 -30.405 1.00 81.56 336 ILE A C 1
ATOM 2682 O O . ILE A 1 336 ? 21.933 -5.057 -30.919 1.00 81.56 336 ILE A O 1
ATOM 2686 N N . LYS A 1 337 ? 21.771 -7.085 -29.982 1.00 81.25 337 LYS A N 1
ATOM 2687 C CA . LYS A 1 337 ? 23.200 -7.419 -30.154 1.00 81.25 337 LYS A CA 1
ATOM 2688 C C . LYS A 1 337 ? 23.616 -7.571 -31.621 1.00 81.25 337 LYS A C 1
ATOM 2690 O O . LYS A 1 337 ? 24.774 -7.331 -31.940 1.00 81.25 337 LYS A O 1
ATOM 2695 N N . GLN A 1 338 ? 22.697 -7.984 -32.493 1.00 83.56 338 GLN A N 1
ATOM 2696 C CA . GLN A 1 338 ? 22.934 -8.137 -33.934 1.00 83.56 338 GLN A CA 1
ATOM 2697 C C . GLN A 1 338 ? 22.612 -6.862 -34.730 1.00 83.56 338 GLN A C 1
ATOM 2699 O O . GLN A 1 338 ? 23.174 -6.657 -35.801 1.00 83.56 338 GLN A O 1
ATOM 2704 N N . ASN A 1 339 ? 21.727 -6.009 -34.207 1.00 79.56 339 ASN A N 1
ATOM 2705 C CA . ASN A 1 339 ? 21.207 -4.813 -34.864 1.00 79.56 339 ASN A CA 1
ATOM 2706 C C . ASN A 1 339 ? 21.335 -3.615 -33.903 1.00 79.56 339 ASN A C 1
ATOM 2708 O O . ASN A 1 339 ? 20.416 -3.362 -33.109 1.00 79.56 339 ASN A O 1
ATOM 2712 N N . PRO A 1 340 ? 22.470 -2.886 -33.949 1.00 73.44 340 PRO A N 1
ATOM 2713 C CA . PRO A 1 340 ? 22.667 -1.651 -33.198 1.00 73.44 340 PRO A CA 1
ATOM 2714 C C . PRO A 1 340 ? 21.480 -0.702 -33.357 1.00 73.44 340 PRO A C 1
ATOM 2716 O O . PRO A 1 340 ? 21.031 -0.421 -34.466 1.00 73.44 340 PRO A O 1
ATOM 2719 N N . SER A 1 341 ? 20.933 -0.259 -32.232 1.00 72.06 341 SER A N 1
ATOM 2720 C CA . SER A 1 341 ? 19.705 0.529 -32.169 1.00 72.06 341 SER A CA 1
ATOM 2721 C C . SER A 1 341 ? 19.635 1.286 -30.840 1.00 72.06 341 SER A C 1
ATOM 2723 O O . SER A 1 341 ? 20.305 0.881 -29.887 1.00 72.06 341 SER A O 1
ATOM 2725 N N . PRO A 1 342 ? 18.775 2.315 -30.730 1.00 68.25 342 PRO A N 1
ATOM 2726 C CA . PRO A 1 342 ? 18.474 2.997 -29.470 1.00 68.25 342 PRO A CA 1
ATOM 2727 C C . PRO A 1 342 ? 18.248 2.069 -28.261 1.00 68.25 342 PRO A C 1
ATOM 2729 O O . PRO A 1 342 ? 18.631 2.384 -27.143 1.00 68.25 342 PRO A O 1
ATOM 2732 N N . LEU A 1 343 ? 17.701 0.867 -28.466 1.00 74.94 343 LEU A N 1
ATOM 2733 C CA . LEU A 1 343 ? 17.421 -0.083 -27.384 1.00 74.94 343 LEU A CA 1
ATOM 2734 C C . LEU A 1 343 ? 18.673 -0.744 -26.766 1.00 74.94 343 LEU A C 1
ATOM 2736 O O . LEU A 1 343 ? 18.532 -1.605 -25.899 1.00 74.94 343 LEU A O 1
ATOM 2740 N N . GLN A 1 344 ? 19.895 -0.368 -27.162 1.00 76.56 344 GLN A N 1
ATOM 2741 C CA . GLN A 1 344 ? 21.143 -0.928 -26.621 1.00 76.56 344 GLN A CA 1
ATOM 2742 C C . GLN A 1 344 ? 21.236 -0.891 -25.087 1.00 76.56 344 GLN A C 1
ATOM 2744 O O . GLN A 1 344 ? 21.785 -1.832 -24.508 1.00 76.56 344 GLN A O 1
ATOM 2749 N N . TYR A 1 345 ? 20.620 0.092 -24.415 1.00 75.44 345 TYR A N 1
ATOM 2750 C CA . TYR A 1 345 ? 20.554 0.167 -22.947 1.00 75.44 345 TYR A CA 1
ATOM 2751 C C . TYR A 1 345 ? 19.964 -1.097 -22.280 1.00 75.44 345 TYR A C 1
ATOM 2753 O O . TYR A 1 345 ? 20.394 -1.460 -21.183 1.00 75.44 345 TYR A O 1
ATOM 2761 N N . TYR A 1 346 ? 19.083 -1.851 -22.958 1.00 79.81 346 TYR A N 1
ATOM 2762 C CA . TYR A 1 346 ? 18.559 -3.136 -22.462 1.00 79.81 346 TYR A CA 1
ATOM 2763 C C . TYR A 1 346 ? 19.662 -4.159 -22.159 1.00 79.81 346 TYR A C 1
ATOM 2765 O O . TYR A 1 346 ? 19.529 -4.956 -21.228 1.00 79.81 346 TYR A O 1
ATOM 2773 N N . ILE A 1 347 ? 20.763 -4.143 -22.921 1.00 79.44 347 ILE A N 1
ATOM 2774 C CA . ILE A 1 347 ? 21.908 -5.026 -22.673 1.00 79.44 347 ILE A CA 1
ATOM 2775 C C . ILE A 1 347 ? 22.561 -4.645 -21.338 1.00 79.44 347 ILE A C 1
ATOM 2777 O O . ILE A 1 347 ? 22.791 -5.521 -20.506 1.00 79.44 347 ILE A O 1
ATOM 2781 N N . TYR A 1 348 ? 22.763 -3.351 -21.082 1.00 77.44 348 TYR A N 1
ATOM 2782 C CA . TYR A 1 348 ? 23.354 -2.841 -19.839 1.00 77.44 348 TYR A CA 1
ATOM 2783 C C . TYR A 1 348 ? 22.468 -3.124 -18.622 1.00 77.44 348 TYR A C 1
ATOM 2785 O O . TYR A 1 348 ? 22.988 -3.457 -17.562 1.00 77.44 348 TYR A O 1
ATOM 2793 N N . PHE A 1 349 ? 21.140 -3.065 -18.766 1.00 85.00 349 PHE A N 1
ATOM 2794 C CA . PHE A 1 349 ? 20.209 -3.399 -17.680 1.00 85.00 349 PHE A CA 1
ATOM 2795 C C . PHE A 1 349 ? 20.216 -4.910 -17.368 1.00 85.00 349 PHE A C 1
ATOM 2797 O O . PHE A 1 349 ? 20.037 -5.319 -16.217 1.00 85.00 349 PHE A O 1
ATOM 2804 N N . SER A 1 350 ? 20.474 -5.747 -18.383 1.00 82.62 350 SER A N 1
ATOM 2805 C CA . SER A 1 350 ? 20.648 -7.197 -18.217 1.00 82.62 350 SER A CA 1
ATOM 2806 C C . SER A 1 350 ? 21.981 -7.594 -17.554 1.00 82.62 350 SER A C 1
ATOM 2808 O O . SER A 1 350 ? 22.095 -8.706 -17.039 1.00 82.62 350 SER A O 1
ATOM 2810 N N . GLU A 1 351 ? 22.975 -6.698 -17.510 1.00 82.19 351 GLU A N 1
ATOM 2811 C CA . GLU A 1 351 ? 24.278 -6.944 -16.882 1.00 82.19 351 GLU A CA 1
ATOM 2812 C C . GLU A 1 351 ? 24.309 -6.463 -15.423 1.00 82.19 351 GLU A C 1
ATOM 2814 O O . GLU A 1 351 ? 24.321 -5.267 -15.127 1.00 82.19 351 GLU A O 1
ATOM 2819 N N . SER A 1 352 ? 24.350 -7.415 -14.487 1.00 79.00 352 SER A N 1
ATOM 2820 C CA . SER A 1 352 ? 24.322 -7.116 -13.052 1.00 79.00 352 SER A CA 1
ATOM 2821 C C . SER A 1 352 ? 25.538 -6.316 -12.572 1.00 79.00 352 SER A C 1
ATOM 2823 O O . SER A 1 352 ? 26.681 -6.585 -12.946 1.00 79.00 352 SER A O 1
ATOM 2825 N N . GLY A 1 353 ? 25.294 -5.343 -11.695 1.00 75.31 353 GLY A N 1
ATOM 2826 C CA . GLY A 1 353 ? 26.313 -4.577 -10.988 1.00 75.31 353 GLY A CA 1
ATOM 2827 C C . GLY A 1 353 ? 26.955 -3.433 -11.773 1.00 75.31 353 GLY A C 1
ATOM 2828 O O . GLY A 1 353 ? 27.853 -2.798 -11.215 1.00 75.31 353 GLY A O 1
ATOM 2829 N N . LYS A 1 354 ? 26.548 -3.163 -13.022 1.00 76.06 354 LYS A N 1
ATOM 2830 C CA . LYS A 1 354 ? 27.063 -2.035 -13.822 1.00 76.06 354 LYS A CA 1
ATOM 2831 C C . LYS A 1 354 ? 26.155 -0.812 -13.715 1.00 76.06 354 LYS A C 1
ATOM 2833 O O . LYS A 1 354 ? 26.563 0.200 -13.148 1.00 76.06 354 LYS A O 1
ATOM 2838 N N . PHE A 1 355 ? 24.933 -0.909 -14.236 1.00 80.06 355 PHE A N 1
ATOM 2839 C CA . PHE A 1 355 ? 24.046 0.245 -14.379 1.00 80.06 355 PHE A CA 1
ATOM 2840 C C . PHE A 1 355 ? 23.544 0.770 -13.024 1.00 80.06 355 PHE A C 1
ATOM 2842 O O . PHE A 1 355 ? 23.593 1.976 -12.782 1.00 80.06 355 PHE A O 1
ATOM 2849 N N . GLU A 1 356 ? 23.196 -0.116 -12.082 1.00 84.44 356 GLU A N 1
ATOM 2850 C CA . GLU A 1 356 ? 22.799 0.290 -10.726 1.00 84.44 356 GLU A CA 1
ATOM 2851 C C . GLU A 1 356 ? 23.899 1.069 -9.992 1.00 84.44 356 GLU A C 1
ATOM 2853 O O . GLU A 1 356 ? 23.590 2.004 -9.262 1.00 84.44 356 GLU A O 1
ATOM 2858 N N . LYS A 1 357 ? 25.183 0.743 -10.210 1.00 83.38 357 LYS A N 1
ATOM 2859 C CA . LYS A 1 357 ? 26.305 1.453 -9.576 1.00 83.38 357 LYS A CA 1
ATOM 2860 C C . LYS A 1 357 ? 26.544 2.824 -10.191 1.00 83.38 357 LYS A C 1
ATOM 2862 O O . LYS A 1 357 ? 27.080 3.688 -9.509 1.00 83.38 357 LYS A O 1
ATOM 2867 N N . CYS A 1 358 ? 26.182 3.033 -11.456 1.00 80.81 358 CYS A N 1
ATOM 2868 C CA . CYS A 1 358 ? 26.199 4.364 -12.056 1.00 80.81 358 CYS A CA 1
ATOM 2869 C C . CYS A 1 358 ? 25.120 5.251 -11.429 1.00 80.81 358 CYS A C 1
ATOM 2871 O O . CYS A 1 358 ? 25.452 6.341 -10.972 1.00 80.81 358 CYS A O 1
ATOM 2873 N N . LEU A 1 359 ? 23.877 4.762 -11.337 1.00 84.56 359 LEU A N 1
ATOM 2874 C CA . LEU A 1 359 ? 22.764 5.530 -10.768 1.00 84.56 359 LEU A CA 1
ATOM 2875 C C . LEU A 1 359 ? 22.888 5.750 -9.247 1.00 84.56 359 LEU A C 1
ATOM 2877 O O . LEU A 1 359 ? 22.552 6.810 -8.729 1.00 84.56 359 LEU A O 1
ATOM 2881 N N . ALA A 1 360 ? 23.411 4.767 -8.509 1.00 86.81 360 ALA A N 1
ATOM 2882 C CA . ALA A 1 360 ? 23.547 4.852 -7.054 1.00 86.81 360 ALA A CA 1
ATOM 2883 C C . ALA A 1 360 ? 24.684 5.775 -6.566 1.00 86.81 360 ALA A C 1
ATOM 2885 O O . ALA A 1 360 ? 24.780 6.006 -5.364 1.00 86.81 360 ALA A O 1
ATOM 2886 N N . LYS A 1 361 ? 25.547 6.300 -7.454 1.00 87.38 361 LYS A N 1
ATOM 2887 C CA . LYS A 1 361 ? 26.592 7.277 -7.077 1.00 87.38 361 LYS A CA 1
ATOM 2888 C C . LYS A 1 361 ? 25.996 8.576 -6.555 1.00 87.38 361 LYS A C 1
ATOM 2890 O O . LYS A 1 361 ? 26.418 9.068 -5.516 1.00 87.38 361 LYS A O 1
ATOM 2895 N N . ASP A 1 362 ? 25.033 9.107 -7.297 1.00 87.56 362 ASP A N 1
ATOM 2896 C CA . ASP A 1 362 ? 24.217 10.238 -6.892 1.00 87.56 362 ASP A CA 1
ATOM 2897 C C . ASP A 1 362 ? 22.811 10.028 -7.461 1.00 87.56 362 ASP A C 1
ATOM 2899 O O . ASP A 1 362 ? 22.553 10.150 -8.663 1.00 87.56 362 ASP A O 1
ATOM 2903 N N . ILE A 1 363 ? 21.902 9.660 -6.561 1.00 89.44 363 ILE A N 1
ATOM 2904 C CA . ILE A 1 363 ? 20.506 9.367 -6.881 1.00 89.44 363 ILE A CA 1
ATOM 2905 C C . ILE A 1 363 ? 19.794 10.644 -7.347 1.00 89.44 363 ILE A C 1
ATOM 2907 O O . ILE A 1 363 ? 18.972 10.583 -8.257 1.00 89.44 363 ILE A O 1
ATOM 2911 N N . ARG A 1 364 ? 20.139 11.814 -6.791 1.00 90.44 364 ARG A N 1
ATOM 2912 C CA . ARG A 1 364 ? 19.535 13.090 -7.187 1.00 90.44 364 ARG A CA 1
ATOM 2913 C C . ARG A 1 364 ? 19.954 13.473 -8.596 1.00 90.44 364 ARG A C 1
ATOM 2915 O O . ARG A 1 364 ? 19.075 13.714 -9.417 1.00 90.44 364 ARG A O 1
ATOM 2922 N N . VAL A 1 365 ? 21.253 13.468 -8.890 1.00 85.06 365 VAL A N 1
ATOM 2923 C CA . VAL A 1 365 ? 21.760 13.768 -10.239 1.00 85.06 365 VAL A CA 1
ATOM 2924 C C . VAL A 1 365 ? 21.185 12.776 -11.253 1.00 85.06 365 VAL A C 1
ATOM 2926 O O . VAL A 1 365 ? 20.793 13.180 -12.347 1.00 85.06 365 VAL A O 1
ATOM 2929 N N . SER A 1 366 ? 21.039 11.501 -10.877 1.00 86.31 366 SER A N 1
ATOM 2930 C CA . SER A 1 366 ? 20.381 10.490 -11.713 1.00 86.31 366 SER A CA 1
ATOM 2931 C C . SER A 1 366 ? 18.938 10.861 -12.065 1.00 86.31 366 SER A C 1
ATOM 2933 O O . SER A 1 366 ? 18.600 10.881 -13.246 1.00 86.31 366 SER A O 1
ATOM 2935 N N . PHE A 1 367 ? 18.100 11.218 -11.086 1.00 87.25 367 PHE A N 1
ATOM 2936 C CA . PHE A 1 367 ? 16.725 11.654 -11.366 1.00 87.25 367 PHE A CA 1
ATOM 2937 C C . PHE A 1 367 ? 16.662 12.984 -12.125 1.00 87.25 367 PHE A C 1
ATOM 2939 O O . PHE A 1 367 ? 15.835 13.106 -13.020 1.00 87.25 367 PHE A O 1
ATOM 2946 N N . GLN A 1 368 ? 17.552 13.942 -11.846 1.00 84.19 368 GLN A N 1
ATOM 2947 C CA . GLN A 1 368 ? 17.623 15.208 -12.590 1.00 84.19 368 GLN A CA 1
ATOM 2948 C C . GLN A 1 368 ? 17.961 15.013 -14.071 1.00 84.19 368 GLN A C 1
ATOM 2950 O O . GLN A 1 368 ? 17.454 15.754 -14.899 1.00 84.19 368 GLN A O 1
ATOM 2955 N N . ASN A 1 369 ? 18.804 14.030 -14.400 1.00 79.12 369 ASN A N 1
ATOM 2956 C CA . ASN A 1 369 ? 19.132 13.702 -15.786 1.00 79.12 369 ASN A CA 1
ATOM 2957 C C . ASN A 1 369 ? 18.004 12.889 -16.456 1.00 79.12 369 ASN A C 1
ATOM 2959 O O . ASN A 1 369 ? 17.702 13.110 -17.620 1.00 79.12 369 ASN A O 1
ATOM 2963 N N . ILE A 1 370 ? 17.363 11.957 -15.739 1.00 80.88 370 ILE A N 1
ATOM 2964 C CA . ILE A 1 370 ? 16.324 11.073 -16.306 1.00 80.88 370 ILE A CA 1
ATOM 2965 C C . ILE A 1 370 ? 14.974 11.785 -16.497 1.00 80.88 370 ILE A C 1
ATOM 2967 O O . ILE A 1 370 ? 14.293 11.533 -17.487 1.00 80.88 370 ILE A O 1
ATOM 2971 N N . TYR A 1 371 ? 14.567 12.648 -15.563 1.00 81.81 371 TYR A N 1
ATOM 2972 C CA . TYR A 1 371 ? 13.295 13.376 -15.615 1.00 81.81 371 TYR A CA 1
ATOM 2973 C C . TYR A 1 371 ? 13.515 14.783 -16.189 1.00 81.81 371 TYR A C 1
ATOM 2975 O O . TYR A 1 371 ? 13.598 15.770 -15.455 1.00 81.81 371 TYR A O 1
ATOM 2983 N N . THR A 1 372 ? 13.605 14.850 -17.517 1.00 76.62 372 THR A N 1
ATOM 2984 C CA . THR A 1 372 ? 13.802 16.067 -18.323 1.00 76.62 372 THR A CA 1
ATOM 2985 C C . THR A 1 372 ? 12.667 16.252 -19.330 1.00 76.62 372 THR A C 1
ATOM 2987 O O . THR A 1 372 ? 12.062 15.274 -19.773 1.00 76.62 372 THR A O 1
ATOM 2990 N N . SER A 1 373 ? 12.319 17.499 -19.659 1.00 74.00 373 SER A N 1
ATOM 2991 C CA . SER A 1 373 ? 11.353 17.794 -20.721 1.00 74.00 373 SER A CA 1
ATOM 2992 C C . SER A 1 373 ? 12.054 17.988 -22.064 1.00 74.00 373 SER A C 1
ATOM 2994 O O . SER A 1 373 ? 13.210 18.399 -22.132 1.00 74.00 373 SER A O 1
ATOM 2996 N N . THR A 1 374 ? 11.311 17.769 -23.146 1.00 70.06 374 THR A N 1
ATOM 2997 C CA . THR A 1 374 ? 11.675 18.227 -24.496 1.00 70.06 374 THR A CA 1
ATOM 2998 C C . THR A 1 374 ? 11.143 19.637 -24.797 1.00 70.06 374 THR A C 1
ATOM 3000 O O . THR A 1 374 ? 11.212 20.087 -25.937 1.00 70.06 374 THR A O 1
ATOM 3003 N N . ASP A 1 375 ? 10.544 20.317 -23.813 1.00 66.00 375 ASP A N 1
ATOM 3004 C CA . ASP A 1 375 ? 10.090 21.706 -23.935 1.00 66.00 375 ASP A CA 1
ATOM 3005 C C . ASP A 1 375 ? 11.299 22.647 -24.067 1.00 66.00 375 ASP A C 1
ATOM 3007 O O . ASP A 1 375 ? 12.212 22.625 -23.244 1.00 66.00 375 ASP A O 1
ATOM 3011 N N . GLU A 1 376 ? 11.296 23.506 -25.089 1.00 61.38 376 GLU A N 1
ATOM 3012 C CA . GLU A 1 376 ? 12.370 24.473 -25.352 1.00 61.38 376 GLU A CA 1
ATOM 3013 C C . GLU A 1 376 ? 12.611 25.450 -24.183 1.00 61.38 376 GLU A C 1
ATOM 3015 O O . GLU A 1 376 ? 13.702 26.019 -24.068 1.00 61.38 376 GLU A O 1
ATOM 3020 N N . ASN A 1 377 ? 11.605 25.639 -23.319 1.00 59.78 377 ASN A N 1
ATOM 3021 C CA . ASN A 1 377 ? 11.658 26.482 -22.126 1.00 59.78 377 ASN A CA 1
ATOM 3022 C C . ASN A 1 377 ? 12.229 25.764 -20.892 1.00 59.78 377 ASN A C 1
ATOM 3024 O O . ASN A 1 377 ? 12.559 26.437 -19.917 1.00 59.78 377 ASN A O 1
ATOM 3028 N N . ASP A 1 378 ? 12.385 24.435 -20.911 1.00 63.81 378 ASP A N 1
ATOM 3029 C CA . ASP A 1 378 ? 12.912 23.640 -19.785 1.00 63.81 378 ASP A CA 1
ATOM 3030 C C . ASP A 1 378 ? 14.451 23.681 -19.674 1.00 63.81 378 ASP A C 1
ATOM 3032 O O . ASP A 1 378 ? 15.094 22.735 -19.232 1.00 63.81 378 ASP A O 1
ATOM 3036 N N . GLU A 1 379 ? 15.026 24.795 -20.129 1.00 50.97 379 GLU A N 1
ATOM 3037 C CA . GLU A 1 379 ? 16.434 25.026 -20.442 1.00 50.97 379 GLU A CA 1
ATOM 3038 C C . GLU A 1 379 ? 17.110 23.917 -21.262 1.00 50.97 379 GLU A C 1
ATOM 3040 O O . GLU A 1 379 ? 17.442 22.828 -20.792 1.00 50.97 379 GLU A O 1
ATOM 3045 N N . LYS A 1 380 ? 17.463 24.292 -22.501 1.00 50.28 380 LYS A N 1
ATOM 3046 C CA . LYS A 1 380 ? 18.549 23.679 -23.278 1.00 50.28 380 LYS A CA 1
ATOM 3047 C C . LYS A 1 380 ? 19.658 23.235 -22.330 1.00 50.28 380 LYS A C 1
ATOM 3049 O O . LYS A 1 380 ? 20.342 24.079 -21.749 1.00 50.28 380 LYS A O 1
ATOM 3054 N N . ALA A 1 381 ? 19.815 21.920 -22.204 1.00 47.41 381 ALA A N 1
ATOM 3055 C CA . ALA A 1 381 ? 20.817 21.315 -21.348 1.00 47.41 381 ALA A CA 1
ATOM 3056 C C . ALA A 1 381 ? 22.180 21.983 -21.551 1.00 47.41 381 ALA A C 1
ATOM 3058 O O . ALA A 1 381 ? 22.512 22.379 -22.669 1.00 47.41 381 ALA A O 1
ATOM 3059 N N . LEU A 1 382 ? 22.976 22.085 -20.488 1.00 43.62 382 LEU A N 1
ATOM 3060 C CA . LEU A 1 382 ? 24.352 22.583 -20.551 1.00 43.62 382 LEU A CA 1
ATOM 3061 C C . LEU A 1 382 ? 25.090 21.919 -21.745 1.00 43.62 382 LEU A C 1
ATOM 3063 O O . LEU A 1 382 ? 25.133 20.693 -21.821 1.00 43.62 382 LEU A O 1
ATOM 3067 N N . ASP A 1 383 ? 25.626 22.736 -22.667 1.00 45.34 383 ASP A N 1
ATOM 3068 C CA . ASP A 1 383 ? 26.158 22.425 -24.025 1.00 45.34 383 ASP A CA 1
ATOM 3069 C C . ASP A 1 383 ? 25.173 22.286 -25.214 1.00 45.34 383 ASP A C 1
ATOM 3071 O O . ASP A 1 383 ? 25.619 22.068 -26.341 1.00 45.34 383 ASP A O 1
ATOM 3075 N N . GLY A 1 384 ? 23.859 22.430 -25.041 1.00 44.66 384 GLY A N 1
ATOM 3076 C CA . GLY A 1 384 ? 22.883 22.297 -26.135 1.00 44.66 384 GLY A CA 1
ATOM 3077 C C . GLY A 1 384 ? 22.762 20.875 -26.700 1.00 44.66 384 GLY A C 1
ATOM 3078 O O . GLY A 1 384 ? 22.378 20.703 -27.855 1.00 44.66 384 GLY A O 1
ATOM 3079 N N . ARG A 1 385 ? 23.108 19.862 -25.897 1.00 43.25 385 ARG A N 1
ATOM 3080 C CA . ARG A 1 385 ? 22.921 18.438 -26.212 1.00 43.25 385 ARG A CA 1
ATOM 3081 C C . ARG A 1 385 ? 21.707 17.932 -25.453 1.00 43.25 385 ARG A C 1
ATOM 3083 O O . ARG A 1 385 ? 21.687 18.065 -24.235 1.00 43.25 385 ARG A O 1
ATOM 3090 N N . GLU A 1 386 ? 20.735 17.333 -26.127 1.00 45.12 386 GLU A N 1
ATOM 3091 C CA . GLU A 1 386 ? 19.665 16.604 -25.438 1.00 45.12 386 GLU A CA 1
ATOM 3092 C C . GLU A 1 386 ? 20.297 15.599 -24.458 1.00 45.12 386 GLU A C 1
ATOM 3094 O O . GLU A 1 386 ? 21.211 14.867 -24.838 1.00 45.12 386 GLU A O 1
ATOM 3099 N N . PHE A 1 387 ? 19.859 15.555 -23.191 1.00 44.22 387 PHE A N 1
ATOM 3100 C CA . PHE A 1 387 ? 20.209 14.402 -22.361 1.00 44.22 387 PHE A CA 1
ATOM 3101 C C . PHE A 1 387 ? 19.366 13.238 -22.858 1.00 44.22 387 PHE A C 1
ATOM 3103 O O . PHE A 1 387 ? 18.212 13.070 -22.469 1.00 44.22 387 PHE A O 1
ATOM 3110 N N . ASN A 1 388 ? 19.943 12.448 -23.751 1.00 51.56 388 ASN A N 1
ATOM 3111 C CA . ASN A 1 388 ? 19.308 11.245 -24.223 1.00 51.56 388 ASN A CA 1
ATOM 3112 C C . ASN A 1 388 ? 19.893 10.047 -23.470 1.00 51.56 388 ASN A C 1
ATOM 3114 O O . ASN A 1 388 ? 21.110 9.852 -23.448 1.00 51.56 388 ASN A O 1
ATOM 3118 N N . LEU A 1 389 ? 19.044 9.173 -22.916 1.00 49.62 389 LEU A N 1
ATOM 3119 C CA . LEU A 1 389 ? 19.507 7.867 -22.415 1.00 49.62 389 LEU A CA 1
ATOM 3120 C C . LEU A 1 389 ? 20.151 7.035 -23.551 1.00 49.62 389 LEU A C 1
ATOM 3122 O O . LEU A 1 389 ? 20.892 6.086 -23.306 1.00 49.62 389 LEU A O 1
ATOM 3126 N N . LEU A 1 390 ? 19.867 7.427 -24.798 1.00 44.84 390 LEU A N 1
ATOM 3127 C CA . LEU A 1 390 ? 20.411 6.904 -26.046 1.00 44.84 390 LEU A CA 1
ATOM 3128 C C . LEU A 1 390 ? 21.816 7.439 -26.390 1.00 44.84 390 LEU A C 1
ATOM 3130 O O . LEU A 1 390 ? 22.523 6.782 -27.148 1.00 44.84 390 LEU A O 1
ATOM 3134 N N . ASP A 1 391 ? 22.255 8.555 -25.792 1.00 46.09 391 ASP A N 1
ATOM 3135 C CA . ASP A 1 391 ? 23.613 9.115 -25.939 1.00 46.09 391 ASP A CA 1
ATOM 3136 C C . ASP A 1 391 ? 24.616 8.498 -24.943 1.00 46.09 391 ASP A C 1
ATOM 3138 O O . ASP A 1 391 ? 25.725 9.000 -24.725 1.00 46.09 391 ASP A O 1
ATOM 3142 N N . MET A 1 392 ? 24.247 7.370 -24.326 1.00 53.81 392 MET A N 1
ATOM 3143 C CA . MET A 1 392 ? 25.178 6.530 -23.583 1.00 53.81 392 MET A CA 1
ATOM 3144 C C . MET A 1 392 ? 26.335 6.094 -24.487 1.00 53.81 392 MET A C 1
ATOM 3146 O O . MET A 1 392 ? 26.137 5.407 -25.491 1.00 53.81 392 MET A O 1
ATOM 3150 N N . ASP A 1 393 ? 27.566 6.408 -24.074 1.00 49.72 393 ASP A N 1
ATOM 3151 C CA . ASP A 1 393 ? 28.769 5.886 -24.716 1.00 49.72 393 ASP A CA 1
ATOM 3152 C C . ASP A 1 393 ? 28.846 4.365 -24.522 1.00 49.72 393 ASP A C 1
ATOM 3154 O O . ASP A 1 393 ? 29.371 3.833 -23.533 1.00 49.72 393 ASP A O 1
ATOM 3158 N N . CYS A 1 394 ? 28.314 3.662 -25.519 1.00 44.00 394 CYS A N 1
ATOM 3159 C CA . CYS A 1 394 ? 28.249 2.215 -25.546 1.00 44.00 394 CYS A CA 1
ATOM 3160 C C . CYS A 1 394 ? 29.645 1.565 -25.584 1.00 44.00 394 CYS A C 1
ATOM 3162 O O . CYS A 1 394 ? 29.778 0.393 -25.227 1.00 44.00 394 CYS A O 1
ATOM 3164 N N . SER A 1 395 ? 30.696 2.311 -25.952 1.00 43.22 395 SER A N 1
ATOM 3165 C CA . SER A 1 395 ? 32.072 1.807 -25.975 1.00 43.22 395 SER A CA 1
ATOM 3166 C C . SER A 1 395 ? 32.736 1.796 -24.591 1.00 43.22 395 SER A C 1
ATOM 3168 O O . SER A 1 395 ? 33.505 0.879 -24.299 1.00 43.22 395 SER A O 1
ATOM 3170 N N . SER A 1 396 ? 32.413 2.753 -23.707 1.00 48.88 396 SER A N 1
ATOM 3171 C CA . SER A 1 396 ? 33.047 2.874 -22.380 1.00 48.88 396 SER A CA 1
ATOM 3172 C C . SER A 1 396 ? 32.212 2.370 -21.198 1.00 48.88 396 SER A C 1
ATOM 3174 O O . SER A 1 396 ? 32.719 2.338 -20.074 1.00 48.88 396 SER A O 1
ATOM 3176 N N . TYR A 1 397 ? 30.967 1.929 -21.428 1.00 49.16 397 TYR A N 1
ATOM 3177 C CA . TYR A 1 397 ? 30.046 1.417 -20.394 1.00 49.16 397 TYR A CA 1
ATOM 3178 C C . TYR A 1 397 ? 29.755 2.426 -19.264 1.00 49.16 397 TYR A C 1
ATOM 3180 O O . TYR A 1 397 ? 29.431 2.035 -18.140 1.00 49.16 397 TYR A O 1
ATOM 3188 N N . LYS A 1 398 ? 29.866 3.731 -19.543 1.00 51.97 398 LYS A N 1
ATOM 3189 C CA . LYS A 1 398 ? 29.598 4.804 -18.578 1.00 51.97 398 LYS A CA 1
ATOM 3190 C C . LYS A 1 398 ? 28.349 5.578 -18.978 1.00 51.97 398 LYS A C 1
ATOM 3192 O O . LYS A 1 398 ? 28.338 6.261 -19.997 1.00 51.97 398 LYS A O 1
ATOM 3197 N N . LEU A 1 399 ? 27.331 5.547 -18.118 1.00 58.56 399 LEU A N 1
ATOM 3198 C CA . LEU A 1 399 ? 26.282 6.563 -18.141 1.00 58.56 399 LEU A CA 1
ATOM 3199 C C . LEU A 1 399 ? 26.935 7.913 -17.812 1.00 58.56 399 LEU A C 1
ATOM 3201 O O . LEU A 1 399 ? 27.436 8.101 -16.700 1.00 58.56 399 LEU A O 1
ATOM 3205 N N . LYS A 1 400 ? 26.969 8.831 -18.781 1.00 62.53 400 LYS A N 1
ATOM 3206 C CA . LYS A 1 400 ? 27.511 10.178 -18.590 1.00 62.53 400 LYS A CA 1
ATOM 3207 C C . LYS A 1 400 ? 26.426 11.083 -18.006 1.00 62.53 400 LYS A C 1
ATOM 3209 O O . LYS A 1 400 ? 25.852 11.906 -18.709 1.00 62.53 400 LYS A O 1
ATOM 3214 N N . LEU A 1 401 ? 26.152 10.904 -16.715 1.00 67.25 401 LEU A N 1
ATOM 3215 C CA . LEU A 1 401 ? 25.362 11.863 -15.947 1.00 67.25 401 LEU A CA 1
ATOM 3216 C C . LEU A 1 401 ? 26.036 13.241 -16.016 1.00 67.25 401 LEU A C 1
ATOM 3218 O O . LEU A 1 401 ? 27.247 13.352 -15.809 1.00 67.25 401 LEU A O 1
ATOM 3222 N N . ILE A 1 402 ? 25.259 14.274 -16.329 1.00 67.56 402 ILE A N 1
ATOM 3223 C CA . ILE A 1 402 ? 25.714 15.661 -16.350 1.00 67.56 402 ILE A CA 1
ATOM 3224 C C . ILE A 1 402 ? 25.652 16.184 -14.912 1.00 67.56 402 ILE A C 1
ATOM 3226 O O . ILE A 1 402 ? 24.574 16.356 -14.339 1.00 67.56 402 ILE A O 1
ATOM 3230 N N . GLU A 1 403 ? 26.822 16.409 -14.315 1.00 66.38 403 GLU A N 1
ATOM 3231 C CA . GLU A 1 403 ? 26.950 17.060 -13.010 1.00 66.38 403 GLU A CA 1
ATOM 3232 C C . GLU A 1 403 ? 26.537 18.538 -13.112 1.00 66.38 403 GLU A C 1
ATOM 3234 O O . GLU A 1 403 ? 26.805 19.204 -14.111 1.00 66.38 403 GLU A O 1
ATOM 3239 N N . GLY A 1 404 ? 25.859 19.059 -12.084 1.00 65.44 404 GLY A N 1
ATOM 3240 C CA . GLY A 1 404 ? 25.363 20.442 -12.067 1.00 65.44 404 GLY A CA 1
ATOM 3241 C C . GLY A 1 404 ? 24.109 20.706 -12.914 1.00 65.44 404 GLY A C 1
ATOM 3242 O O . GLY A 1 404 ? 23.617 21.836 -12.909 1.00 65.44 404 GLY A O 1
ATOM 3243 N N . TYR A 1 405 ? 23.566 19.688 -13.593 1.00 67.69 405 TYR A N 1
ATOM 3244 C CA . TYR A 1 405 ? 22.297 19.784 -14.315 1.00 67.69 405 TYR A CA 1
ATOM 3245 C C . TYR A 1 405 ? 21.161 20.189 -13.360 1.00 67.69 405 TYR A C 1
ATOM 3247 O O . TYR A 1 405 ? 20.999 19.605 -12.284 1.00 67.69 405 TYR A O 1
ATOM 3255 N N . GLN A 1 406 ? 20.398 21.225 -13.717 1.00 69.44 406 GLN A N 1
ATOM 3256 C CA . GLN A 1 406 ? 19.310 21.727 -12.878 1.00 69.44 406 GLN A CA 1
ATOM 3257 C C . GLN A 1 406 ? 18.081 20.819 -12.967 1.00 69.44 406 GLN A C 1
ATOM 3259 O O . GLN A 1 406 ? 17.902 20.061 -13.911 1.00 69.44 406 GLN A O 1
ATOM 3264 N N . ARG A 1 407 ? 17.224 20.851 -11.943 1.00 77.88 407 ARG A N 1
ATOM 3265 C CA . ARG A 1 407 ? 15.960 20.106 -11.993 1.00 77.88 407 ARG A CA 1
ATOM 3266 C C . ARG A 1 407 ? 15.039 20.745 -13.039 1.00 77.88 407 ARG A C 1
ATOM 3268 O O . ARG A 1 407 ? 14.664 21.901 -12.859 1.00 77.88 407 ARG A O 1
ATOM 3275 N N . SER A 1 408 ? 14.579 19.938 -13.995 1.00 78.00 408 SER A N 1
ATOM 3276 C CA . SER A 1 408 ? 13.499 20.271 -14.933 1.00 78.00 408 SER A CA 1
ATOM 3277 C C . SER A 1 408 ? 12.305 20.970 -14.268 1.00 78.00 408 SER A C 1
ATOM 3279 O O . SER A 1 408 ? 11.837 20.562 -13.197 1.00 78.00 408 SER A O 1
ATOM 3281 N N . CYS A 1 409 ? 11.769 21.997 -14.922 1.00 76.50 409 CYS A N 1
ATOM 3282 C CA . CYS A 1 409 ? 10.635 22.799 -14.490 1.00 76.50 409 CYS A CA 1
ATOM 3283 C C . CYS A 1 409 ? 9.355 21.980 -14.256 1.00 76.50 409 CYS A C 1
ATOM 3285 O O . CYS A 1 409 ? 8.609 22.346 -13.345 1.00 76.50 409 CYS A O 1
ATOM 3287 N N . PHE A 1 410 ? 9.147 20.834 -14.928 1.00 79.62 410 PHE A N 1
ATOM 3288 C CA . PHE A 1 410 ? 7.976 19.979 -14.663 1.00 79.62 410 PHE A CA 1
ATOM 3289 C C . PHE A 1 410 ? 8.011 19.264 -13.293 1.00 79.62 410 PHE A C 1
ATOM 3291 O O . PHE A 1 410 ? 6.977 18.758 -12.875 1.00 79.62 410 PHE A O 1
ATOM 3298 N N . MET A 1 411 ? 9.162 19.257 -12.591 1.00 83.12 411 MET A N 1
ATOM 3299 C CA . MET A 1 411 ? 9.479 18.543 -11.329 1.00 83.12 411 MET A CA 1
ATOM 3300 C C . MET A 1 411 ? 8.306 18.319 -10.342 1.00 83.12 411 MET A C 1
ATOM 3302 O O . MET A 1 411 ? 7.602 17.314 -10.452 1.00 83.12 411 MET A O 1
ATOM 3306 N N . THR A 1 412 ? 8.079 19.127 -9.294 1.00 87.56 412 THR A N 1
ATOM 3307 C CA . THR A 1 412 ? 8.834 20.205 -8.597 1.00 87.56 412 THR A CA 1
ATOM 3308 C C . THR A 1 412 ? 10.042 19.714 -7.752 1.00 87.56 412 THR A C 1
ATOM 3310 O O . THR A 1 412 ? 10.503 18.586 -7.931 1.00 87.56 412 THR A O 1
ATOM 3313 N N . LYS A 1 413 ? 10.618 20.545 -6.848 1.00 88.00 413 LYS A N 1
ATOM 3314 C CA . LYS A 1 413 ? 11.735 20.141 -5.958 1.00 88.00 413 LYS A CA 1
ATOM 3315 C C . LYS A 1 413 ? 11.277 19.069 -4.971 1.00 88.00 413 LYS A C 1
ATOM 3317 O O . LYS A 1 413 ? 11.960 18.069 -4.806 1.00 88.00 413 LYS A O 1
ATOM 3322 N N . GLU A 1 414 ? 10.127 19.274 -4.351 1.00 86.44 414 GLU A N 1
ATOM 3323 C CA . GLU A 1 414 ? 9.535 18.382 -3.358 1.00 86.44 414 GLU A CA 1
ATOM 3324 C C . GLU A 1 414 ? 9.180 17.028 -3.996 1.00 86.44 414 GLU A C 1
ATOM 3326 O O . GLU A 1 414 ? 9.404 15.976 -3.399 1.00 86.44 414 GLU A O 1
ATOM 3331 N N . GLU A 1 415 ? 8.722 17.045 -5.251 1.00 87.62 415 GLU A N 1
ATOM 3332 C CA . GLU A 1 415 ? 8.499 15.843 -6.062 1.00 87.62 415 GLU A CA 1
ATOM 3333 C C . GLU A 1 415 ? 9.818 15.111 -6.380 1.00 87.62 415 GLU A C 1
ATOM 3335 O O . GLU A 1 415 ? 9.897 13.901 -6.170 1.00 87.62 415 GLU A O 1
ATOM 3340 N N . LEU A 1 416 ? 10.882 15.818 -6.792 1.00 89.69 416 LEU A N 1
ATOM 3341 C CA . LEU A 1 416 ? 12.219 15.223 -6.971 1.00 89.69 416 LEU A CA 1
ATOM 3342 C C . LEU A 1 416 ? 12.757 14.620 -5.661 1.00 89.69 416 LEU A C 1
ATOM 3344 O O . LEU A 1 416 ? 13.300 13.517 -5.660 1.00 89.69 416 LEU A O 1
ATOM 3348 N N . ASP A 1 417 ? 12.604 15.330 -4.543 1.00 87.88 417 ASP A N 1
ATOM 3349 C CA . ASP A 1 417 ? 13.040 14.881 -3.218 1.00 87.88 417 ASP A CA 1
ATOM 3350 C C . ASP A 1 417 ? 12.313 13.587 -2.806 1.00 87.88 417 ASP A C 1
ATOM 3352 O O . ASP A 1 417 ? 12.927 12.699 -2.210 1.00 87.88 417 ASP A O 1
ATOM 3356 N N . TYR A 1 418 ? 11.040 13.433 -3.189 1.00 86.62 418 TYR A N 1
ATOM 3357 C CA . TYR A 1 418 ? 10.256 12.218 -2.963 1.00 86.62 418 TYR A CA 1
ATOM 3358 C C . TYR A 1 418 ? 10.766 11.021 -3.790 1.00 86.62 418 TYR A C 1
ATOM 3360 O O . TYR A 1 418 ? 10.961 9.939 -3.229 1.00 86.62 418 TYR A O 1
ATOM 3368 N N . TYR A 1 419 ? 11.087 11.217 -5.078 1.00 90.88 419 TYR A N 1
ATOM 3369 C CA . TYR A 1 419 ? 11.751 10.196 -5.912 1.00 90.88 419 TYR A CA 1
ATOM 3370 C C . TYR A 1 419 ? 13.106 9.767 -5.336 1.00 90.88 419 TYR A C 1
ATOM 3372 O O . TYR A 1 419 ? 13.372 8.573 -5.175 1.00 90.88 419 TYR A O 1
ATOM 3380 N N . VAL A 1 420 ? 13.948 10.736 -4.962 1.00 90.50 420 VAL A N 1
ATOM 3381 C CA . VAL A 1 420 ? 15.264 10.467 -4.367 1.00 90.50 420 VAL A CA 1
ATOM 3382 C C . VAL A 1 420 ? 15.123 9.657 -3.078 1.00 90.50 420 VAL A C 1
ATOM 3384 O O . VAL A 1 420 ? 15.831 8.665 -2.910 1.00 90.50 420 VAL A O 1
ATOM 3387 N N . LYS A 1 421 ? 14.187 10.023 -2.193 1.00 86.50 421 LYS A N 1
ATOM 3388 C CA . LYS A 1 421 ? 13.966 9.327 -0.917 1.00 86.50 421 LYS A CA 1
ATOM 3389 C C . LYS A 1 421 ? 13.471 7.888 -1.107 1.00 86.50 421 LYS A C 1
ATOM 3391 O O . LYS A 1 421 ? 13.917 7.005 -0.379 1.00 86.50 421 LYS A O 1
ATOM 3396 N N . ALA A 1 422 ? 12.606 7.626 -2.090 1.00 84.19 422 ALA A N 1
ATOM 3397 C CA . ALA A 1 422 ? 12.146 6.269 -2.399 1.00 84.19 422 ALA A CA 1
ATOM 3398 C C . ALA A 1 422 ? 13.308 5.364 -2.857 1.00 84.19 422 ALA A C 1
ATOM 3400 O O . ALA A 1 422 ? 13.532 4.289 -2.299 1.00 84.19 422 ALA A O 1
ATOM 3401 N N . PHE A 1 423 ? 14.115 5.831 -3.813 1.00 89.12 423 PHE A N 1
ATOM 3402 C CA . PHE A 1 423 ? 15.223 5.045 -4.367 1.00 89.12 423 PHE A CA 1
ATOM 3403 C C . PHE A 1 423 ? 16.474 5.012 -3.474 1.00 89.12 423 PHE A C 1
ATOM 3405 O O . PHE A 1 423 ? 17.305 4.122 -3.641 1.00 89.12 423 PHE A O 1
ATOM 3412 N N . GLN A 1 424 ? 16.596 5.899 -2.480 1.00 87.62 424 GLN A N 1
ATOM 3413 C CA . GLN A 1 424 ? 17.552 5.738 -1.374 1.00 87.62 424 GLN A CA 1
ATOM 3414 C C . GLN A 1 424 ? 17.265 4.488 -0.526 1.00 87.62 424 GLN A C 1
ATOM 3416 O O . GLN A 1 424 ? 18.202 3.904 0.013 1.00 87.62 424 GLN A O 1
ATOM 3421 N N . VAL A 1 425 ? 15.997 4.069 -0.416 1.00 82.69 425 VAL A N 1
ATOM 3422 C CA . VAL A 1 425 ? 15.595 2.879 0.352 1.00 82.69 425 VAL A CA 1
ATOM 3423 C C . VAL A 1 425 ? 15.717 1.607 -0.488 1.00 82.69 425 VAL A C 1
ATOM 3425 O O . VAL A 1 425 ? 16.338 0.644 -0.047 1.00 82.69 425 VAL A O 1
ATOM 3428 N N . THR A 1 426 ? 15.152 1.583 -1.700 1.00 85.44 426 THR A N 1
ATOM 3429 C CA . THR A 1 426 ? 15.117 0.357 -2.526 1.00 85.44 426 THR A CA 1
ATOM 3430 C C . THR A 1 426 ? 16.347 0.159 -3.408 1.00 85.44 426 THR A C 1
ATOM 3432 O O . THR A 1 426 ? 16.628 -0.960 -3.844 1.00 85.44 426 THR A O 1
ATOM 3435 N N . GLY A 1 427 ? 17.073 1.234 -3.723 1.00 89.88 427 GLY A N 1
ATOM 3436 C CA . GLY A 1 427 ? 18.050 1.246 -4.807 1.00 89.88 427 GLY A CA 1
ATOM 3437 C C . GLY A 1 427 ? 17.417 0.966 -6.178 1.00 89.88 427 GLY A C 1
ATOM 3438 O O . GLY A 1 427 ? 16.197 0.911 -6.336 1.00 89.88 427 GLY A O 1
ATOM 3439 N N . PHE A 1 428 ? 18.272 0.765 -7.184 1.00 90.81 428 PHE A N 1
ATOM 3440 C CA . PHE A 1 428 ? 17.859 0.473 -8.567 1.00 90.81 428 PHE A CA 1
ATOM 3441 C C . PHE A 1 428 ? 17.931 -1.020 -8.927 1.00 90.81 428 PHE A C 1
ATOM 3443 O O . PHE A 1 428 ? 17.245 -1.473 -9.843 1.00 90.81 428 PHE A O 1
ATOM 3450 N N . THR A 1 429 ? 18.757 -1.798 -8.218 1.00 90.81 429 THR A N 1
ATOM 3451 C CA . THR A 1 429 ? 19.016 -3.219 -8.509 1.00 90.81 429 THR A CA 1
ATOM 3452 C C . THR A 1 429 ? 17.754 -4.088 -8.559 1.00 90.81 429 THR A C 1
ATOM 3454 O O . THR A 1 429 ? 17.641 -4.864 -9.510 1.00 90.81 429 THR A O 1
ATOM 3457 N N . PRO A 1 430 ? 16.797 -3.983 -7.609 1.00 90.88 430 PRO A N 1
ATOM 3458 C CA . PRO A 1 430 ? 15.616 -4.845 -7.611 1.00 90.88 430 PRO A CA 1
ATOM 3459 C C . PRO A 1 430 ? 14.743 -4.610 -8.851 1.00 90.88 430 PRO A C 1
ATOM 3461 O O . PRO A 1 430 ? 14.423 -5.553 -9.567 1.00 90.88 430 PRO A O 1
ATOM 3464 N N . SER A 1 431 ? 14.469 -3.347 -9.192 1.00 88.12 431 SER A N 1
ATOM 3465 C CA . SER A 1 431 ? 13.753 -2.979 -10.423 1.00 88.12 431 SER A CA 1
ATOM 3466 C C . SER A 1 431 ? 14.476 -3.444 -11.702 1.00 88.12 431 SER A C 1
ATOM 3468 O O . SER A 1 431 ? 13.843 -3.930 -12.641 1.00 88.12 431 SER A O 1
ATOM 3470 N N . LEU A 1 432 ? 15.814 -3.369 -11.737 1.00 91.00 432 LEU A N 1
ATOM 3471 C CA . LEU A 1 432 ? 16.621 -3.818 -12.881 1.00 91.00 432 LEU A CA 1
ATOM 3472 C C . LEU A 1 432 ? 16.625 -5.345 -13.080 1.00 91.00 432 LEU A C 1
ATOM 3474 O O . LEU A 1 432 ? 16.852 -5.812 -14.200 1.00 91.00 432 LEU A O 1
ATOM 3478 N N . ASN A 1 433 ? 16.326 -6.144 -12.049 1.00 92.81 433 ASN A N 1
ATOM 3479 C CA . ASN A 1 433 ? 16.272 -7.606 -12.172 1.00 92.81 433 ASN A CA 1
ATOM 3480 C C . ASN A 1 433 ? 15.247 -8.086 -13.213 1.00 92.81 433 ASN A C 1
ATOM 3482 O O . ASN A 1 433 ? 15.429 -9.151 -13.808 1.00 92.81 433 ASN A O 1
ATOM 3486 N N . ARG A 1 434 ? 14.213 -7.294 -13.519 1.00 88.62 434 ARG A N 1
ATOM 3487 C CA . ARG A 1 434 ? 13.246 -7.621 -14.575 1.00 88.62 434 ARG A CA 1
ATOM 3488 C C . ARG A 1 434 ? 13.906 -7.810 -15.948 1.00 88.62 434 ARG A C 1
ATOM 3490 O O . ARG A 1 434 ? 13.601 -8.776 -16.647 1.00 88.62 434 ARG A O 1
ATOM 3497 N N . PHE A 1 435 ? 14.871 -6.964 -16.307 1.00 88.81 435 PHE A N 1
ATOM 3498 C CA . PHE A 1 435 ? 15.597 -7.052 -17.585 1.00 88.81 435 PHE A CA 1
ATOM 3499 C C . PHE A 1 435 ? 16.524 -8.277 -17.651 1.00 88.81 435 PHE A C 1
ATOM 3501 O O . PHE A 1 435 ? 16.751 -8.848 -18.719 1.00 88.81 435 PHE A O 1
ATOM 3508 N N . ARG A 1 436 ? 17.000 -8.747 -16.493 1.00 91.62 436 ARG A N 1
ATOM 3509 C CA . ARG A 1 436 ? 17.866 -9.932 -16.347 1.00 91.62 436 ARG A CA 1
ATOM 3510 C C . ARG A 1 436 ? 17.108 -11.247 -16.581 1.00 91.62 436 ARG A C 1
ATOM 3512 O O . ARG A 1 436 ? 17.721 -12.270 -16.868 1.00 91.62 436 ARG A O 1
ATOM 3519 N N . ASN A 1 437 ? 15.772 -11.212 -16.566 1.00 91.38 437 ASN A N 1
ATOM 3520 C CA . ASN A 1 437 ? 14.910 -12.360 -16.861 1.00 91.38 437 ASN A CA 1
ATOM 3521 C C . ASN A 1 437 ? 14.574 -12.541 -18.351 1.00 91.38 437 ASN A C 1
ATOM 3523 O O . ASN A 1 437 ? 13.810 -13.450 -18.678 1.00 91.38 437 ASN A O 1
ATOM 3527 N N . ALA A 1 438 ? 15.121 -11.727 -19.264 1.00 87.88 438 ALA A N 1
ATOM 3528 C CA . ALA A 1 438 ? 14.703 -11.665 -20.672 1.00 87.88 438 ALA A CA 1
ATOM 3529 C C . ALA A 1 438 ? 14.502 -13.036 -21.354 1.00 87.88 438 ALA A C 1
ATOM 3531 O O . ALA A 1 438 ? 13.504 -13.239 -22.042 1.00 87.88 438 ALA A O 1
ATOM 3532 N N . GLN A 1 439 ? 15.395 -14.009 -21.130 1.00 88.81 439 GLN A N 1
ATOM 3533 C CA . GLN A 1 439 ? 15.275 -15.352 -21.717 1.00 88.81 439 GLN A CA 1
ATOM 3534 C C . GLN A 1 439 ? 14.141 -16.199 -21.104 1.00 88.81 439 GLN A C 1
ATOM 3536 O O . GLN A 1 439 ? 13.515 -16.984 -21.819 1.00 88.81 439 GLN A O 1
ATOM 3541 N N . LYS A 1 440 ? 13.855 -16.051 -19.801 1.00 91.69 440 LYS A N 1
ATOM 3542 C CA . LYS A 1 440 ? 12.707 -16.698 -19.140 1.00 91.69 440 LYS A CA 1
ATOM 3543 C C . LYS A 1 440 ? 11.401 -16.044 -19.598 1.00 91.69 440 LYS A C 1
ATOM 3545 O O . LYS A 1 440 ? 10.491 -16.753 -20.026 1.00 91.69 440 LYS A O 1
ATOM 3550 N N . CYS A 1 441 ? 11.350 -14.709 -19.580 1.00 91.94 441 CYS A N 1
ATOM 3551 C CA . CYS A 1 441 ? 10.207 -13.920 -20.037 1.00 91.94 441 CYS A CA 1
ATOM 3552 C C . CYS A 1 441 ? 9.838 -14.281 -21.479 1.00 91.94 441 CYS A C 1
ATOM 3554 O O . CYS A 1 441 ? 8.718 -14.717 -21.715 1.00 91.94 441 CYS A O 1
ATOM 3556 N N . TRP A 1 442 ? 10.794 -14.232 -22.411 1.00 91.19 442 TRP A N 1
ATOM 3557 C CA . TRP A 1 442 ? 10.577 -14.586 -23.817 1.00 91.19 442 TRP A CA 1
ATOM 3558 C C . TRP A 1 442 ? 9.973 -15.990 -23.988 1.00 91.19 442 TRP A C 1
ATOM 3560 O O . TRP A 1 442 ? 8.946 -16.139 -24.649 1.00 91.19 442 TRP A O 1
ATOM 3570 N N . LYS A 1 443 ? 10.525 -17.016 -23.320 1.00 92.06 443 LYS A N 1
ATOM 3571 C CA . LYS A 1 443 ? 9.972 -18.387 -23.356 1.00 92.06 443 LYS A CA 1
ATOM 3572 C C . LYS A 1 443 ? 8.530 -18.470 -22.845 1.00 92.06 443 LYS A C 1
ATOM 3574 O O . LYS A 1 443 ? 7.736 -19.230 -23.392 1.00 92.06 443 LYS A O 1
ATOM 3579 N N . TRP A 1 444 ? 8.182 -17.716 -21.803 1.00 93.75 444 TRP A N 1
ATOM 3580 C CA . TRP A 1 444 ? 6.813 -17.664 -21.282 1.00 93.75 444 TRP A CA 1
ATOM 3581 C C . TRP A 1 444 ? 5.871 -16.863 -22.196 1.00 93.75 444 TRP A C 1
ATOM 3583 O O . TRP A 1 444 ? 4.720 -17.259 -22.390 1.00 93.75 444 TRP A O 1
ATOM 3593 N N . GLN A 1 445 ? 6.367 -15.791 -22.818 1.00 90.94 445 GLN A N 1
ATOM 3594 C CA . GLN A 1 445 ? 5.626 -14.972 -23.779 1.00 90.94 445 GLN A CA 1
ATOM 3595 C C . GLN A 1 445 ? 5.282 -15.754 -25.051 1.00 90.94 445 GLN A C 1
ATOM 3597 O O . GLN A 1 445 ? 4.184 -15.590 -25.569 1.00 90.94 445 GLN A O 1
ATOM 3602 N N . LEU A 1 446 ? 6.134 -16.679 -25.514 1.00 91.25 446 LEU A N 1
ATOM 3603 C CA . LEU A 1 446 ? 5.840 -17.530 -26.681 1.00 91.25 446 LEU A CA 1
ATOM 3604 C C . LEU A 1 446 ? 4.521 -18.325 -26.572 1.00 91.25 446 LEU A C 1
ATOM 3606 O O . LEU A 1 446 ? 3.967 -18.698 -27.602 1.00 91.25 446 LEU A O 1
ATOM 3610 N N . LYS A 1 447 ? 3.951 -18.512 -25.370 1.00 88.00 447 LYS A N 1
ATOM 3611 C CA . LYS A 1 447 ? 2.592 -19.064 -25.172 1.00 88.00 447 LYS A CA 1
ATOM 3612 C C . LYS A 1 447 ? 1.475 -18.230 -25.825 1.00 88.00 447 LYS A C 1
ATOM 3614 O O . LYS A 1 447 ? 0.364 -18.726 -26.003 1.00 88.00 447 LYS A O 1
ATOM 3619 N N . THR A 1 448 ? 1.742 -16.965 -26.150 1.00 84.19 448 THR A N 1
ATOM 3620 C CA . THR A 1 448 ? 0.815 -16.053 -26.840 1.00 84.19 448 THR A CA 1
ATOM 3621 C C . THR A 1 448 ? 1.212 -15.799 -28.293 1.00 84.19 448 THR A C 1
ATOM 3623 O O . THR A 1 448 ? 0.536 -15.039 -28.983 1.00 84.19 448 THR A O 1
ATOM 3626 N N . TYR A 1 449 ? 2.256 -16.465 -28.803 1.00 83.00 449 TYR A N 1
ATOM 3627 C CA . TYR A 1 449 ? 2.615 -16.392 -30.217 1.00 83.00 449 TYR A CA 1
ATOM 3628 C C . TYR A 1 449 ? 1.433 -16.823 -31.098 1.00 83.00 449 TYR A C 1
ATOM 3630 O O . TYR A 1 449 ? 0.770 -17.824 -30.832 1.00 83.00 449 TYR A O 1
ATOM 3638 N N . GLY A 1 450 ? 1.135 -16.033 -32.130 1.00 72.56 450 GLY A N 1
ATOM 3639 C CA . GLY A 1 450 ? -0.023 -16.246 -33.001 1.00 72.56 450 GLY A CA 1
ATOM 3640 C C . GLY A 1 450 ? -1.376 -15.805 -32.419 1.00 72.56 450 GLY A C 1
ATOM 3641 O O . GLY A 1 450 ? -2.330 -15.680 -33.189 1.00 72.56 450 GLY A O 1
ATOM 3642 N N . LYS A 1 451 ? -1.488 -15.484 -31.117 1.00 70.31 451 LYS A N 1
ATOM 3643 C CA . LYS A 1 451 ? -2.683 -14.801 -30.594 1.00 70.31 451 LYS A CA 1
ATOM 3644 C C . LYS A 1 451 ? -2.727 -13.383 -31.170 1.00 70.31 451 LYS A C 1
ATOM 3646 O O . LYS A 1 451 ? -1.778 -12.614 -31.031 1.00 70.31 451 LYS A O 1
ATOM 3651 N N . LYS A 1 452 ? -3.838 -13.019 -31.813 1.00 55.97 452 LYS A N 1
ATOM 3652 C CA . LYS A 1 452 ? -4.039 -11.661 -32.330 1.00 55.97 452 LYS A CA 1
ATOM 3653 C C . LYS A 1 452 ? -4.379 -10.707 -31.182 1.00 55.97 452 LYS A C 1
ATOM 3655 O O . LYS A 1 452 ? -5.485 -10.761 -30.655 1.00 55.97 452 LYS A O 1
ATOM 3660 N N . THR A 1 453 ? -3.494 -9.759 -30.882 1.00 56.75 453 THR A N 1
ATOM 3661 C CA . THR A 1 453 ? -3.966 -8.406 -30.548 1.00 56.75 453 THR A CA 1
ATOM 3662 C C . THR A 1 453 ? -4.455 -7.760 -31.846 1.00 56.75 453 THR A C 1
ATOM 3664 O O . THR A 1 453 ? -3.875 -7.994 -32.912 1.00 56.75 453 THR A O 1
ATOM 3667 N N . SER A 1 454 ? -5.495 -6.933 -31.795 1.00 44.47 454 SER A N 1
ATOM 3668 C CA . SER A 1 454 ? -5.982 -6.207 -32.971 1.00 44.47 454 SER A CA 1
ATOM 3669 C C . SER A 1 454 ? -4.977 -5.137 -33.406 1.00 44.47 454 SER A C 1
ATOM 3671 O O . SER A 1 454 ? -4.959 -4.014 -32.908 1.00 44.47 454 SER A O 1
ATOM 3673 N N . LYS A 1 455 ? -4.102 -5.479 -34.356 1.00 40.50 455 LYS A N 1
ATOM 3674 C CA . LYS A 1 455 ? -3.266 -4.487 -35.040 1.00 40.50 455 LYS A CA 1
ATOM 3675 C C . LYS A 1 455 ? -4.159 -3.666 -35.973 1.00 40.50 455 LYS A C 1
ATOM 3677 O O . LYS A 1 455 ? -4.583 -4.178 -37.001 1.00 40.50 455 LYS A O 1
ATOM 3682 N N . ASN A 1 456 ? -4.417 -2.413 -35.591 1.00 40.44 456 ASN A N 1
ATOM 3683 C CA . ASN A 1 456 ? -5.290 -1.450 -36.275 1.00 40.44 456 ASN A CA 1
ATOM 3684 C C . ASN A 1 456 ? -6.718 -1.966 -36.546 1.00 40.44 456 ASN A C 1
ATOM 3686 O O . ASN A 1 456 ? -7.058 -2.216 -37.701 1.00 40.44 456 ASN A O 1
ATOM 3690 N N . PRO A 1 457 ? -7.582 -2.065 -35.514 1.00 41.25 457 PRO A N 1
ATOM 3691 C CA . PRO A 1 457 ? -8.993 -2.358 -35.730 1.00 41.25 457 PRO A CA 1
ATOM 3692 C C . PRO A 1 457 ? -9.640 -1.257 -36.578 1.00 41.25 457 PRO A C 1
ATOM 3694 O O . PRO A 1 457 ? -9.535 -0.055 -36.271 1.00 41.25 457 PRO A O 1
ATOM 3697 N N . THR A 1 458 ? -10.348 -1.690 -37.619 1.00 38.31 458 THR A N 1
ATOM 3698 C CA . THR A 1 458 ? -11.294 -0.869 -38.378 1.00 38.31 458 THR A CA 1
ATOM 3699 C C . THR A 1 458 ? -12.347 -0.267 -37.442 1.00 38.31 458 THR A C 1
ATOM 3701 O O . THR A 1 458 ? -12.539 -0.716 -36.309 1.00 38.31 458 THR A O 1
ATOM 3704 N N . VAL A 1 459 ? -13.055 0.775 -37.891 1.00 35.72 459 VAL A N 1
ATOM 3705 C CA . VAL A 1 459 ? -14.076 1.459 -37.068 1.00 35.72 459 VAL A CA 1
ATOM 3706 C C . VAL A 1 459 ? -15.149 0.485 -36.552 1.00 35.72 459 VAL A C 1
ATOM 3708 O O . VAL A 1 459 ? -15.658 0.676 -35.451 1.00 35.72 459 VAL A O 1
ATOM 3711 N N . GLN A 1 460 ? -15.425 -0.585 -37.302 1.00 29.66 460 GLN A N 1
ATOM 3712 C CA . GLN A 1 460 ? -16.358 -1.653 -36.940 1.00 29.66 460 GLN A CA 1
ATOM 3713 C C . GLN A 1 460 ? -15.797 -2.569 -35.834 1.00 29.66 460 GLN A C 1
ATOM 3715 O O . GLN A 1 460 ? -16.439 -2.752 -34.804 1.00 29.66 460 GLN A O 1
ATOM 3720 N N . GLU A 1 461 ? -14.554 -3.046 -35.965 1.00 36.25 461 GLU A N 1
ATOM 3721 C CA . GLU A 1 461 ? -13.902 -3.905 -34.957 1.00 36.25 461 GLU A CA 1
ATOM 3722 C C . GLU A 1 461 ? -13.706 -3.196 -33.600 1.00 36.25 461 GLU A C 1
ATOM 3724 O O . GLU A 1 461 ? -13.708 -3.838 -32.549 1.00 36.25 461 GLU A O 1
ATOM 3729 N N . ARG A 1 462 ? -13.604 -1.857 -33.584 1.00 40.44 462 ARG A N 1
ATOM 3730 C CA . ARG A 1 462 ? -13.550 -1.054 -32.342 1.00 40.44 462 ARG A CA 1
ATOM 3731 C C . ARG A 1 462 ? -14.839 -1.092 -31.513 1.00 40.44 462 ARG A C 1
ATOM 3733 O O . ARG A 1 462 ? -14.794 -0.707 -30.344 1.00 40.44 462 ARG A O 1
ATOM 3740 N N . ALA A 1 463 ? -15.967 -1.490 -32.103 1.00 35.81 463 ALA A N 1
ATOM 3741 C CA . ALA A 1 463 ? -17.252 -1.599 -31.415 1.00 35.81 463 ALA A CA 1
ATOM 3742 C C . ALA A 1 463 ? -17.485 -2.990 -30.795 1.00 35.81 463 ALA A C 1
ATOM 3744 O O . ALA A 1 463 ? -18.240 -3.100 -29.833 1.00 35.81 463 ALA A O 1
ATOM 3745 N N . GLU A 1 464 ? -16.829 -4.029 -31.320 1.00 34.03 464 GLU A N 1
ATOM 3746 C CA . GLU A 1 464 ? -17.075 -5.433 -30.948 1.00 34.03 464 GLU A CA 1
ATOM 3747 C C . GLU A 1 464 ? -16.025 -6.011 -29.984 1.00 34.03 464 GLU A C 1
ATOM 3749 O O . GLU A 1 464 ? -16.279 -7.011 -29.313 1.00 34.03 464 GLU A O 1
ATOM 3754 N N . MET A 1 465 ? -14.851 -5.383 -29.859 1.00 40.06 465 MET A N 1
ATOM 3755 C CA . MET A 1 465 ? -13.843 -5.811 -28.886 1.00 40.06 465 MET A CA 1
ATOM 3756 C C . MET A 1 465 ? -14.146 -5.287 -27.472 1.00 40.06 465 MET A C 1
ATOM 3758 O O . MET A 1 465 ? -14.307 -4.076 -27.299 1.00 40.06 465 MET A O 1
ATOM 3762 N N . PRO A 1 466 ? -14.104 -6.137 -26.422 1.00 42.12 466 PRO A N 1
ATOM 3763 C CA . PRO A 1 466 ? -14.210 -5.664 -25.039 1.00 42.12 466 PRO A CA 1
ATOM 3764 C C . PRO A 1 466 ? -13.017 -4.779 -24.634 1.00 42.12 466 PRO A C 1
ATOM 3766 O O . PRO A 1 466 ? -13.150 -3.907 -23.781 1.00 42.12 466 PRO A O 1
ATOM 3769 N N . ILE A 1 467 ? -11.863 -4.972 -25.280 1.00 47.94 467 ILE A N 1
ATOM 3770 C CA . ILE A 1 467 ? -10.585 -4.344 -24.944 1.00 47.94 467 ILE A CA 1
ATOM 3771 C C . ILE A 1 467 ? -10.290 -3.207 -25.930 1.00 47.94 467 ILE A C 1
ATOM 3773 O O . ILE A 1 467 ? -9.957 -3.444 -27.092 1.00 47.94 467 ILE A O 1
ATOM 3777 N N . LYS A 1 468 ? -10.369 -1.958 -25.457 1.00 50.03 468 LYS A N 1
ATOM 3778 C CA . LYS A 1 468 ? -9.942 -0.773 -26.219 1.00 50.03 468 LYS A CA 1
ATOM 3779 C C . LYS A 1 468 ? -8.446 -0.548 -26.035 1.00 50.03 468 LYS A C 1
ATOM 3781 O O . LYS A 1 468 ? -8.019 -0.350 -24.904 1.00 50.03 468 LYS A O 1
ATOM 3786 N N . ILE A 1 469 ? -7.702 -0.567 -27.140 1.00 51.12 469 ILE A N 1
ATOM 3787 C CA . ILE A 1 469 ? -6.259 -0.307 -27.203 1.00 51.12 469 ILE A CA 1
ATOM 3788 C C . ILE A 1 469 ? -6.004 1.183 -27.441 1.00 51.12 469 ILE A C 1
ATOM 3790 O O . ILE A 1 469 ? -6.511 1.751 -28.409 1.00 51.12 469 ILE A O 1
ATOM 3794 N N . PHE A 1 470 ? -5.162 1.779 -26.598 1.00 49.94 470 PHE A N 1
ATOM 3795 C CA . PHE A 1 470 ? -4.603 3.115 -26.801 1.00 49.94 470 PHE A CA 1
ATOM 3796 C C . PHE A 1 470 ? -3.077 3.044 -26.762 1.00 49.94 470 PHE A C 1
ATOM 3798 O O . PHE A 1 470 ? -2.515 2.426 -25.858 1.00 49.94 470 PHE A O 1
ATOM 3805 N N . THR A 1 471 ? -2.432 3.689 -27.734 1.00 43.66 471 THR A N 1
ATOM 3806 C CA . THR A 1 471 ? -0.982 3.902 -27.792 1.00 43.66 471 THR A CA 1
ATOM 3807 C C . THR A 1 471 ? -0.719 5.376 -28.065 1.00 43.66 471 THR A C 1
ATOM 3809 O O . THR A 1 471 ? -1.041 5.845 -29.159 1.00 43.66 471 THR A O 1
ATOM 3812 N N . SER A 1 472 ? -0.151 6.097 -27.098 1.00 39.56 472 SER A N 1
ATOM 3813 C CA . SER A 1 472 ? 0.540 7.358 -27.382 1.00 39.56 472 SER A CA 1
ATOM 3814 C C . SER A 1 472 ? 1.958 7.043 -27.853 1.00 39.56 472 SER A C 1
ATOM 3816 O O . SER A 1 472 ? 2.622 6.177 -27.274 1.00 39.56 472 SER A O 1
ATOM 3818 N N . ILE A 1 473 ? 2.373 7.726 -28.918 1.00 33.22 473 ILE A N 1
ATOM 3819 C CA . ILE A 1 473 ? 3.767 7.846 -29.359 1.00 33.22 473 ILE A CA 1
ATOM 3820 C C . ILE A 1 473 ? 4.251 9.194 -28.836 1.00 33.22 473 ILE A C 1
ATOM 3822 O O . ILE A 1 473 ? 3.468 10.156 -29.015 1.00 33.22 473 ILE A O 1
#

Secondary structure (DSSP, 8-state):
---EEEEEGGGGBS-HHHHT-TTTT-THHHHHHHHT-STT-HHHHHHTTSSBHHHHHHHHHHHHHHHHHHTTPPPPTT--HHHHHHHHHHT--B-HHHHHHHHHHHHTTPEEEEEE---B---TTS-THHHHHHHHHHHHH-SEEEEHHHHT--SSSHHHHHHHHHHHT--GGGEEEEESSHHHHHHHHHTT-EEEETTT-HHHHHHHHTEEEEGGGEEEEEEEEE-SEEEEEE--TT--GGGGTTHHHHHHHTTEEEEEEPPTTSTTS---SSGGGGSHHHHHHT--SEEEEEETHHHHHHHHHHHH-GGGEEEEEEES------BTTB-HHHHHHHS--GGGHHHHHHSTTTHHHHHTT-HHHHHHHHS----TTTT--TTS----GGG-BTTTTB----TTPPP-TTS-HHHHHHHHHHHHHH-SHHHHHHHHTHHHHHHHHGGGTT----SS--TTHHHH-SS-EEEE-

Radius of gyration: 29.09 Å; chains: 1; bounding box: 66×46×88 Å

pLDDT: mean 77.16, std 15.46, range [29.66, 97.25]

InterPro domains:
  IPR000073 Alpha/beta hydrolase fold-1 [PF00561] (230-330)
  IPR000639 Epoxide hydrolase-like [PR00412] (235-253)
  IPR000639 Epoxide hydrolase-like [PR00412] (255-270)
  IPR023198 Phosphoglycolate phosphatase-like, domain 2 [G3DSA:1.10.150.240] (21-85)
  IPR023214 HAD superfamily [G3DSA:3.40.50.1000] (86-211)
  IPR029058 Alpha/Beta hydrolase fold [G3DSA:3.40.50.1820] (212-461)
  IPR029058 Alpha/Beta hydrolase fold [SSF53474] (212-444)
  IPR036412 HAD-like superfamily [SSF56784] (44-204)

Organism: Trichoplax adhaerens (NCBI:txid10228)

Sequence (473 aa):
MSILALIHTITLWSDETRMGLWLTKKEFLFDILRQNNKDGSPVHQLLNGKITMSQYCKDLNQLALNEAEQSNTMLPENFSIERIVAECIDDLKMNKEIVSVMAKLKRSGYKITIICNSWIDDCNIVNSSISSKIKLYLKGLANYYFESTQIGISGPSKEIYQYVMQQMDVQLHEIITIEQSELSAEIARNLGIAYIVANENKELLIQLGNLIEINKGIKIHFVEKGSGQVILFLHGFPDFWYGWRYQIPYFTAIGFRAIAIDHRGVGLSSCPPNVEDYSMDLVTEDIDQAILVGHDIGGDVAWNCCLQYPDRVRAVASLNFPYIPPHPNMNLLTYIKQNPSPLQYYIYFSESGKFEKCLAKDIRVSFQNIYTSTDENDEKALDGREFNLLDMDCSSYKLKLIEGYQRSCFMTKEELDYYVKAFQVTGFTPSLNRFRNAQKCWKWQLKTYGKKTSKNPTVQERAEMPIKIFTSI

=== Feature glossary ===
Each block in this record encodes a different view of the same protein. In brief:

Predicted aligned error. PAE(i, j) answers: if I align the predicted and true structures on residue i, how far off (in Å) do I expect residue j to be? A block-diagonal PAE matrix with low values on the blocks and high values off-diagonal is the signature of a multi-domain protein with confidently predicted domains but uncertain inter-domain orientation.

Contact-map, Ramachandran, and PAE plots. Plot images: a contact map (which residues are close in 3D, as an N×N binary image), a Ramachandran scatter (backbone torsion angles, revealing secondary-structure composition at a glance), and — for AlphaFold structures — a PAE heatmap (pairwise prediction confidence).

Backbone torsions (φ/ψ). φ (phi) and ψ (psi) are the two rotatable backbone dihedrals per residue: φ is the C(i-1)–N–Cα–C torsion, ψ is the N–Cα–C–N(i+1) torsion, both in degrees on (−180°, 180°]. α-helical residues cluster near (−60°, −45°); β-strand residues near (−120°, +130°). A Ramachandran plot is simply a scatter of (φ, ψ) for every residue.

Foldseek 3Di. A 3Di character summarizes, for each residue, the relative orientation of the Cα frame of its nearest spatial neighbor. Because it encodes fold topology rather than chemistry, 3Di alignments detect remote structural similarity that sequence alignment misses.

Radius of gyration, Cα contacts, bounding box. Three whole-structure scalars: the radius of gyration (RMS distance of Cα from centroid, in Å), the count of Cα–Cα contacts (pairs closer than 8 Å and separated by more than four residues in sequence — i.e. tertiary, not local, contacts), and the bounding-box dimensions. Together they distinguish compact globular folds from extended fibres or disordered chains.

Sequence. Sequence gives the chain of amino acids in standard one-letter code (A=alanine, C=cysteine, …, Y=tyrosine), read N→C. It is the only feature that is directly encoded by the gene; all structural features are derived from the folded form of this sequence.

mmCIF coordinates. Atomic coordinates in PDBx/mmCIF format — the same representation the Protein Data Bank distributes. Each line of the _atom_site loop places one backbone atom in Cartesian space (units: ångströms, origin: arbitrary).

Secondary structure (3-state, P-SEA). Three-state secondary structure (P-SEA) collapses the eight DSSP classes into helix (a), strand (b), and coil (c). P-SEA assigns these from Cα geometry alone — distances and angles — without requiring backbone oxygens, so it works on any Cα trace.

InterPro / GO / CATH / organism. Functional annotations link the protein to curated databases. InterPro entries identify conserved domains and families by matching the sequence against member-database signatures (Pfam, PROSITE, CDD, …). Gene Ontology (GO) terms describe molecular function, biological process, and cellular component in a controlled vocabulary. CATH places the structure in a hierarchical fold classification (Class/Architecture/Topology/Homologous-superfamily). The organism is the source species.

B-factor. B-factor (Debye–Waller factor) reflects atomic displacement in the crystal lattice. It is an experimental observable (units Å²), not a prediction; low values mean the atom is pinned down, high values mean it moves or is heterogeneous across the crystal.

Rendered structure images. Structure images are PyMOL renders from six orthogonal camera directions. Cartoon representation draws helices as coils and strands as arrows; sticks shows the backbone as bonds; surface shows the solvent-excluded envelope. Rainbow coloring maps sequence position to hue (blue→red, N→C); chain coloring assigns a distinct color per polypeptide.

Solvent-accessible surface area. Solvent-accessible surface area (SASA) is the area in Å² traced out by the centre of a 1.4 Å probe sphere (a water molecule) rolled over the protein's van der Waals surface (Shrake–Rupley / Lee–Richards construction). Buried residues have near-zero SASA; fully exposed residues can exceed 200 Å². The total SASA scales roughly with the number of surface residues.

Secondary structure (8-state, DSSP). The SS8 string is DSSP's per-residue secondary-structure call. α-helix (H) means an i→i+4 H-bond ladder; β-strand (E) means the residue participates in a β-sheet; 3₁₀ (G) and π (I) are tighter and wider helices; T/S are turns/bends; '-' is loop.

pLDDT. For AlphaFold models, the B-factor field carries pLDDT — the model's own estimate of local accuracy on a 0–100 scale. Regions with pLDDT<50 should be treated as essentially unmodeled; they often correspond to intrinsically disordered segments.

Nearest PDB structures. Nearest PDB neighbors are the top structural matches found by Foldseek when searching this structure against the entire Protein Data Bank. Each hit reports a TM-score (0 to 1; >0.5 almost always implies the same fold) and an E-value. These are *structural* homologs — they may share no detectable sequence similarity.